Protein AF-0000000070844341 (afdb_homodimer)

Organism: Reticulomyxa filosa (NCBI:txid46433)

Sequence (546 aa):
MASSCAFNTRVQATKPRMLDRLDEEFVVVSGRSNPTLAEQVSTALGKPLSKVEIGTYADGEVSLRTTEFFFLKGLCGKRNFGKISIRLGENVRGKDVYIIQGTCPPIHDNLLELVLLIASARRCSARRIIAVMPYYAYSRQDRTRYQRPGIAADDIATMLECVGADQVIAIDIHRIQLEGCFDESECQFDSLESLRAALPVLLEKDLFNPVIVCPSDTGIQRARRLQSLMLEEGGVWSSIAFVTTTKLDQTIEFAELESHEKIAAQRSEVVGAMASSCAFNTRVQATKPRMLDRLDEEFVVVSGRSNPTLAEQVSTALGKPLSKVEIGTYADGEVSLRTTEFFFLKGLCGKRNFGKISIRLGENVRGKDVYIIQGTCPPIHDNLLELVLLIASARRCSARRIIAVMPYYAYSRQDRTRYQRPGIAADDIATMLECVGADQVIAIDIHRIQLEGCFDESECQFDSLESLRAALPVLLEKDLFNPVIVCPSDTGIQRARRLQSLMLEEGGVWSSIAFVTTTKLDQTIEFAELESHEKIAAQRSEVVGA

Nearest PDB structures (foldseek):
  1dku-assembly1_A  TM=8.787E-01  e=4.441E-17  Bacillus subtilis
  7yk1-assembly1_D  TM=8.589E-01  e=6.900E-17  Homo sapiens
  8dbe-assembly1_A  TM=8.470E-01  e=9.452E-17  Homo sapiens
  8dbo-assembly1_A  TM=8.470E-01  e=1.564E-16  Homo sapiens
  4m0p-assembly1_B-2  TM=8.444E-01  e=3.209E-15  Homo sapiens

Secondary structure (DSSP, 8-state):
--------------S--TTSSSSTTEEEEE-SS-HHHHHHHHHHHT-PPPPEEEEEEE-TT----HHHHHHHHHHH-TTTTEEEEEEE-S--TTSEEEEE----SSHHHHHHHHHHHHHHHHHTT-SEEEEEESS-TTSSGGGSTTSSS-HHHHHHHHHHHHHT-SEEEEES--HHHHTTTS-TTT-EEEEE-SHHHHHHHHHHT--SS-EEEESSGGGHHHHHHHHHHIIIII----EEEEEEE-SSSS-EEEEESSS--------------/--------------S--TTSSSSTTEEEEE-SS-HHHHHHHHHHHT-PPPPEEEEEEE-TT----HHHHHHHHHHH-TTTTEEEEEEE-S--TTSEEEEE----SSHHHHHHHHHHHHHHHHHTT-SEEEEEESS-TTSSGGGSTT-SS-HHHHHHHHHHHHHT-SEEEEES--HHHHTTTS-TTT-EEEEE-SHHHHHHHHHHT--SS-EEEESSGGGHHHHHHHHHHIIIII----EEEEEEE-SSSS-EEEEESSS--------------

InterPro domains:
  IPR005946 Ribose-phosphate pyrophosphokinase [PTHR10210] (78-228)
  IPR005946 Ribose-phosphate pyrophosphokinase [TIGR01251] (82-227)
  IPR029057 Phosphoribosyltransferase-like [G3DSA:3.40.50.2020] (26-206)
  IPR029057 Phosphoribosyltransferase-like [SSF53271] (27-184)
  IPR029099 Ribose-phosphate pyrophosphokinase, N-terminal domain [PF13793] (27-68)
  IPR029099 Ribose-phosphate pyrophosphokinase, N-terminal domain [PF13793] (80-164)

Solvent-accessible surface area (backbone atoms only — not comparable to full-atom values): 30744 Å² total; per-residue (Å²): 134,83,76,76,78,71,80,70,76,66,78,73,81,65,65,83,46,81,56,64,87,41,53,88,39,43,49,40,37,60,44,79,67,48,51,68,60,43,50,53,50,23,60,75,69,73,42,74,67,45,54,62,48,75,44,68,37,68,58,77,80,70,69,52,52,69,62,52,43,50,42,39,31,61,47,44,39,71,60,55,50,26,41,75,43,81,42,76,65,55,91,44,57,69,14,33,36,37,36,41,39,25,23,50,76,51,25,42,53,32,42,50,51,45,46,51,50,41,32,51,43,46,75,49,44,34,63,40,35,34,40,34,18,71,36,63,60,47,56,74,64,25,63,58,89,84,64,67,48,22,72,57,33,33,51,49,38,47,45,43,42,72,44,49,30,39,26,40,36,34,45,65,51,64,52,75,44,53,58,74,38,46,53,65,93,62,18,38,78,46,62,43,66,56,64,72,72,44,42,64,62,56,58,70,63,64,69,79,73,41,68,44,74,20,76,34,78,85,33,43,64,58,45,49,49,49,36,49,46,33,33,74,74,64,69,39,68,53,50,61,33,25,29,45,76,56,87,78,66,92,50,66,39,59,51,38,72,82,71,81,65,77,74,68,87,58,91,61,83,78,76,82,126,135,82,78,77,79,72,82,70,78,67,78,72,80,65,64,84,45,80,54,66,85,41,52,88,38,43,47,38,37,62,44,79,66,48,52,68,59,44,50,53,50,23,60,77,67,73,42,74,69,47,53,63,48,76,45,68,38,67,62,76,78,70,67,52,53,71,64,51,42,49,42,40,31,61,47,41,39,72,62,56,49,28,41,74,43,82,41,77,67,55,92,45,59,69,16,32,37,35,35,40,39,25,22,51,76,52,26,42,56,30,43,49,51,46,47,50,50,40,33,50,42,46,76,48,44,32,64,39,36,35,40,34,18,71,33,63,59,48,55,73,64,23,64,56,88,85,58,67,48,21,71,57,32,33,50,51,37,46,45,43,43,70,43,48,29,41,26,40,37,33,42,65,52,65,53,75,45,54,58,74,38,47,54,65,92,63,18,38,77,46,62,44,67,58,63,73,72,46,41,64,63,57,58,68,63,65,68,79,76,41,69,43,75,20,75,35,80,85,34,42,64,59,45,49,50,49,37,50,48,34,34,74,75,64,68,40,68,53,49,62,32,26,30,45,77,57,87,77,67,92,51,66,40,58,51,38,73,81,72,82,66,77,74,68,87,59,92,61,83,75,74,82,126

Structure (mmCIF, N/CA/C/O backbone):
data_AF-0000000070844341-model_v1
#
loop_
_entity.id
_entity.type
_entity.pdbx_description
1 polymer 'ribose-phosphate diphosphokinase'
#
loop_
_atom_site.group_PDB
_atom_site.id
_atom_site.type_symbol
_atom_site.label_atom_id
_atom_site.label_alt_id
_atom_site.label_comp_id
_atom_site.label_asym_id
_atom_site.label_entity_id
_atom_site.label_seq_id
_atom_site.pdbx_PDB_ins_code
_atom_site.Cartn_x
_atom_site.Cartn_y
_atom_site.Cartn_z
_atom_site.occupancy
_atom_site.B_iso_or_equiv
_atom_site.auth_seq_id
_atom_site.auth_comp_id
_atom_site.auth_asym_id
_atom_site.auth_atom_id
_atom_site.pdbx_PDB_model_num
ATOM 1 N N . MET A 1 1 ? -13.797 -57.531 -21.312 1 23.45 1 MET A N 1
ATOM 2 C CA . MET A 1 1 ? -12.992 -57.344 -20.109 1 23.45 1 MET A CA 1
ATOM 3 C C . MET A 1 1 ? -12.055 -56.156 -20.25 1 23.45 1 MET A C 1
ATOM 5 O O . MET A 1 1 ? -10.906 -56.312 -20.672 1 23.45 1 MET A O 1
ATOM 9 N N . ALA A 1 2 ? -12.398 -55.094 -20.828 1 26.78 2 ALA A N 1
ATOM 10 C CA . ALA A 1 2 ? -11.633 -53.938 -21.297 1 26.78 2 ALA A CA 1
ATOM 11 C C . ALA A 1 2 ? -10.961 -53.188 -20.141 1 26.78 2 ALA A C 1
ATOM 13 O O . ALA A 1 2 ? -11.633 -52.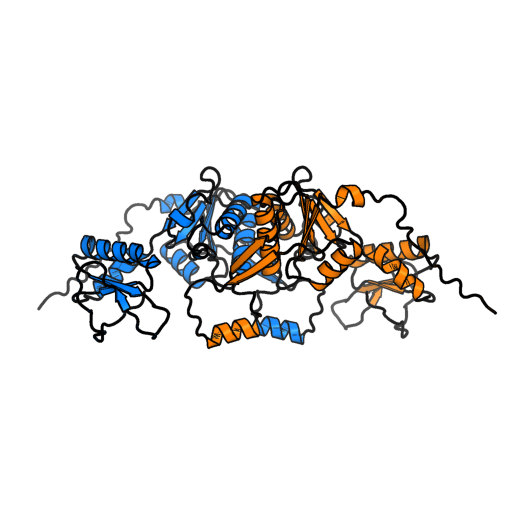75 -19.203 1 26.78 2 ALA A O 1
ATOM 14 N N . SER A 1 3 ? -9.719 -53.656 -19.688 1 23.86 3 SER A N 1
ATOM 15 C CA . SER A 1 3 ? -8.82 -53.219 -18.625 1 23.86 3 SER A CA 1
ATOM 16 C C . SER A 1 3 ? -8.547 -51.719 -18.703 1 23.86 3 SER A C 1
ATOM 18 O O . SER A 1 3 ? -8.133 -51.219 -19.75 1 23.86 3 SER A O 1
ATOM 20 N N . SER A 1 4 ? -9.328 -50.906 -18.078 1 25.17 4 SER A N 1
ATOM 21 C CA . SER A 1 4 ? -9.32 -49.469 -17.922 1 25.17 4 SER A CA 1
ATOM 22 C C . SER A 1 4 ? -7.949 -48.938 -17.5 1 25.17 4 SER A C 1
ATOM 24 O O . SER A 1 4 ? -7.445 -49.344 -16.438 1 25.17 4 SER A O 1
ATOM 26 N N . CYS A 1 5 ? -6.934 -48.875 -18.359 1 22.62 5 CYS A N 1
ATOM 27 C CA . CYS A 1 5 ? -5.562 -48.438 -18.156 1 22.62 5 CYS A CA 1
ATOM 28 C C . CYS A 1 5 ? -5.531 -47.094 -17.406 1 22.62 5 CYS A C 1
ATOM 30 O O . CYS A 1 5 ? -5.953 -46.062 -17.922 1 22.62 5 CYS A O 1
ATOM 32 N N . ALA A 1 6 ? -5.816 -47.125 -16.109 1 27.55 6 ALA A N 1
ATOM 33 C CA . ALA A 1 6 ? -5.555 -46.094 -15.102 1 27.55 6 ALA A CA 1
ATOM 34 C C . ALA A 1 6 ? -4.145 -45.531 -15.25 1 27.55 6 ALA A C 1
ATOM 36 O O . ALA A 1 6 ? -3.16 -46.219 -15.023 1 27.55 6 ALA A O 1
ATOM 37 N N . PHE A 1 7 ? -3.857 -44.781 -16.281 1 24.17 7 PHE A N 1
ATOM 38 C CA . PHE A 1 7 ? -2.561 -44.125 -16.406 1 24.17 7 PHE A CA 1
ATOM 39 C C . PHE A 1 7 ? -2.141 -43.5 -15.07 1 24.17 7 PHE A C 1
ATOM 41 O O . PHE A 1 7 ? -2.773 -42.562 -14.578 1 24.17 7 PHE A O 1
ATOM 48 N N . ASN A 1 8 ? -1.699 -44.281 -14.047 1 25.61 8 ASN A N 1
ATOM 49 C CA . ASN A 1 8 ? -0.924 -44 -12.844 1 25.61 8 ASN A CA 1
ATOM 50 C C . ASN A 1 8 ? 0.289 -43.125 -13.156 1 25.61 8 ASN A C 1
ATOM 52 O O . ASN A 1 8 ? 1.339 -43.656 -13.555 1 25.61 8 ASN A O 1
ATOM 56 N N . THR A 1 9 ? 0.209 -42.188 -13.977 1 27.19 9 THR A N 1
ATOM 57 C CA . THR A 1 9 ? 1.453 -41.438 -14.164 1 27.19 9 THR A CA 1
ATOM 58 C C . THR A 1 9 ? 2.078 -41.094 -12.82 1 27.19 9 THR A C 1
ATOM 60 O O . THR A 1 9 ? 1.572 -40.219 -12.109 1 27.19 9 THR A O 1
ATOM 63 N N . ARG A 1 10 ? 2.611 -42.031 -12.102 1 25.41 10 ARG A N 1
ATOM 64 C CA . ARG A 1 10 ? 3.557 -41.906 -11 1 25.41 10 ARG A CA 1
ATOM 65 C C . ARG A 1 10 ? 4.652 -40.906 -11.328 1 25.41 10 ARG A C 1
ATOM 67 O O . ARG A 1 10 ? 5.461 -41.125 -12.227 1 25.41 10 ARG A O 1
ATOM 74 N N . VAL A 1 11 ? 4.41 -39.656 -11.305 1 28.84 11 VAL A N 1
ATOM 75 C CA . VAL A 1 11 ? 5.59 -38.781 -11.195 1 28.84 11 VAL A CA 1
ATOM 76 C C . VAL A 1 11 ? 6.605 -39.438 -10.25 1 28.84 11 VAL A C 1
ATOM 78 O O . VAL A 1 11 ? 6.32 -39.625 -9.062 1 28.84 11 VAL A O 1
ATOM 81 N N . GLN A 1 12 ? 7.312 -40.375 -10.648 1 27.67 12 GLN A N 1
ATOM 82 C CA . GLN A 1 12 ? 8.43 -40.969 -9.914 1 27.67 12 GLN A CA 1
ATOM 83 C C . GLN A 1 12 ? 9.227 -39.875 -9.172 1 27.67 12 GLN A C 1
ATOM 85 O O . GLN A 1 12 ? 9.711 -38.938 -9.789 1 27.67 12 GLN A O 1
ATOM 90 N N . ALA A 1 13 ? 9.062 -39.75 -7.898 1 32.84 13 ALA A N 1
ATOM 91 C CA . ALA A 1 13 ? 9.828 -39.125 -6.824 1 32.84 13 ALA A CA 1
ATOM 92 C C . ALA A 1 13 ? 11.297 -39.531 -6.898 1 32.84 13 ALA A C 1
ATOM 94 O O . ALA A 1 13 ? 12.055 -39.312 -5.945 1 32.84 13 ALA A O 1
ATOM 95 N N . THR A 1 14 ? 11.742 -40.281 -7.891 1 31.16 14 THR A N 1
ATOM 96 C CA . THR A 1 14 ? 13.07 -40.875 -7.672 1 31.16 14 THR A CA 1
ATOM 97 C C . THR A 1 14 ? 14.125 -39.75 -7.609 1 31.16 14 THR A C 1
ATOM 99 O O . THR A 1 14 ? 15.281 -40.031 -7.254 1 31.16 14 THR A O 1
ATOM 102 N N . LYS A 1 15 ? 14.188 -39.062 -8.734 1 34.53 15 LYS A N 1
ATOM 103 C CA . LYS A 1 15 ? 15.508 -38.438 -8.812 1 34.53 15 LYS A CA 1
ATOM 104 C C . LYS A 1 15 ? 15.812 -37.625 -7.57 1 34.53 15 LYS A C 1
ATOM 106 O O . LYS A 1 15 ? 14.93 -36.938 -7.035 1 34.53 15 LYS A O 1
ATOM 111 N N . PRO A 1 16 ? 16.875 -37.875 -6.832 1 35.78 16 PRO A N 1
ATOM 112 C CA . PRO A 1 16 ? 17.25 -37.125 -5.629 1 35.78 16 PRO A CA 1
ATOM 113 C C . PRO A 1 16 ? 16.984 -35.625 -5.762 1 35.78 16 PRO A C 1
ATOM 115 O O . PRO A 1 16 ? 17.562 -34.969 -6.641 1 35.78 16 PRO A O 1
ATOM 118 N N . ARG A 1 17 ? 15.82 -35.219 -5.777 1 35.03 17 ARG A N 1
ATOM 119 C CA . ARG A 1 17 ? 15.297 -33.938 -6.203 1 35.03 17 ARG A CA 1
ATOM 120 C C . ARG A 1 17 ? 16.172 -32.781 -5.691 1 35.03 17 ARG A C 1
ATOM 122 O O . ARG A 1 17 ? 16.734 -32.875 -4.594 1 35.03 17 ARG A O 1
ATOM 129 N N . MET A 1 18 ? 16.797 -32.031 -6.605 1 36.53 18 MET A N 1
ATOM 130 C CA . MET A 1 18 ? 17.453 -30.766 -6.254 1 36.53 18 MET A CA 1
ATOM 131 C C . MET A 1 18 ? 16.891 -30.188 -4.961 1 36.53 18 MET A C 1
ATOM 133 O O . MET A 1 18 ? 17.453 -29.266 -4.379 1 36.53 18 MET A O 1
ATOM 137 N N . LEU A 1 19 ? 15.75 -30.703 -4.504 1 39.88 19 LEU A N 1
ATOM 138 C CA . LEU A 1 19 ? 15.047 -30.359 -3.275 1 39.88 19 LEU A CA 1
ATOM 139 C C . LEU A 1 19 ? 15.773 -30.922 -2.057 1 39.88 19 LEU A C 1
ATOM 141 O O . LEU A 1 19 ? 15.438 -30.578 -0.919 1 39.88 19 LEU A O 1
ATOM 145 N N . ASP A 1 20 ? 16.438 -32.062 -2.148 1 42.41 20 ASP A N 1
ATOM 146 C CA . ASP A 1 20 ? 17.078 -32.625 -0.969 1 42.41 20 ASP A CA 1
ATOM 147 C C . ASP A 1 20 ? 18.031 -31.625 -0.316 1 42.41 20 ASP A C 1
ATOM 149 O O . ASP A 1 20 ? 18.094 -31.531 0.911 1 42.41 20 ASP A O 1
ATOM 153 N N . ARG A 1 21 ? 19.156 -31.344 -0.987 1 41.56 21 ARG A N 1
ATOM 154 C CA . ARG A 1 21 ? 20.156 -30.375 -0.542 1 41.56 21 ARG A CA 1
ATOM 155 C C . ARG A 1 21 ? 19.531 -28.984 -0.394 1 41.56 21 ARG A C 1
ATOM 157 O O . ARG A 1 21 ? 20.188 -28.062 0.08 1 41.56 21 ARG A O 1
ATOM 164 N N . LEU A 1 22 ? 18.375 -28.656 -0.985 1 46.44 22 LEU A N 1
ATOM 165 C CA . LEU A 1 22 ? 17.531 -27.469 -1.143 1 46.44 22 LEU A CA 1
ATOM 166 C C . LEU A 1 22 ? 16.75 -27.188 0.131 1 46.44 22 LEU A C 1
ATOM 168 O O . LEU A 1 22 ? 16.094 -26.141 0.247 1 46.44 22 LEU A O 1
ATOM 172 N N . ASP A 1 23 ? 16.469 -28.219 0.872 1 52.19 23 ASP A N 1
ATOM 173 C CA . ASP A 1 23 ? 15.602 -28.281 2.039 1 52.19 23 ASP A CA 1
ATOM 174 C C . ASP A 1 23 ? 15.984 -27.219 3.07 1 52.19 23 ASP A C 1
ATOM 176 O O . ASP A 1 23 ? 15.117 -26.562 3.658 1 52.19 23 ASP A O 1
ATOM 180 N N . GLU A 1 24 ? 17.328 -27.297 3.395 1 60.69 24 GLU A N 1
ATOM 181 C CA . GLU A 1 24 ? 17.828 -26.469 4.492 1 60.69 24 GLU A CA 1
ATOM 182 C C . GLU A 1 24 ? 17.969 -25.016 4.059 1 60.69 24 GLU A C 1
ATOM 184 O O . GLU A 1 24 ? 18.156 -24.125 4.898 1 60.69 24 GLU A O 1
ATOM 189 N N . GLU A 1 25 ? 17.562 -24.828 2.785 1 82.38 25 GLU A N 1
ATOM 190 C CA . GLU A 1 25 ? 18.094 -23.578 2.254 1 82.38 25 GLU A CA 1
ATOM 191 C C . GLU A 1 25 ? 16.969 -22.594 1.911 1 82.38 25 GLU A C 1
ATOM 193 O O . GLU A 1 25 ? 17.234 -21.453 1.555 1 82.38 25 GLU A O 1
ATOM 198 N N . PHE A 1 26 ? 15.695 -23.25 2.148 1 92.56 26 PHE A N 1
ATOM 199 C CA . PHE A 1 26 ? 14.672 -22.25 1.857 1 92.56 26 PHE A CA 1
ATOM 200 C C . PHE A 1 26 ? 13.492 -22.391 2.805 1 92.56 26 PHE A C 1
ATOM 202 O O . PHE A 1 26 ? 13.312 -23.453 3.424 1 92.56 26 PHE A O 1
ATOM 209 N N . VAL A 1 27 ? 12.789 -21.422 3.094 1 94.44 27 VAL A N 1
ATOM 210 C CA . VAL A 1 27 ? 11.586 -21.422 3.914 1 94.44 27 VAL A CA 1
ATOM 211 C C . VAL A 1 27 ? 10.414 -20.875 3.105 1 94.44 27 VAL A C 1
ATOM 213 O O . VAL A 1 27 ? 10.609 -20.109 2.15 1 94.44 27 VAL A O 1
ATOM 216 N N . VAL A 1 28 ? 9.203 -21.391 3.475 1 95.75 28 VAL A N 1
ATOM 217 C CA . VAL A 1 28 ? 7.984 -20.922 2.832 1 95.75 28 VAL A CA 1
ATOM 218 C C . VAL A 1 28 ? 7.105 -20.203 3.854 1 95.75 28 VAL A C 1
ATOM 220 O O . VAL A 1 28 ? 6.809 -20.75 4.918 1 95.75 28 VAL A O 1
ATOM 223 N N . VAL A 1 29 ? 6.785 -18.984 3.52 1 95.88 29 VAL A N 1
ATOM 224 C CA . VAL A 1 29 ? 5.949 -18.141 4.371 1 95.88 29 VAL A CA 1
ATOM 225 C C . VAL A 1 29 ? 4.641 -17.812 3.652 1 95.88 29 VAL A C 1
ATOM 227 O O . VAL A 1 29 ? 4.633 -17.578 2.441 1 95.88 29 VAL A O 1
ATOM 230 N N . SER A 1 30 ? 3.564 -17.828 4.438 1 95.75 30 SER A N 1
ATOM 231 C CA . SER A 1 30 ? 2.258 -17.516 3.867 1 95.75 30 SER A CA 1
ATOM 232 C C . SER A 1 30 ? 1.698 -16.219 4.441 1 95.75 30 SER A C 1
ATOM 234 O O . SER A 1 30 ? 1.771 -15.984 5.652 1 95.75 30 SER A O 1
ATOM 236 N N . GLY A 1 31 ? 1.286 -15.336 3.531 1 94.44 31 GLY A N 1
ATOM 237 C CA . GLY A 1 31 ? 0.408 -14.273 3.994 1 94.44 31 GLY A CA 1
ATOM 238 C C . GLY A 1 31 ? -1.013 -14.742 4.246 1 94.44 31 GLY A C 1
ATOM 239 O O . GLY A 1 31 ? -1.277 -15.945 4.289 1 94.44 31 GLY A O 1
ATOM 240 N N . ARG A 1 32 ? -1.857 -13.852 4.395 1 90.75 32 ARG A N 1
ATOM 241 C CA . ARG A 1 32 ? -3.211 -14.203 4.809 1 90.75 32 ARG A CA 1
ATOM 242 C C . ARG A 1 32 ? -4.172 -14.18 3.625 1 90.75 32 ARG A C 1
ATOM 244 O O . ARG A 1 32 ? -5.348 -14.516 3.766 1 90.75 32 ARG A O 1
ATOM 251 N N . SER A 1 33 ? -3.764 -13.805 2.471 1 88.25 33 SER A N 1
ATOM 252 C CA . SER A 1 33 ? -4.668 -13.664 1.333 1 88.25 33 SER A CA 1
ATOM 253 C C . SER A 1 33 ? -5.289 -15.008 0.955 1 88.25 33 SER A C 1
ATOM 255 O O . SER A 1 33 ? -6.453 -15.07 0.558 1 88.25 33 SER A O 1
ATOM 257 N N . ASN A 1 34 ? -4.473 -16.109 0.973 1 89.25 34 ASN A N 1
ATOM 258 C CA . ASN A 1 34 ? -4.949 -17.453 0.632 1 89.25 34 ASN A CA 1
ATOM 259 C C . ASN A 1 34 ? -4.188 -18.531 1.395 1 89.25 34 ASN A C 1
ATOM 261 O O . ASN A 1 34 ? -3.381 -19.25 0.81 1 89.25 34 ASN A O 1
ATOM 265 N N . PRO A 1 35 ? -4.535 -18.672 2.594 1 90.94 35 PRO A N 1
ATOM 266 C CA . PRO A 1 35 ? -3.812 -19.656 3.404 1 90.94 35 PRO A CA 1
ATOM 267 C C . PRO A 1 35 ? -4.016 -21.094 2.908 1 90.94 35 PRO A C 1
ATOM 269 O O . PRO A 1 35 ? -3.117 -21.922 3.039 1 90.94 35 PRO A O 1
ATOM 272 N N . THR A 1 36 ? -5.176 -21.359 2.359 1 93.06 36 THR A N 1
ATOM 273 C CA . THR A 1 36 ? -5.461 -22.703 1.849 1 93.06 36 THR A CA 1
ATOM 274 C C . THR A 1 36 ? -4.508 -23.062 0.713 1 93.06 36 THR A C 1
ATOM 276 O O . THR A 1 36 ? -3.943 -24.156 0.693 1 93.06 36 THR A O 1
ATOM 279 N N . LEU A 1 37 ? -4.312 -22.188 -0.185 1 92.44 37 LEU A N 1
ATOM 280 C CA . LEU A 1 37 ? -3.379 -22.406 -1.28 1 92.44 37 LEU A CA 1
ATOM 281 C C . LEU A 1 37 ? -1.964 -22.625 -0.752 1 92.44 37 LEU A C 1
ATOM 283 O O . LEU A 1 37 ? -1.251 -23.516 -1.216 1 92.44 37 LEU A O 1
ATOM 287 N N . ALA A 1 38 ? -1.56 -21.797 0.189 1 95 38 ALA A N 1
ATOM 288 C CA . ALA A 1 38 ? -0.219 -21.906 0.759 1 95 38 ALA A CA 1
ATOM 289 C C . ALA A 1 38 ? -0.005 -23.266 1.399 1 95 38 ALA A C 1
ATOM 291 O O . ALA A 1 38 ? 1.059 -23.875 1.244 1 95 38 ALA A O 1
ATOM 292 N N . GLU A 1 39 ? -1.021 -23.75 2.039 1 94.81 39 GLU A N 1
ATOM 293 C CA . GLU A 1 39 ? -0.943 -25.062 2.674 1 94.81 39 GLU A CA 1
ATOM 294 C C . GLU A 1 39 ? -0.823 -26.172 1.634 1 94.81 39 GLU A C 1
ATOM 296 O O . GLU A 1 39 ? -0.058 -27.125 1.816 1 94.81 39 GLU A O 1
ATOM 301 N N . GLN A 1 40 ? -1.527 -26.031 0.579 1 94.56 40 GLN A N 1
ATOM 302 C CA . GLN A 1 40 ? -1.466 -27.016 -0.499 1 94.56 40 GLN A CA 1
ATOM 303 C C . GLN A 1 40 ? -0.085 -27.031 -1.148 1 94.56 40 GLN A C 1
ATOM 305 O O . GLN A 1 40 ? 0.446 -28.109 -1.458 1 94.56 40 GLN A O 1
ATOM 310 N N . VAL A 1 41 ? 0.497 -25.891 -1.284 1 93.88 41 VAL A N 1
ATOM 311 C CA . VAL A 1 41 ? 1.832 -25.781 -1.861 1 93.88 41 VAL A CA 1
ATOM 312 C C . VAL A 1 41 ? 2.859 -26.391 -0.913 1 93.88 41 VAL A C 1
ATOM 314 O O . VAL A 1 41 ? 3.74 -27.141 -1.342 1 93.88 41 VAL A O 1
ATOM 317 N N . SER A 1 42 ? 2.695 -26.016 0.299 1 92.81 42 SER A N 1
ATOM 318 C CA . SER A 1 42 ? 3.588 -26.578 1.314 1 92.81 42 SER A CA 1
ATOM 319 C C . SER A 1 42 ? 3.537 -28.094 1.325 1 92.81 42 SER A C 1
ATOM 321 O O . SER A 1 42 ? 4.574 -28.766 1.404 1 92.81 42 SER A O 1
ATOM 323 N N . THR A 1 43 ? 2.354 -28.672 1.24 1 93.69 43 THR A N 1
ATOM 324 C CA . THR A 1 43 ? 2.162 -30.125 1.218 1 93.69 43 THR A CA 1
ATOM 325 C C . THR A 1 43 ? 2.822 -30.734 -0.013 1 93.69 43 THR A C 1
ATOM 327 O O . THR A 1 43 ? 3.531 -31.734 0.091 1 93.69 43 THR A O 1
ATOM 330 N N . ALA A 1 44 ? 2.662 -30.109 -1.14 1 91.88 44 ALA A N 1
ATOM 331 C CA . ALA A 1 44 ? 3.244 -30.594 -2.389 1 91.88 44 ALA A CA 1
ATOM 332 C C . ALA A 1 44 ? 4.77 -30.531 -2.34 1 91.88 44 ALA A C 1
ATOM 334 O O . ALA A 1 44 ? 5.441 -31.391 -2.926 1 91.88 44 ALA A O 1
ATOM 335 N N . LEU A 1 45 ? 5.301 -29.578 -1.59 1 91.62 45 LEU A N 1
ATOM 336 C CA . LEU A 1 45 ? 6.742 -29.391 -1.477 1 91.62 45 LEU A CA 1
ATOM 337 C C . LEU A 1 45 ? 7.324 -30.312 -0.408 1 91.62 45 LEU A C 1
ATOM 339 O O . LEU A 1 45 ? 8.539 -30.531 -0.374 1 91.62 45 LEU A O 1
ATOM 343 N N . GLY A 1 46 ? 6.52 -30.797 0.435 1 89.94 46 GLY A N 1
ATOM 344 C CA . GLY A 1 46 ? 6.996 -31.578 1.568 1 89.94 46 GLY A CA 1
ATOM 345 C C . GLY A 1 46 ? 7.695 -30.734 2.619 1 89.94 46 GLY A C 1
ATOM 346 O O . GLY A 1 46 ? 8.602 -31.203 3.303 1 89.94 46 GLY A O 1
ATOM 347 N N . LYS A 1 47 ? 7.438 -29.469 2.65 1 90.94 47 LYS A N 1
ATOM 348 C CA . LYS A 1 47 ? 8.016 -28.547 3.611 1 90.94 47 LYS A CA 1
ATOM 349 C C . LYS A 1 47 ? 6.934 -27.75 4.328 1 90.94 47 LYS A C 1
ATOM 351 O O . LYS A 1 47 ? 6.082 -27.125 3.684 1 90.94 47 LYS A O 1
ATOM 356 N N . PRO A 1 48 ? 6.961 -27.844 5.641 1 91.56 48 PRO A N 1
ATOM 357 C CA . PRO A 1 48 ? 5.938 -27.109 6.379 1 91.56 48 PRO A CA 1
ATOM 358 C C . PRO A 1 48 ? 6.09 -25.594 6.238 1 91.56 48 PRO A C 1
ATOM 360 O O . PRO A 1 48 ? 7.207 -25.094 6.078 1 91.56 48 PRO A O 1
ATOM 363 N N . LEU A 1 49 ? 4.934 -24.953 6.332 1 93.44 49 LEU A N 1
ATOM 364 C CA . LEU A 1 49 ? 4.957 -23.484 6.332 1 93.44 49 LEU A CA 1
ATOM 365 C C . LEU A 1 49 ? 5.68 -22.953 7.566 1 93.44 49 LEU A C 1
ATOM 367 O O . LEU A 1 49 ? 5.508 -23.484 8.664 1 93.44 49 LEU A O 1
ATOM 371 N N . SER A 1 50 ? 6.469 -21.938 7.297 1 91.25 50 SER A N 1
ATOM 372 C CA . SER A 1 50 ? 7.121 -21.297 8.43 1 91.25 50 SER A CA 1
ATOM 373 C C . SER A 1 50 ? 6.117 -20.5 9.273 1 91.25 50 SER A C 1
ATOM 375 O O . SER A 1 50 ? 5.172 -19.922 8.734 1 91.25 50 SER A O 1
ATOM 377 N N . LYS A 1 51 ? 6.445 -20.5 10.508 1 86.62 51 LYS A N 1
ATOM 378 C CA . LYS A 1 51 ? 5.574 -19.766 11.422 1 86.62 51 LYS A CA 1
ATOM 379 C C . LYS A 1 51 ? 5.746 -18.266 11.242 1 86.62 51 LYS A C 1
ATOM 381 O O . LYS A 1 51 ? 6.867 -17.75 11.227 1 86.62 51 LYS A O 1
ATOM 386 N N . VAL A 1 52 ? 4.613 -17.625 10.992 1 88.62 52 VAL A N 1
ATOM 387 C CA . VAL A 1 52 ? 4.609 -16.156 10.906 1 88.62 52 VAL A CA 1
ATOM 388 C C . VAL A 1 52 ? 3.393 -15.609 11.641 1 88.62 52 VAL A C 1
ATOM 390 O O . VAL A 1 52 ? 2.291 -16.156 11.539 1 88.62 52 VAL A O 1
ATOM 393 N N . GLU A 1 53 ? 3.701 -14.656 12.477 1 85.5 53 GLU A N 1
ATOM 394 C CA . GLU A 1 53 ? 2.611 -13.961 13.164 1 85.5 53 GLU A CA 1
ATOM 395 C C . GLU A 1 53 ? 2.264 -12.656 12.461 1 85.5 53 GLU A C 1
ATOM 397 O O . GLU A 1 53 ? 3.105 -11.758 12.352 1 85.5 53 GLU A O 1
ATOM 402 N N . ILE A 1 54 ? 1.096 -12.68 11.93 1 82.81 54 ILE A N 1
ATOM 403 C CA . ILE A 1 54 ? 0.597 -11.461 11.289 1 82.81 54 ILE A CA 1
ATOM 404 C C . ILE A 1 54 ? -0.577 -10.906 12.094 1 82.81 54 ILE A C 1
ATOM 406 O O . ILE A 1 54 ? -1.595 -11.578 12.266 1 82.81 54 ILE A O 1
ATOM 410 N N . GLY A 1 55 ? -0.326 -9.703 12.648 1 77.81 55 GLY A N 1
ATOM 411 C CA . GLY A 1 55 ? -1.366 -9.07 13.445 1 77.81 55 GLY A CA 1
ATOM 412 C C . GLY A 1 55 ? -1.905 -7.801 12.805 1 77.81 55 GLY A C 1
ATOM 413 O O . GLY A 1 55 ? -1.231 -7.176 11.984 1 77.81 55 GLY A O 1
ATOM 414 N N . THR A 1 56 ? -3.193 -7.535 13.016 1 73.88 56 THR A N 1
ATOM 415 C CA . THR A 1 56 ? -3.809 -6.277 12.609 1 73.88 56 THR A CA 1
ATOM 416 C C . THR A 1 56 ? -4.266 -5.484 13.836 1 73.88 56 THR A C 1
ATOM 418 O O . THR A 1 56 ? -4.883 -6.039 14.742 1 73.88 56 THR A O 1
ATOM 421 N N . TYR A 1 57 ? -3.773 -4.242 13.867 1 68.25 57 TYR A N 1
ATOM 422 C CA . TYR A 1 57 ? -4.105 -3.408 15.016 1 68.25 57 TYR A CA 1
ATOM 423 C C . TYR A 1 57 ? -4.797 -2.123 14.57 1 68.25 57 TYR A C 1
ATOM 425 O O . TYR A 1 57 ? -4.473 -1.569 13.516 1 68.25 57 TYR A O 1
ATOM 433 N N . ALA A 1 58 ? -5.828 -1.799 15.305 1 59.16 58 ALA A N 1
ATOM 434 C CA . ALA A 1 58 ? -6.516 -0.545 15.016 1 59.16 58 ALA A CA 1
ATOM 435 C C . ALA A 1 58 ? -5.59 0.65 15.211 1 59.16 58 ALA A C 1
ATOM 437 O O . ALA A 1 58 ? -4.668 0.602 16.031 1 59.16 58 ALA A O 1
ATOM 438 N N . ASP A 1 59 ? -5.438 1.484 14.234 1 49.41 59 ASP A N 1
ATOM 439 C CA . ASP A 1 59 ? -4.652 2.701 14.414 1 49.41 59 ASP A CA 1
ATOM 440 C C . ASP A 1 59 ? -5.039 3.426 15.695 1 49.41 59 ASP A C 1
ATOM 442 O O . ASP A 1 59 ? -6.219 3.691 15.938 1 49.41 59 ASP A O 1
ATOM 446 N N . GLY A 1 60 ? -4.176 3.42 16.797 1 44.56 60 GLY A N 1
ATOM 447 C CA . GLY A 1 60 ? -4.277 4.133 18.062 1 44.56 60 GLY A CA 1
ATOM 448 C C . GLY A 1 60 ? -5.699 4.512 18.422 1 44.56 60 GLY A C 1
ATOM 449 O O . GLY A 1 60 ? -6.652 4 17.828 1 44.56 60 GLY A O 1
ATOM 450 N N . GLU A 1 61 ? -5.871 5.949 18.938 1 37.38 61 GLU A N 1
ATOM 451 C CA . GLU A 1 61 ? -6.887 6.793 19.562 1 37.38 61 GLU A CA 1
ATOM 452 C C . GLU A 1 61 ? -8.07 7.016 18.625 1 37.38 61 GLU A C 1
ATOM 454 O O . GLU A 1 61 ? -8.922 7.867 18.891 1 37.38 61 GLU A O 1
ATOM 459 N N . VAL A 1 62 ? -8.016 6.797 17.453 1 32.69 62 VAL A N 1
ATOM 460 C CA . VAL A 1 62 ? -9.266 7.199 16.812 1 32.69 62 VAL A CA 1
ATOM 461 C C . VAL A 1 62 ? -10.438 6.449 17.438 1 32.69 62 VAL A C 1
ATOM 463 O O . VAL A 1 62 ? -10.484 5.215 17.406 1 32.69 62 VAL A O 1
ATOM 466 N N . SER A 1 63 ? -10.859 7.016 18.438 1 31.16 63 SER A N 1
ATOM 467 C CA . SER A 1 63 ? -12.117 6.715 19.109 1 31.16 63 SER A CA 1
ATOM 468 C C . SER A 1 63 ? -13.211 6.348 18.125 1 31.16 63 SER A C 1
ATOM 470 O O . SER A 1 63 ? -13.961 7.219 17.672 1 31.16 63 SER A O 1
ATOM 472 N N . LEU A 1 64 ? -12.922 5.832 16.953 1 32.69 64 LEU A N 1
ATOM 473 C CA . LEU A 1 64 ? -14.203 5.496 16.359 1 32.69 64 LEU A CA 1
ATOM 474 C C . LEU A 1 64 ? -15.117 4.82 17.375 1 32.69 64 LEU A C 1
ATOM 476 O O . LEU A 1 64 ? -14.648 4.074 18.234 1 32.69 64 LEU A O 1
ATOM 480 N N . ARG A 1 65 ? -16.078 5.477 17.688 1 33.34 65 ARG A N 1
ATOM 481 C CA . ARG A 1 65 ? -17.031 4.855 18.609 1 33.34 65 ARG A CA 1
ATOM 482 C C . ARG A 1 65 ? -17.031 3.338 18.469 1 33.34 65 ARG A C 1
ATOM 484 O O . ARG A 1 65 ? -16.906 2.816 17.359 1 33.34 65 ARG A O 1
ATOM 491 N N . THR A 1 66 ? -16.719 2.662 19.562 1 35.72 66 THR A N 1
ATOM 492 C CA . THR A 1 66 ? -16.766 1.214 19.734 1 35.72 66 THR A CA 1
ATOM 493 C C . THR A 1 66 ? -17.719 0.581 18.719 1 35.72 66 THR A C 1
ATOM 495 O O . THR A 1 66 ? -17.391 -0.45 18.125 1 35.72 66 THR A O 1
ATOM 498 N N . THR A 1 67 ? -18.781 1.209 18.641 1 36.12 67 THR A N 1
ATOM 499 C CA . THR A 1 67 ? -19.859 0.628 17.844 1 36.12 67 THR A CA 1
ATOM 500 C C . THR A 1 67 ? -19.531 0.697 16.359 1 36.12 67 THR A C 1
ATOM 502 O O . THR A 1 67 ? -19.797 -0.246 15.617 1 36.12 67 THR A O 1
ATOM 505 N N . GLU A 1 68 ? -19 1.865 15.961 1 37.81 68 GLU A N 1
ATOM 506 C CA . GLU A 1 68 ? -18.766 2.062 14.531 1 37.81 68 GLU A CA 1
ATOM 507 C C . GLU A 1 68 ? -17.562 1.269 14.055 1 37.81 68 GLU A C 1
ATOM 509 O O . GLU A 1 68 ? -17.578 0.707 12.953 1 37.81 68 GLU A O 1
ATOM 514 N N . PHE A 1 69 ? -16.578 1.289 14.859 1 41.44 69 PHE A N 1
ATOM 515 C CA . PHE A 1 69 ? -15.453 0.408 14.57 1 41.44 69 PHE A CA 1
ATOM 516 C C . PHE A 1 69 ? -15.914 -1.041 14.461 1 41.44 69 PHE A C 1
ATOM 518 O O . PHE A 1 69 ? -15.516 -1.759 13.539 1 41.44 69 PHE A O 1
ATOM 525 N N . PHE A 1 70 ? -16.594 -1.38 15.562 1 41.66 70 PHE A N 1
ATOM 526 C CA . PHE A 1 70 ? -17.172 -2.721 15.531 1 41.66 70 PHE A CA 1
ATOM 527 C C . PHE A 1 70 ? -18.016 -2.92 14.281 1 41.66 70 PHE A C 1
ATOM 529 O O . PHE A 1 70 ? -18 -3.996 13.68 1 41.66 70 PHE A O 1
ATOM 536 N N . PHE A 1 71 ? -18.656 -1.91 13.992 1 40.03 71 PHE A N 1
ATOM 537 C CA . PHE A 1 71 ? -19.516 -2.006 12.828 1 40.03 71 PHE A CA 1
ATOM 538 C C . PHE A 1 71 ? -18.703 -2.031 11.539 1 40.03 71 PHE A C 1
ATOM 540 O O . PHE A 1 71 ? -18.984 -2.824 10.641 1 40.03 71 PHE A O 1
ATOM 547 N N . LEU A 1 72 ? -17.797 -1.101 11.469 1 41.91 72 LEU A N 1
ATOM 548 C CA . LEU A 1 72 ? -17 -1.078 10.25 1 41.91 72 LEU A CA 1
ATOM 549 C C . LEU A 1 72 ? -16.125 -2.324 10.148 1 41.91 72 LEU A C 1
ATOM 551 O O . LEU A 1 72 ? -15.953 -2.879 9.062 1 41.91 72 LEU A O 1
ATOM 555 N N . LYS A 1 73 ? -15.422 -2.576 11.375 1 46.19 73 LYS A N 1
ATOM 556 C CA . LYS A 1 73 ? -14.773 -3.881 11.445 1 46.19 73 LYS A CA 1
ATOM 557 C C . LYS A 1 73 ? -15.711 -4.988 10.977 1 46.19 73 LYS A C 1
ATOM 559 O O . LYS A 1 73 ? -15.281 -5.922 10.297 1 46.19 73 LYS A O 1
ATOM 564 N N . GLY A 1 74 ? -16.797 -4.957 11.562 1 42.53 74 GLY A N 1
ATOM 565 C CA . GLY A 1 74 ? -17.828 -5.906 11.148 1 42.53 74 GLY A CA 1
ATOM 566 C C . GLY A 1 74 ? -18.109 -5.871 9.656 1 42.53 74 GLY A C 1
ATOM 567 O O . GLY A 1 74 ? -18.25 -6.918 9.023 1 42.53 74 GLY A O 1
ATOM 568 N N . LEU A 1 75 ? -18.375 -4.758 9.203 1 41.12 75 LEU A N 1
ATOM 569 C CA . LEU A 1 75 ? -18.875 -4.613 7.844 1 41.12 75 LEU A CA 1
ATOM 570 C C . LEU A 1 75 ? -17.75 -4.793 6.824 1 41.12 75 LEU A C 1
ATOM 572 O O . LEU A 1 75 ? -17.953 -5.426 5.785 1 41.12 75 LEU A O 1
ATOM 576 N N . CYS A 1 76 ? -16.703 -3.895 7.039 1 43.41 76 CYS A N 1
ATOM 577 C CA . CYS A 1 76 ? -15.703 -3.895 5.977 1 43.41 76 CYS A CA 1
ATOM 578 C C . CYS A 1 76 ? -14.656 -4.977 6.211 1 43.41 76 CYS A C 1
ATOM 580 O O . CYS A 1 76 ? -13.844 -5.266 5.332 1 43.41 76 CYS A O 1
ATOM 582 N N . GLY A 1 77 ? -14.82 -5.766 7.258 1 45.28 77 GLY A N 1
ATOM 583 C CA . GLY A 1 77 ? -13.898 -6.805 7.703 1 45.28 77 GLY A CA 1
ATOM 584 C C . GLY A 1 77 ? -12.688 -6.258 8.43 1 45.28 77 GLY A C 1
ATOM 585 O O . GLY A 1 77 ? -12.383 -5.066 8.336 1 45.28 77 GLY A O 1
ATOM 586 N N . LYS A 1 78 ? -12.156 -6.898 9.641 1 45.03 78 LYS A N 1
ATOM 587 C CA . LYS A 1 78 ? -11.18 -6.598 10.695 1 45.03 78 LYS A CA 1
ATOM 588 C C . LYS A 1 78 ? -9.93 -5.949 10.117 1 45.03 78 LYS A C 1
ATOM 590 O O . LYS A 1 78 ? -9.305 -5.109 10.766 1 45.03 78 LYS A O 1
ATOM 595 N N . ARG A 1 79 ? -9.68 -6.203 8.891 1 50.28 79 ARG A N 1
ATOM 596 C CA . ARG A 1 79 ? -8.305 -6.035 8.438 1 50.28 79 ARG A CA 1
ATOM 597 C C . ARG A 1 79 ? -8.102 -4.656 7.812 1 50.28 79 ARG A C 1
ATOM 599 O O . ARG A 1 79 ? -7 -4.102 7.871 1 50.28 79 ARG A O 1
ATOM 606 N N . ASN A 1 80 ? -9.289 -4.023 7.242 1 51.19 80 ASN A N 1
ATOM 607 C CA . ASN A 1 80 ? -9.141 -2.846 6.395 1 51.19 80 ASN A CA 1
ATOM 608 C C . ASN A 1 80 ? -8.703 -1.624 7.199 1 51.19 80 ASN A C 1
ATOM 610 O O . ASN A 1 80 ? -8.141 -0.681 6.645 1 51.19 80 ASN A O 1
ATOM 614 N N . PHE A 1 81 ? -8.844 -1.748 8.492 1 57.09 81 PHE A N 1
ATOM 615 C CA . PHE A 1 81 ? -8.727 -0.486 9.211 1 57.09 81 PHE A CA 1
ATOM 616 C C . PHE A 1 81 ? -7.473 -0.477 10.086 1 57.09 81 PHE A C 1
ATOM 618 O O . PHE A 1 81 ? -7.121 0.553 10.664 1 57.09 81 PHE A O 1
ATOM 625 N N . GLY A 1 82 ? -6.891 -1.568 9.906 1 65.62 82 GLY A N 1
ATOM 626 C CA . GLY A 1 82 ? -5.871 -1.552 10.945 1 65.62 82 GLY A CA 1
ATOM 627 C C . GLY A 1 82 ? -4.461 -1.611 10.398 1 65.62 82 GLY A C 1
ATOM 628 O O . GLY A 1 82 ? -4.262 -1.672 9.18 1 65.62 82 GLY A O 1
ATOM 629 N N . LYS A 1 83 ? -3.533 -1.355 11.242 1 76.31 83 LYS A N 1
ATOM 630 C CA . LYS A 1 83 ? -2.104 -1.491 10.984 1 76.31 83 LYS A CA 1
ATOM 631 C C . LYS A 1 83 ? -1.673 -2.955 11.031 1 76.31 83 LYS A C 1
ATOM 633 O O . LYS A 1 83 ? -2.244 -3.752 11.781 1 76.31 83 LYS A O 1
ATOM 638 N N . ILE A 1 84 ? -0.828 -3.279 10.148 1 78.94 84 ILE A N 1
ATOM 639 C CA . ILE A 1 84 ? -0.35 -4.652 10.07 1 78.94 84 ILE A CA 1
ATOM 640 C C . ILE A 1 84 ? 0.992 -4.777 10.781 1 78.94 84 ILE A C 1
ATOM 642 O O . ILE A 1 84 ? 1.85 -3.902 10.664 1 78.94 84 ILE A O 1
ATOM 646 N N . SER A 1 85 ? 1.092 -5.781 11.594 1 79.25 85 SER A N 1
ATOM 647 C CA . SER A 1 85 ? 2.357 -6.137 12.219 1 79.25 85 SER A CA 1
ATOM 648 C C . SER A 1 85 ? 2.803 -7.539 11.82 1 79.25 85 SER A C 1
ATOM 650 O O . SER A 1 85 ? 1.981 -8.453 11.719 1 79.25 85 SER A O 1
ATOM 652 N N . ILE A 1 86 ? 4.105 -7.668 11.484 1 84.56 86 ILE A N 1
ATOM 653 C CA . ILE A 1 86 ? 4.637 -8.945 11.031 1 84.56 86 ILE A CA 1
ATOM 654 C C . ILE A 1 86 ? 5.773 -9.391 11.945 1 84.56 86 ILE A C 1
ATOM 656 O O . ILE A 1 86 ? 6.648 -8.594 12.289 1 84.56 86 ILE A O 1
ATOM 660 N N . ARG A 1 87 ? 5.695 -10.617 12.359 1 82.69 87 ARG A N 1
ATOM 661 C CA . ARG A 1 87 ? 6.785 -11.25 13.094 1 82.69 87 ARG A CA 1
ATOM 662 C C . ARG A 1 87 ? 7.117 -12.625 12.516 1 82.69 87 ARG A C 1
ATOM 664 O O . ARG A 1 87 ? 6.281 -13.531 12.539 1 82.69 87 ARG A O 1
ATOM 671 N N . LEU A 1 88 ? 8.328 -12.695 12.023 1 87.31 88 LEU A N 1
ATOM 672 C CA . LEU A 1 88 ? 8.766 -13.984 11.5 1 87.31 88 LEU A CA 1
ATOM 673 C C . LEU A 1 88 ? 9.164 -14.93 12.633 1 87.31 88 LEU A C 1
ATOM 675 O O . LEU A 1 88 ? 9.961 -14.562 13.492 1 87.31 88 LEU A O 1
ATOM 679 N N . GLY A 1 89 ? 8.5 -16.031 12.727 1 80.69 89 GLY A N 1
ATOM 680 C CA . GLY A 1 89 ? 8.727 -16.969 13.812 1 80.69 89 GLY A CA 1
ATOM 681 C C . GLY A 1 89 ? 10 -17.781 13.641 1 80.69 89 GLY A C 1
ATOM 682 O O . GLY A 1 89 ? 10.625 -18.172 14.625 1 80.69 89 GLY A O 1
ATOM 683 N N . GLU A 1 90 ? 10.359 -18.078 12.477 1 83.31 90 GLU A N 1
ATOM 684 C CA . GLU A 1 90 ? 11.539 -18.906 12.211 1 83.31 90 GLU A CA 1
ATOM 685 C C . GLU A 1 90 ? 12.695 -18.062 11.695 1 83.31 90 GLU A C 1
ATOM 687 O O . GLU A 1 90 ? 12.484 -17 11.117 1 83.31 90 GLU A O 1
ATOM 692 N N . ASN A 1 91 ? 13.93 -18.578 11.961 1 88.5 91 ASN A N 1
ATOM 693 C CA . ASN A 1 91 ? 15.133 -17.922 11.453 1 88.5 91 ASN A CA 1
ATOM 694 C C . ASN A 1 91 ? 15.227 -18.047 9.93 1 88.5 91 ASN A C 1
ATOM 696 O O . ASN A 1 91 ? 15.234 -19.141 9.383 1 88.5 91 ASN A O 1
ATOM 700 N N . VAL A 1 92 ? 15.312 -16.875 9.289 1 92.62 92 VAL A N 1
ATOM 701 C CA . VAL A 1 92 ? 15.352 -16.859 7.832 1 92.62 92 VAL A CA 1
ATOM 702 C C . VAL A 1 92 ? 16.719 -16.359 7.355 1 92.62 92 VAL A C 1
ATOM 704 O O . VAL A 1 92 ? 16.938 -16.188 6.156 1 92.62 92 VAL A O 1
ATOM 707 N N . ARG A 1 93 ? 17.641 -16.141 8.242 1 92.94 93 ARG A N 1
ATOM 708 C CA . ARG A 1 93 ? 18.953 -15.602 7.895 1 92.94 93 ARG A CA 1
ATOM 709 C C . ARG A 1 93 ? 19.688 -16.531 6.945 1 92.94 93 ARG A C 1
ATOM 711 O O . ARG A 1 93 ? 19.828 -17.734 7.227 1 92.94 93 ARG A O 1
ATOM 718 N N . GLY A 1 94 ? 20.109 -16 5.859 1 94.56 94 GLY A N 1
ATOM 719 C CA . GLY A 1 94 ? 20.906 -16.766 4.914 1 94.56 94 GLY A CA 1
ATOM 720 C C . GLY A 1 94 ? 20.109 -17.781 4.133 1 94.56 94 GLY A C 1
ATOM 721 O O . GLY A 1 94 ? 20.672 -18.656 3.459 1 94.56 94 GLY A O 1
ATOM 722 N N . LYS A 1 95 ? 18.844 -17.766 4.258 1 95.38 95 LYS A N 1
ATOM 723 C CA . LYS A 1 95 ? 18 -18.719 3.555 1 95.38 95 LYS A CA 1
ATOM 724 C C . LYS A 1 95 ? 17.234 -18.047 2.422 1 95.38 95 LYS A C 1
ATOM 726 O O . LYS A 1 95 ? 17.094 -16.812 2.406 1 95.38 95 LYS A O 1
ATOM 731 N N . ASP A 1 96 ? 16.828 -18.859 1.486 1 96.25 96 ASP A N 1
ATOM 732 C CA . ASP A 1 96 ? 15.852 -18.406 0.5 1 96.25 96 ASP A CA 1
ATOM 733 C C . ASP A 1 96 ? 14.43 -18.422 1.069 1 96.25 96 ASP A C 1
ATOM 735 O O . ASP A 1 96 ? 14.008 -19.422 1.639 1 96.25 96 ASP A O 1
ATOM 739 N N . VAL A 1 97 ? 13.758 -17.297 0.964 1 96.75 97 VAL A N 1
ATOM 740 C CA . VAL A 1 97 ? 12.422 -17.188 1.54 1 96.75 97 VAL A CA 1
ATOM 741 C C . VAL A 1 97 ? 11.391 -17.047 0.426 1 96.75 97 VAL A C 1
ATOM 743 O O . VAL A 1 97 ? 11.453 -16.109 -0.377 1 96.75 97 VAL A O 1
ATOM 746 N N . TYR A 1 98 ? 10.484 -18 0.384 1 97.25 98 TYR A N 1
ATOM 747 C CA . TYR A 1 98 ? 9.336 -17.906 -0.507 1 97.25 98 TYR A CA 1
ATOM 748 C C . TYR A 1 98 ? 8.117 -17.375 0.233 1 97.25 98 TYR A C 1
ATOM 750 O O . TYR A 1 98 ? 7.688 -17.953 1.235 1 97.25 98 TYR A O 1
ATOM 758 N N . ILE A 1 99 ? 7.574 -16.266 -0.251 1 97.69 99 ILE A N 1
ATOM 759 C CA . ILE A 1 99 ? 6.391 -15.664 0.357 1 97.69 99 ILE A CA 1
ATOM 760 C C . ILE A 1 99 ? 5.191 -15.836 -0.572 1 97.69 99 ILE A C 1
ATOM 762 O O . ILE A 1 99 ? 5.156 -15.266 -1.662 1 97.69 99 ILE A O 1
ATOM 766 N N . ILE A 1 100 ? 4.195 -16.609 -0.122 1 97.56 100 ILE A N 1
ATOM 767 C CA . ILE A 1 100 ? 2.982 -16.812 -0.907 1 97.56 100 ILE A CA 1
ATOM 768 C C . ILE A 1 100 ? 1.91 -15.82 -0.468 1 97.56 100 ILE A C 1
ATOM 770 O O . ILE A 1 100 ? 1.37 -15.922 0.636 1 97.56 100 ILE A O 1
ATOM 774 N N . GLN A 1 101 ? 1.649 -14.891 -1.298 1 96.75 101 GLN A N 1
ATOM 775 C CA . GLN A 1 101 ? 0.705 -13.828 -0.982 1 96.75 101 GLN A CA 1
ATOM 776 C C . GLN A 1 101 ? 0.171 -13.172 -2.252 1 96.75 101 GLN A C 1
ATOM 778 O O . GLN A 1 101 ? 0.919 -12.516 -2.982 1 96.75 101 GLN A O 1
ATOM 783 N N . GLY A 1 102 ? -1.14 -13.406 -2.555 1 93.19 102 GLY A N 1
ATOM 784 C CA . GLY A 1 102 ? -1.786 -12.711 -3.656 1 93.19 102 GLY A CA 1
ATOM 785 C C . GLY A 1 102 ? -2.355 -11.359 -3.258 1 93.19 102 GLY A C 1
ATOM 786 O O . GLY A 1 102 ? -2.488 -11.062 -2.068 1 93.19 102 GLY A O 1
ATOM 787 N N . THR A 1 103 ? -2.607 -10.523 -4.219 1 91.25 103 THR A N 1
ATOM 788 C CA . THR A 1 103 ? -3.17 -9.203 -3.936 1 91.25 103 THR A CA 1
ATOM 789 C C . THR A 1 103 ? -4.613 -9.117 -4.422 1 91.25 103 THR A C 1
ATOM 791 O O . THR A 1 103 ? -5.012 -8.125 -5.031 1 91.25 103 THR A O 1
ATOM 794 N N . CYS A 1 104 ? -5.301 -10.188 -4.242 1 83.81 104 CYS A N 1
ATOM 795 C CA . CYS A 1 104 ? -6.746 -10.203 -4.43 1 83.81 104 CYS A CA 1
ATOM 796 C C . CYS A 1 104 ? -7.441 -9.336 -3.387 1 83.81 104 CYS A C 1
ATOM 798 O O . CYS A 1 104 ? -6.82 -8.914 -2.412 1 83.81 104 CYS A O 1
ATOM 800 N N . PRO A 1 105 ? -8.664 -8.922 -3.611 1 79.38 105 PRO A N 1
ATOM 801 C CA . PRO A 1 105 ? -9.344 -8.086 -2.619 1 79.38 105 PRO A CA 1
ATOM 802 C C . PRO A 1 105 ? -9.422 -8.742 -1.245 1 79.38 105 PRO A C 1
ATOM 804 O O . PRO A 1 105 ? -9.656 -9.953 -1.149 1 79.38 105 PRO A O 1
ATOM 807 N N . PRO A 1 106 ? -9.227 -7.938 -0.197 1 83 106 PRO A N 1
ATOM 808 C CA . PRO A 1 106 ? -8.93 -6.504 -0.196 1 83 106 PRO A CA 1
ATOM 809 C C . PRO A 1 106 ? -7.52 -6.195 -0.698 1 83 106 PRO A C 1
ATOM 811 O O . PRO A 1 106 ? -6.535 -6.504 -0.018 1 83 106 PRO A O 1
ATOM 814 N N . ILE A 1 107 ? -7.402 -5.508 -1.808 1 86.06 107 ILE A N 1
ATOM 815 C CA . ILE A 1 107 ? -6.207 -5.414 -2.641 1 86.06 107 ILE A CA 1
ATOM 816 C C . ILE A 1 107 ? -5.098 -4.699 -1.873 1 86.06 107 ILE A C 1
ATOM 818 O O . ILE A 1 107 ? -3.98 -5.207 -1.764 1 86.06 107 ILE A O 1
ATOM 822 N N . HIS A 1 108 ? -5.398 -3.605 -1.255 1 88.81 108 HIS A N 1
ATOM 823 C CA . HIS A 1 108 ? -4.355 -2.76 -0.687 1 88.81 108 HIS A CA 1
ATOM 824 C C . HIS A 1 108 ? -3.869 -3.309 0.65 1 88.81 108 HIS A C 1
ATOM 826 O O . HIS A 1 108 ? -2.693 -3.166 0.995 1 88.81 108 HIS A O 1
ATOM 832 N N . ASP A 1 109 ? -4.727 -3.971 1.381 1 87 109 ASP A N 1
ATOM 833 C CA . ASP A 1 109 ? -4.305 -4.66 2.596 1 87 109 ASP A CA 1
ATOM 834 C C . ASP A 1 109 ? -3.344 -5.801 2.271 1 87 109 ASP A C 1
ATOM 836 O O . ASP A 1 109 ? -2.295 -5.934 2.904 1 87 109 ASP A O 1
ATOM 840 N N . ASN A 1 110 ? -3.742 -6.547 1.275 1 90.88 110 ASN A N 1
ATOM 841 C CA . ASN A 1 110 ? -2.91 -7.684 0.895 1 90.88 110 ASN A CA 1
ATOM 842 C C . ASN A 1 110 ? -1.584 -7.23 0.293 1 90.88 110 ASN A C 1
ATOM 844 O O . ASN A 1 110 ? -0.556 -7.883 0.48 1 90.88 110 ASN A O 1
ATOM 848 N N . LEU A 1 111 ? -1.672 -6.148 -0.401 1 93.12 111 LEU A N 1
ATOM 849 C CA . LEU A 1 111 ? -0.449 -5.609 -0.986 1 93.12 111 LEU A CA 1
ATOM 850 C C . LEU A 1 111 ? 0.505 -5.125 0.1 1 93.12 111 LEU A C 1
ATOM 852 O O . LEU A 1 111 ? 1.694 -5.453 0.079 1 93.12 111 LEU A O 1
ATOM 856 N N . LEU A 1 112 ? -0.02 -4.402 1.031 1 92 112 LEU A N 1
ATOM 857 C CA . LEU A 1 112 ? 0.855 -3.898 2.086 1 92 112 LEU A CA 1
ATOM 858 C C . LEU A 1 112 ? 1.374 -5.043 2.951 1 92 112 LEU A C 1
ATOM 860 O O . LEU A 1 112 ? 2.525 -5.02 3.391 1 92 112 LEU A O 1
ATOM 864 N N . GLU A 1 113 ? 0.512 -5.977 3.217 1 91.44 113 GLU A N 1
ATOM 865 C CA . GLU A 1 113 ? 0.97 -7.152 3.953 1 91.44 113 GLU A CA 1
ATOM 866 C C . GLU A 1 113 ? 2.141 -7.824 3.244 1 91.44 113 GLU A C 1
ATOM 868 O O . GLU A 1 113 ? 3.121 -8.211 3.883 1 91.44 113 GLU A O 1
ATOM 873 N N . LEU A 1 114 ? 2.076 -7.941 1.943 1 96 114 LEU A N 1
ATOM 874 C CA . LEU A 1 114 ? 3.166 -8.508 1.157 1 96 114 LEU A CA 1
ATOM 875 C C . LEU A 1 114 ? 4.434 -7.672 1.299 1 96 114 LEU A C 1
ATOM 877 O O . LEU A 1 114 ? 5.512 -8.211 1.549 1 96 114 LEU A O 1
ATOM 881 N N . VAL A 1 115 ? 4.246 -6.379 1.164 1 95.31 115 VAL A N 1
ATOM 882 C CA . VAL A 1 115 ? 5.367 -5.449 1.26 1 95.31 115 VAL A CA 1
ATOM 883 C C . VAL A 1 115 ? 6.051 -5.605 2.617 1 95.31 115 VAL A C 1
ATOM 885 O O . VAL A 1 115 ? 7.277 -5.719 2.693 1 95.31 115 VAL A O 1
ATOM 888 N N . LEU A 1 116 ? 5.289 -5.66 3.65 1 92 116 LEU A N 1
ATOM 889 C CA . LEU A 1 116 ? 5.836 -5.738 5 1 92 116 LEU A CA 1
ATOM 890 C C . LEU A 1 116 ? 6.484 -7.094 5.246 1 92 116 LEU A C 1
ATOM 892 O O . LEU A 1 116 ? 7.477 -7.191 5.973 1 92 116 LEU A O 1
ATOM 896 N N . LEU A 1 117 ? 5.945 -8.141 4.66 1 94.19 117 LEU A N 1
ATOM 897 C CA . LEU A 1 117 ? 6.551 -9.461 4.762 1 94.19 117 LEU A CA 1
ATOM 898 C C . LEU A 1 117 ? 7.922 -9.484 4.094 1 94.19 117 LEU A C 1
ATOM 900 O O . LEU A 1 117 ? 8.883 -10.008 4.664 1 94.19 117 LEU A O 1
ATOM 904 N N . ILE A 1 118 ? 7.996 -8.922 2.914 1 96.5 118 ILE A N 1
ATOM 905 C CA . ILE A 1 118 ? 9.258 -8.859 2.18 1 96.5 118 ILE A CA 1
ATOM 906 C C . ILE A 1 118 ? 10.273 -8.047 2.975 1 96.5 118 ILE A C 1
ATOM 908 O O . ILE A 1 118 ? 11.406 -8.492 3.178 1 96.5 118 ILE A O 1
ATOM 912 N N . ALA A 1 119 ? 9.859 -6.926 3.438 1 92.88 119 ALA A N 1
ATOM 913 C CA . ALA A 1 119 ? 10.75 -6.051 4.195 1 92.88 119 ALA A CA 1
ATOM 914 C C . ALA A 1 119 ? 11.258 -6.742 5.453 1 92.88 119 ALA A C 1
ATOM 916 O O . ALA A 1 119 ? 12.438 -6.613 5.809 1 92.88 119 ALA A O 1
ATOM 917 N N . SER A 1 120 ? 10.336 -7.395 6.125 1 91.06 120 SER A N 1
ATOM 918 C CA . SER A 1 120 ? 10.719 -8.117 7.336 1 91.06 120 SER A CA 1
ATOM 919 C C . SER A 1 120 ? 11.758 -9.195 7.035 1 91.06 120 SER A C 1
ATOM 921 O O . SER A 1 120 ? 12.75 -9.328 7.758 1 91.06 120 SER A O 1
ATOM 923 N N . ALA A 1 121 ? 11.555 -9.953 5.969 1 94.19 121 ALA A N 1
ATOM 924 C CA . ALA A 1 121 ? 12.516 -10.984 5.574 1 94.19 121 ALA A CA 1
ATOM 925 C C . ALA A 1 121 ? 13.883 -10.367 5.258 1 94.19 121 ALA A C 1
ATOM 927 O O . ALA A 1 121 ? 14.922 -10.93 5.613 1 94.19 121 ALA A O 1
ATOM 928 N N . ARG A 1 122 ? 13.82 -9.25 4.586 1 94.88 122 ARG A N 1
ATOM 929 C CA . ARG A 1 122 ? 15.062 -8.562 4.242 1 94.88 122 ARG A CA 1
ATOM 930 C C . ARG A 1 122 ? 15.797 -8.102 5.496 1 94.88 122 ARG A C 1
ATOM 932 O O . ARG A 1 122 ? 17 -8.297 5.621 1 94.88 122 ARG A O 1
ATOM 939 N N . ARG A 1 123 ? 15.086 -7.547 6.406 1 89.06 123 ARG A N 1
ATOM 940 C CA . ARG A 1 123 ? 15.68 -7.09 7.664 1 89.06 123 ARG A CA 1
ATOM 941 C C . ARG A 1 123 ? 16.281 -8.258 8.438 1 89.06 123 ARG A C 1
ATOM 943 O O . ARG A 1 123 ? 17.266 -8.078 9.172 1 89.06 123 ARG A O 1
ATOM 950 N N . CYS A 1 124 ? 15.727 -9.398 8.258 1 91.31 124 CYS A N 1
ATOM 951 C CA . CYS A 1 124 ? 16.188 -10.586 8.969 1 91.31 124 CYS A CA 1
ATOM 952 C C . CYS A 1 124 ? 17.281 -11.297 8.18 1 91.31 124 CYS A C 1
ATOM 954 O O . CYS A 1 124 ? 17.594 -12.461 8.438 1 91.31 124 CYS A O 1
ATOM 956 N N . SER A 1 125 ? 17.781 -10.664 7.109 1 94.75 125 SER A N 1
ATOM 957 C CA . SER A 1 125 ? 18.969 -11.062 6.363 1 94.75 125 SER A CA 1
ATOM 958 C C . SER A 1 125 ? 18.719 -12.328 5.551 1 94.75 125 SER A C 1
ATOM 960 O O . SER A 1 125 ? 19.578 -13.211 5.477 1 94.75 125 SER A O 1
ATOM 962 N N . ALA A 1 126 ? 17.516 -12.422 5.023 1 95.31 126 ALA A N 1
ATOM 963 C CA . ALA A 1 126 ? 17.25 -13.477 4.047 1 95.31 126 ALA A CA 1
ATOM 964 C C . ALA A 1 126 ? 18.219 -13.383 2.871 1 95.31 126 ALA A C 1
ATOM 966 O O . ALA A 1 126 ? 18.578 -12.281 2.443 1 95.31 126 ALA A O 1
ATOM 967 N N . ARG A 1 127 ? 18.672 -14.508 2.393 1 96.62 127 ARG A N 1
ATOM 968 C CA . ARG A 1 127 ? 19.578 -14.516 1.253 1 96.62 127 ARG A CA 1
ATOM 969 C C . ARG A 1 127 ? 18.875 -14.078 -0.023 1 96.62 127 ARG A C 1
ATOM 971 O O . ARG A 1 127 ? 19.359 -13.195 -0.733 1 96.62 127 ARG A O 1
ATOM 978 N N . ARG A 1 128 ? 17.781 -14.711 -0.277 1 97.31 128 ARG A N 1
ATOM 979 C CA . ARG A 1 128 ? 16.938 -14.398 -1.427 1 97.31 128 ARG A CA 1
ATOM 980 C C . ARG A 1 128 ? 15.453 -14.391 -1.037 1 97.31 128 ARG A C 1
ATOM 982 O O . ARG A 1 128 ? 15 -15.258 -0.286 1 97.31 128 ARG A O 1
ATOM 989 N N . ILE A 1 129 ? 14.734 -13.406 -1.534 1 97.81 129 ILE A N 1
ATOM 990 C CA . ILE A 1 129 ? 13.32 -13.281 -1.221 1 97.81 129 ILE A CA 1
ATOM 991 C C . ILE A 1 129 ? 12.492 -13.391 -2.502 1 97.81 129 ILE A C 1
ATOM 993 O O . ILE A 1 129 ? 12.625 -12.562 -3.406 1 97.81 129 ILE A O 1
ATOM 997 N N . ILE A 1 130 ? 11.672 -14.391 -2.596 1 97.94 130 ILE A N 1
ATOM 998 C CA . ILE A 1 130 ? 10.836 -14.641 -3.764 1 97.94 130 ILE A CA 1
ATOM 999 C C . ILE A 1 130 ? 9.367 -14.453 -3.398 1 97.94 130 ILE A C 1
ATOM 1001 O O . ILE A 1 130 ? 8.82 -15.188 -2.57 1 97.94 130 ILE A O 1
ATOM 1005 N N . ALA A 1 131 ? 8.758 -13.453 -3.984 1 97.94 131 ALA A N 1
ATOM 1006 C CA . ALA A 1 131 ? 7.332 -13.219 -3.787 1 97.94 131 ALA A CA 1
ATOM 1007 C C . ALA A 1 131 ? 6.504 -14 -4.805 1 97.94 131 ALA A C 1
ATOM 1009 O O . ALA A 1 131 ? 6.621 -13.773 -6.012 1 97.94 131 ALA A O 1
ATOM 1010 N N . VAL A 1 132 ? 5.723 -14.945 -4.301 1 97.06 132 VAL A N 1
ATOM 1011 C CA . VAL A 1 132 ? 4.797 -15.703 -5.133 1 97.06 132 VAL A CA 1
ATOM 1012 C C . VAL A 1 132 ? 3.4 -15.094 -5.043 1 97.06 132 VAL A C 1
ATOM 1014 O O . VAL A 1 132 ? 2.74 -15.18 -4.008 1 97.06 132 VAL A O 1
ATOM 1017 N N . MET A 1 133 ? 2.979 -14.531 -6.172 1 96 133 MET A N 1
ATOM 1018 C CA . MET A 1 133 ? 1.721 -13.789 -6.211 1 96 133 MET A CA 1
ATOM 1019 C C . MET A 1 133 ? 0.718 -14.469 -7.141 1 96 133 MET A C 1
ATOM 1021 O O . MET A 1 133 ? 0.627 -14.117 -8.32 1 96 133 MET A O 1
ATOM 1025 N N . PRO A 1 134 ? -0.128 -15.32 -6.586 1 92.69 134 PRO A N 1
ATOM 1026 C CA . PRO A 1 134 ? -1.108 -16.016 -7.426 1 92.69 134 PRO A CA 1
ATOM 1027 C C . PRO A 1 134 ? -2.053 -15.047 -8.141 1 92.69 134 PRO A C 1
ATOM 1029 O O . PRO A 1 134 ? -2.6 -15.375 -9.195 1 92.69 134 PRO A O 1
ATOM 1032 N N . TYR A 1 135 ? -2.207 -13.883 -7.613 1 89.38 135 TYR A N 1
ATOM 1033 C CA . TYR A 1 135 ? -2.979 -12.812 -8.219 1 89.38 135 TYR A CA 1
ATOM 1034 C C . TYR A 1 135 ? -2.238 -11.484 -8.117 1 89.38 135 TYR A C 1
ATOM 1036 O O . TYR A 1 135 ? -1.904 -11.031 -7.016 1 89.38 135 TYR A O 1
ATOM 1044 N N . TYR A 1 136 ? -1.969 -10.852 -9.219 1 89.56 136 TYR A N 1
ATOM 1045 C CA . TYR A 1 136 ? -1.3 -9.555 -9.273 1 89.56 136 TYR A CA 1
ATOM 1046 C C . TYR A 1 136 ? -2.289 -8.445 -9.602 1 89.56 136 TYR A C 1
ATOM 1048 O O . TYR A 1 136 ? -2.6 -8.211 -10.773 1 89.56 136 TYR A O 1
ATOM 1056 N N . ALA A 1 137 ? -2.641 -7.766 -8.617 1 85.06 137 ALA A N 1
ATOM 1057 C CA . ALA A 1 137 ? -3.605 -6.688 -8.812 1 85.06 137 ALA A CA 1
ATOM 1058 C C . ALA A 1 137 ? -3.023 -5.586 -9.695 1 85.06 137 ALA A C 1
ATOM 1060 O O . ALA A 1 137 ? -1.806 -5.395 -9.734 1 85.06 137 ALA A O 1
ATOM 1061 N N . TYR A 1 138 ? -3.895 -4.82 -10.453 1 80.62 138 TYR A N 1
ATOM 1062 C CA . TYR A 1 138 ? -3.541 -3.684 -11.297 1 80.62 138 TYR A CA 1
ATOM 1063 C C . TYR A 1 138 ? -2.922 -4.152 -12.609 1 80.62 138 TYR A C 1
ATOM 1065 O O . TYR A 1 138 ? -2.527 -3.334 -13.445 1 80.62 138 TYR A O 1
ATOM 1073 N N . SER A 1 139 ? -2.76 -5.445 -12.719 1 77.31 139 SER A N 1
ATOM 1074 C CA . SER A 1 139 ? -2.117 -5.945 -13.93 1 77.31 139 SER A CA 1
ATOM 1075 C C . SER A 1 139 ? -3.016 -5.766 -15.148 1 77.31 139 SER A C 1
ATOM 1077 O O . SER A 1 139 ? -2.527 -5.648 -16.266 1 77.31 139 SER A O 1
ATOM 1079 N N . ARG A 1 140 ? -4.352 -5.812 -14.992 1 62.38 140 ARG A N 1
ATOM 1080 C CA . ARG A 1 140 ? -5.27 -5.727 -16.125 1 62.38 140 ARG A CA 1
ATOM 1081 C C . ARG A 1 140 ? -5.75 -4.293 -16.328 1 62.38 140 ARG A C 1
ATOM 1083 O O . ARG A 1 140 ? -6.508 -4.016 -17.266 1 62.38 140 ARG A O 1
ATOM 1090 N N . GLN A 1 141 ? -5.574 -3.365 -15.5 1 56.72 141 GLN A N 1
ATOM 1091 C CA . GLN A 1 141 ? -6.129 -2.018 -15.594 1 56.72 141 GLN A CA 1
ATOM 1092 C C . GLN A 1 141 ? -5.715 -1.339 -16.891 1 56.72 141 GLN A C 1
ATOM 1094 O O . GLN A 1 141 ? -6.359 -0.385 -17.344 1 56.72 141 GLN A O 1
ATOM 1099 N N . ASP A 1 142 ? -4.684 -1.719 -17.547 1 46.31 142 ASP A N 1
ATOM 1100 C CA . ASP A 1 142 ? -4.117 -0.901 -18.609 1 46.31 142 ASP A CA 1
ATOM 1101 C C . ASP A 1 142 ? -5.012 -0.921 -19.859 1 46.31 142 ASP A C 1
ATOM 1103 O O . ASP A 1 142 ? -4.605 -0.459 -20.922 1 46.31 142 ASP A O 1
ATOM 1107 N N . ARG A 1 143 ? -6.164 -1.586 -19.797 1 42.44 143 ARG A N 1
ATOM 1108 C CA . ARG A 1 143 ? -6.734 -1.615 -21.141 1 42.44 143 ARG A CA 1
ATOM 1109 C C . ARG A 1 143 ? -7.332 -0.262 -21.5 1 42.44 143 ARG A C 1
ATOM 1111 O O . ARG A 1 143 ? -8.211 -0.181 -22.359 1 42.44 143 ARG A O 1
ATOM 1118 N N . THR A 1 144 ? -7.207 0.691 -20.844 1 37.09 144 THR A N 1
ATOM 1119 C CA . THR A 1 144 ? -7.648 1.768 -21.719 1 37.09 144 THR A CA 1
ATOM 1120 C C . THR A 1 144 ? -6.93 1.698 -23.062 1 37.09 144 THR A C 1
ATOM 1122 O O . THR A 1 144 ? -5.789 1.234 -23.141 1 37.09 144 THR A O 1
ATOM 1125 N N . ARG A 1 145 ? -7.66 1.589 -24.25 1 35.25 145 ARG A N 1
ATOM 1126 C CA . ARG A 1 145 ? -7.27 1.476 -25.656 1 35.25 145 ARG A CA 1
ATOM 1127 C C . ARG A 1 145 ? -5.797 1.813 -25.844 1 35.25 145 ARG A C 1
ATOM 1129 O O . ARG A 1 145 ? -5.156 1.327 -26.781 1 35.25 145 ARG A O 1
ATOM 1136 N N . TYR A 1 146 ? -5.254 2.924 -25.672 1 34.59 146 TYR A N 1
ATOM 1137 C CA . TYR A 1 146 ? -3.99 3.342 -26.266 1 34.59 146 TYR A CA 1
ATOM 1138 C C . TYR A 1 146 ? -2.809 2.854 -25.438 1 34.59 146 TYR A C 1
ATOM 1140 O O . TYR A 1 146 ? -1.662 2.904 -25.891 1 34.59 146 TYR A O 1
ATOM 1148 N N . GLN A 1 147 ? -2.506 3.129 -24 1 36.78 147 GLN A N 1
ATOM 1149 C CA . GLN A 1 147 ? -1.155 3.248 -23.453 1 36.78 147 GLN A CA 1
ATOM 1150 C C . GLN A 1 147 ? -0.771 2.008 -22.656 1 36.78 147 GLN A C 1
ATOM 1152 O O . GLN A 1 147 ? -1.632 1.195 -22.312 1 36.78 147 GLN A O 1
ATOM 1157 N N . ARG A 1 148 ? 0.628 1.793 -22.141 1 39.5 148 ARG A N 1
ATOM 1158 C CA . ARG A 1 148 ? 1.63 1.058 -21.375 1 39.5 148 ARG A CA 1
ATOM 1159 C C . ARG A 1 148 ? 1.021 0.456 -20.109 1 39.5 148 ARG A C 1
ATOM 1161 O O . ARG A 1 148 ? -0.006 0.934 -19.625 1 39.5 148 ARG A O 1
ATOM 1168 N N . PRO A 1 149 ? 1.418 -0.953 -19.797 1 46.31 149 PRO A N 1
ATOM 1169 C CA . PRO A 1 149 ? 1.039 -1.438 -18.469 1 46.31 149 PRO A CA 1
ATOM 1170 C C . PRO A 1 149 ? 0.624 -0.311 -17.516 1 46.31 149 PRO A C 1
ATOM 1172 O O . PRO A 1 149 ? 1.108 0.816 -17.656 1 46.31 149 PRO A O 1
ATOM 1175 N N . GLY A 1 150 ? -0.66 -0.594 -17.016 1 57.28 150 GLY A N 1
ATOM 1176 C CA . GLY A 1 150 ? -1.181 0.492 -16.203 1 57.28 150 GLY A CA 1
ATOM 1177 C C . GLY A 1 150 ? -0.141 1.097 -15.273 1 57.28 150 GLY A C 1
ATOM 1178 O O . GLY A 1 150 ? 0.786 0.409 -14.844 1 57.28 150 GLY A O 1
ATOM 1179 N N . ILE A 1 151 ? 0.238 2.289 -15.297 1 74.69 151 ILE A N 1
ATOM 1180 C CA . ILE A 1 151 ? 1.14 3.139 -14.523 1 74.69 151 ILE A CA 1
ATOM 1181 C C . ILE A 1 151 ? 1.164 2.678 -13.07 1 74.69 151 ILE A C 1
ATOM 1183 O O . ILE A 1 151 ? 2.234 2.561 -12.469 1 74.69 151 ILE A O 1
ATOM 1187 N N . ALA A 1 152 ? 0.041 1.944 -12.766 1 82.44 152 ALA A N 1
ATOM 1188 C CA . ALA A 1 152 ? -0.036 1.558 -11.352 1 82.44 152 ALA A CA 1
ATOM 1189 C C . ALA A 1 152 ? 0.688 0.237 -11.109 1 82.44 152 ALA A C 1
ATOM 1191 O O . ALA A 1 152 ? 1.3 0.045 -10.055 1 82.44 152 ALA A O 1
ATOM 1192 N N . ALA A 1 153 ? 0.577 -0.723 -12.109 1 85.44 153 ALA A N 1
ATOM 1193 C CA . ALA A 1 153 ? 1.288 -1.992 -11.984 1 85.44 153 ALA A CA 1
ATOM 1194 C C . ALA A 1 153 ? 2.795 -1.771 -11.898 1 85.44 153 ALA A C 1
ATOM 1196 O O . ALA A 1 153 ? 3.49 -2.484 -11.172 1 85.44 153 ALA A O 1
ATOM 1197 N N . ASP A 1 154 ? 3.244 -0.853 -12.633 1 86.81 154 ASP A N 1
ATOM 1198 C CA . ASP A 1 154 ? 4.66 -0.494 -12.594 1 86.81 154 ASP A CA 1
ATOM 1199 C C . ASP A 1 154 ? 5.047 0.074 -11.227 1 86.81 154 ASP A C 1
ATOM 1201 O O . ASP A 1 154 ? 6.121 -0.229 -10.703 1 86.81 154 ASP A O 1
ATOM 1205 N N . ASP A 1 155 ? 4.211 0.906 -10.703 1 89.31 155 ASP A N 1
ATOM 1206 C CA . ASP A 1 155 ? 4.469 1.475 -9.383 1 89.31 155 ASP A CA 1
ATOM 1207 C C . ASP A 1 155 ? 4.523 0.383 -8.312 1 89.31 155 ASP A C 1
ATOM 1209 O O . ASP A 1 155 ? 5.363 0.429 -7.418 1 89.31 155 ASP A O 1
ATOM 1213 N N . ILE A 1 156 ? 3.648 -0.564 -8.438 1 91.56 156 ILE A N 1
ATOM 1214 C CA . ILE A 1 156 ? 3.629 -1.683 -7.5 1 91.56 156 ILE A CA 1
ATOM 1215 C C . ILE A 1 156 ? 4.922 -2.482 -7.625 1 91.56 156 ILE A C 1
ATOM 1217 O O . ILE A 1 156 ? 5.527 -2.861 -6.617 1 91.56 156 ILE A O 1
ATOM 1221 N N . ALA A 1 157 ? 5.328 -2.736 -8.852 1 93.12 157 ALA A N 1
ATOM 1222 C CA . ALA A 1 157 ? 6.59 -3.432 -9.086 1 93.12 157 ALA A CA 1
ATOM 1223 C C . ALA A 1 157 ? 7.75 -2.695 -8.414 1 93.12 157 ALA A C 1
ATOM 1225 O O . ALA A 1 157 ? 8.586 -3.314 -7.75 1 93.12 157 ALA A O 1
ATOM 1226 N N . THR A 1 158 ? 7.754 -1.403 -8.555 1 92.38 158 THR A N 1
ATOM 1227 C CA . THR A 1 158 ? 8.789 -0.571 -7.961 1 92.38 158 THR A CA 1
ATOM 1228 C C . THR A 1 158 ? 8.789 -0.708 -6.441 1 92.38 158 THR A C 1
ATOM 1230 O O . THR A 1 158 ? 9.852 -0.812 -5.82 1 92.38 158 THR A O 1
ATOM 1233 N N . MET A 1 159 ? 7.645 -0.748 -5.871 1 93.25 159 MET A N 1
ATOM 1234 C CA . MET A 1 159 ? 7.527 -0.893 -4.422 1 93.25 159 MET A CA 1
ATOM 1235 C C . MET A 1 159 ? 8.102 -2.227 -3.959 1 93.25 159 MET A C 1
ATOM 1237 O O . MET A 1 159 ? 8.859 -2.277 -2.986 1 93.25 159 MET A O 1
ATOM 1241 N N . LEU A 1 160 ? 7.754 -3.244 -4.668 1 95.75 160 LEU A N 1
ATOM 1242 C CA . LEU A 1 160 ? 8.203 -4.574 -4.285 1 95.75 160 LEU A CA 1
ATOM 1243 C C . LEU A 1 160 ? 9.727 -4.684 -4.395 1 95.75 160 LEU A C 1
ATOM 1245 O O . LEU A 1 160 ? 10.375 -5.238 -3.504 1 95.75 160 LEU A O 1
ATOM 1249 N N . GLU A 1 161 ? 10.219 -4.148 -5.445 1 94.88 161 GLU A N 1
ATOM 1250 C CA . GLU A 1 161 ? 11.664 -4.141 -5.641 1 94.88 161 GLU A CA 1
ATOM 1251 C C . GLU A 1 161 ? 12.367 -3.357 -4.539 1 94.88 161 GLU A C 1
ATOM 1253 O O . GLU A 1 161 ? 13.359 -3.822 -3.979 1 94.88 161 GLU A O 1
ATOM 1258 N N . CYS A 1 162 ? 11.82 -2.26 -4.184 1 93.19 162 CYS A N 1
ATOM 1259 C CA . CYS A 1 162 ? 12.461 -1.34 -3.25 1 93.19 162 CYS A CA 1
ATOM 1260 C C . CYS A 1 162 ? 12.531 -1.943 -1.853 1 93.19 162 CYS A C 1
ATOM 1262 O O . CYS A 1 162 ? 13.5 -1.713 -1.121 1 93.19 162 CYS A O 1
ATOM 1264 N N . VAL A 1 163 ? 11.531 -2.701 -1.548 1 94 163 VAL A N 1
ATOM 1265 C CA . VAL A 1 163 ? 11.523 -3.223 -0.185 1 94 163 VAL A CA 1
ATOM 1266 C C . VAL A 1 163 ? 12.352 -4.504 -0.116 1 94 163 VAL A C 1
ATOM 1268 O O . VAL A 1 163 ? 12.586 -5.043 0.969 1 94 163 VAL A O 1
ATOM 1271 N N . GLY A 1 164 ? 12.68 -5.062 -1.33 1 95.31 164 GLY A N 1
ATOM 1272 C CA . GLY A 1 164 ? 13.734 -6.062 -1.239 1 95.31 164 GLY A CA 1
ATOM 1273 C C . GLY A 1 164 ? 13.398 -7.352 -1.966 1 95.31 164 GLY A C 1
ATOM 1274 O O . GLY A 1 164 ? 14.094 -8.359 -1.803 1 95.31 164 GLY A O 1
ATOM 1275 N N . ALA A 1 165 ? 12.367 -7.406 -2.75 1 97.31 165 ALA A N 1
ATOM 1276 C CA . ALA A 1 165 ? 12.07 -8.617 -3.512 1 97.31 165 ALA A CA 1
ATOM 1277 C C . ALA A 1 165 ? 13.156 -8.891 -4.551 1 97.31 165 ALA A C 1
ATOM 1279 O O . ALA A 1 165 ? 13.539 -8 -5.309 1 97.31 165 ALA A O 1
ATOM 1280 N N . ASP A 1 166 ? 13.617 -10.148 -4.547 1 97.62 166 ASP A N 1
ATOM 1281 C CA . ASP A 1 166 ? 14.609 -10.547 -5.539 1 97.62 166 ASP A CA 1
ATOM 1282 C C . ASP A 1 166 ? 13.945 -11.148 -6.773 1 97.62 166 ASP A C 1
ATOM 1284 O O . ASP A 1 166 ? 14.5 -11.109 -7.875 1 97.62 166 ASP A O 1
ATOM 1288 N N . GLN A 1 167 ? 12.844 -11.656 -6.508 1 96.69 167 GLN A N 1
ATOM 1289 C CA . GLN A 1 167 ? 12.086 -12.281 -7.582 1 96.69 167 GLN A CA 1
ATOM 1290 C C . GLN A 1 167 ? 10.586 -12.234 -7.297 1 96.69 167 GLN A C 1
ATOM 1292 O O . GLN A 1 167 ? 10.164 -12.352 -6.145 1 96.69 167 GLN A O 1
ATOM 1297 N N . VAL A 1 168 ? 9.836 -11.977 -8.336 1 95.94 168 VAL A N 1
ATOM 1298 C CA . VAL A 1 168 ? 8.375 -12.023 -8.258 1 95.94 168 VAL A CA 1
ATOM 1299 C C . VAL A 1 168 ? 7.836 -13.047 -9.258 1 95.94 168 VAL A C 1
ATOM 1301 O O . VAL A 1 168 ? 8.219 -13.047 -10.43 1 95.94 168 VAL A O 1
ATOM 1304 N N . ILE A 1 169 ? 7.012 -13.984 -8.711 1 93.5 169 ILE A N 1
ATOM 1305 C CA . ILE A 1 169 ? 6.344 -14.977 -9.547 1 93.5 169 ILE A CA 1
ATOM 1306 C C . ILE A 1 169 ? 4.84 -14.727 -9.547 1 93.5 169 ILE A C 1
ATOM 1308 O O . ILE A 1 169 ? 4.203 -14.727 -8.492 1 93.5 169 ILE A O 1
ATOM 1312 N N . ALA A 1 170 ? 4.332 -14.43 -10.641 1 92.19 170 ALA A N 1
ATOM 1313 C CA . ALA A 1 170 ? 2.891 -14.25 -10.797 1 92.19 170 ALA A CA 1
ATOM 1314 C C . ALA A 1 170 ? 2.291 -15.352 -11.664 1 92.19 170 ALA A C 1
ATOM 1316 O O . ALA A 1 170 ? 3.012 -16.234 -12.148 1 92.19 170 ALA A O 1
ATOM 1317 N N . ILE A 1 171 ? 0.95 -15.391 -11.688 1 88 171 ILE A N 1
ATOM 1318 C CA . ILE A 1 171 ? 0.269 -16.438 -12.453 1 88 171 ILE A CA 1
ATOM 1319 C C . ILE A 1 171 ? -0.55 -15.797 -13.578 1 88 171 ILE A C 1
ATOM 1321 O O . ILE A 1 171 ? -1.278 -14.828 -13.344 1 88 171 ILE A O 1
ATOM 1325 N N . ASP A 1 172 ? -0.381 -16.234 -14.789 1 81.06 172 ASP A N 1
ATOM 1326 C CA . ASP A 1 172 ? -1.172 -15.945 -15.984 1 81.06 172 ASP A CA 1
ATOM 1327 C C . ASP A 1 172 ? -1.191 -14.445 -16.281 1 81.06 172 ASP A C 1
ATOM 1329 O O . ASP A 1 172 ? -2.252 -13.875 -16.531 1 81.06 172 ASP A O 1
ATOM 1333 N N . ILE A 1 173 ? -0.069 -13.852 -15.992 1 77.12 173 ILE A N 1
ATOM 1334 C CA . ILE A 1 173 ? 0.069 -12.461 -16.391 1 77.12 173 ILE A CA 1
ATOM 1335 C C . ILE A 1 173 ? 0.503 -12.383 -17.859 1 77.12 173 ILE A C 1
ATOM 1337 O O . ILE A 1 173 ? 1.354 -13.156 -18.297 1 77.12 173 ILE A O 1
ATOM 1341 N N . HIS A 1 174 ? -0.38 -11.625 -18.547 1 63.47 174 HIS A N 1
ATOM 1342 C CA . HIS A 1 174 ? 0.126 -11.375 -19.891 1 63.47 174 HIS A CA 1
ATOM 1343 C C . HIS A 1 174 ? 1.472 -10.656 -19.859 1 63.47 174 HIS A C 1
ATOM 1345 O O . HIS A 1 174 ? 1.591 -9.586 -19.25 1 63.47 174 HIS A O 1
ATOM 1351 N N . ARG A 1 175 ? 2.453 -11.32 -20.031 1 58.59 175 ARG A N 1
ATOM 1352 C CA . ARG A 1 175 ? 3.844 -10.914 -19.844 1 58.59 175 ARG A CA 1
ATOM 1353 C C . ARG A 1 175 ? 4.062 -9.484 -20.328 1 58.59 175 ARG A C 1
ATOM 1355 O O . ARG A 1 175 ? 4.754 -8.695 -19.688 1 58.59 175 ARG A O 1
ATOM 1362 N N . ILE A 1 176 ? 3.504 -9.211 -21.422 1 59.72 176 ILE A N 1
ATOM 1363 C CA . ILE A 1 176 ? 3.791 -7.922 -22.047 1 59.72 176 ILE A CA 1
ATOM 1364 C C . ILE A 1 176 ? 3.332 -6.793 -21.125 1 59.72 176 ILE A C 1
ATOM 1366 O O . ILE A 1 176 ? 3.93 -5.715 -21.109 1 59.72 176 ILE A O 1
ATOM 1370 N N . GLN A 1 177 ? 2.426 -7.176 -20.312 1 63.53 177 GLN A N 1
ATOM 1371 C CA . GLN A 1 177 ? 1.857 -6.117 -19.484 1 63.53 177 GLN A CA 1
ATOM 1372 C C . GLN A 1 177 ? 2.801 -5.742 -18.344 1 63.53 177 GLN A C 1
ATOM 1374 O O . GLN A 1 177 ? 2.873 -4.578 -17.953 1 63.53 177 GLN A O 1
ATOM 1379 N N . LEU A 1 178 ? 3.531 -6.723 -17.875 1 72.69 178 LEU A N 1
ATOM 1380 C CA . LEU A 1 178 ? 4.371 -6.434 -16.719 1 72.69 178 LEU A CA 1
ATOM 1381 C C . LEU A 1 178 ? 5.852 -6.504 -17.078 1 72.69 178 LEU A C 1
ATOM 1383 O O . LEU A 1 178 ? 6.715 -6.211 -16.266 1 72.69 178 LEU A O 1
ATOM 1387 N N . GLU A 1 179 ? 5.926 -6.91 -18.438 1 68.56 179 GLU A N 1
ATOM 1388 C CA . GLU A 1 179 ? 7.301 -6.934 -18.938 1 68.56 179 GLU A CA 1
ATOM 1389 C C . GLU A 1 179 ? 7.91 -5.535 -18.922 1 68.56 179 GLU A C 1
ATOM 1391 O O . GLU A 1 179 ? 7.309 -4.586 -19.422 1 68.56 179 GLU A O 1
ATOM 1396 N N . GLY A 1 180 ? 8.945 -5.316 -18.078 1 76.5 180 GLY A N 1
ATOM 1397 C CA . GLY A 1 180 ? 9.594 -4.02 -18.016 1 76.5 180 GLY A CA 1
ATOM 1398 C C . GLY A 1 180 ? 9.328 -3.271 -16.734 1 76.5 180 GLY A C 1
ATOM 1399 O O . GLY A 1 180 ? 9.953 -2.242 -16.453 1 76.5 180 GLY A O 1
ATOM 1400 N N . CYS A 1 181 ? 8.266 -3.74 -16.125 1 84.75 181 CYS A N 1
ATOM 1401 C CA . CYS A 1 181 ? 7.969 -3.082 -14.859 1 84.75 181 CYS A CA 1
ATOM 1402 C C . CYS A 1 181 ? 9.062 -3.35 -13.828 1 84.75 181 CYS A C 1
ATOM 1404 O O . CYS A 1 181 ? 9.336 -2.508 -12.969 1 84.75 181 CYS A O 1
ATOM 1406 N N . PHE A 1 182 ? 9.656 -4.492 -13.984 1 88.62 182 PHE A N 1
ATOM 1407 C CA . PHE A 1 182 ? 10.703 -4.887 -13.055 1 88.62 182 PHE A CA 1
ATOM 1408 C C . PHE A 1 182 ? 12.086 -4.672 -13.664 1 88.62 182 PHE A C 1
ATOM 1410 O O . PHE A 1 182 ? 12.289 -4.949 -14.844 1 88.62 182 PHE A O 1
ATOM 1417 N N . ASP A 1 183 ? 12.906 -4.098 -12.961 1 88 183 ASP A N 1
ATOM 1418 C CA . ASP A 1 183 ? 14.312 -4.062 -13.336 1 88 183 ASP A CA 1
ATOM 1419 C C . ASP A 1 183 ? 14.977 -5.418 -13.109 1 88 183 ASP A C 1
ATOM 1421 O O . ASP A 1 183 ? 15.266 -5.785 -11.969 1 88 183 ASP A O 1
ATOM 1425 N N . GLU A 1 184 ? 15.305 -6.094 -14.148 1 87.5 184 GLU A N 1
ATOM 1426 C CA . GLU A 1 184 ? 15.766 -7.48 -14.086 1 87.5 184 GLU A CA 1
ATOM 1427 C C . GLU A 1 184 ? 17.078 -7.59 -13.312 1 87.5 184 GLU A C 1
ATOM 1429 O O . GLU A 1 184 ? 17.391 -8.648 -12.766 1 87.5 184 GLU A O 1
ATOM 1434 N N . SER A 1 185 ? 17.812 -6.523 -13.25 1 89.75 185 SER A N 1
ATOM 1435 C CA . SER A 1 185 ? 19.062 -6.547 -12.477 1 89.75 185 SER A CA 1
ATOM 1436 C C . SER A 1 185 ? 18.781 -6.535 -10.977 1 89.75 185 SER A C 1
ATOM 1438 O O . SER A 1 185 ? 19.609 -6.973 -10.18 1 89.75 185 SER A O 1
ATOM 1440 N N . GLU A 1 186 ? 17.562 -6.074 -10.617 1 90 186 GLU A N 1
ATOM 1441 C CA . GLU A 1 186 ? 17.219 -5.941 -9.203 1 90 186 GLU A CA 1
ATOM 1442 C C . GLU A 1 186 ? 16.234 -7.027 -8.781 1 90 186 GLU A C 1
ATOM 1444 O O . GLU A 1 186 ? 16.344 -7.586 -7.688 1 90 186 GLU A O 1
ATOM 1449 N N . CYS A 1 187 ? 15.305 -7.273 -9.656 1 94.38 187 CYS A N 1
ATOM 1450 C CA . CYS A 1 187 ? 14.234 -8.203 -9.32 1 94.38 187 CYS A CA 1
ATOM 1451 C C . CYS A 1 187 ? 13.766 -8.961 -10.555 1 94.38 187 CYS A C 1
ATOM 1453 O O . CYS A 1 187 ? 13.273 -8.359 -11.508 1 94.38 187 CYS A O 1
ATOM 1455 N N . GLN A 1 188 ? 13.898 -10.234 -10.484 1 93.44 188 GLN A N 1
ATOM 1456 C CA . GLN A 1 188 ? 13.445 -11.07 -11.594 1 93.44 188 GLN A CA 1
ATOM 1457 C C . GLN A 1 188 ? 11.93 -11.242 -11.562 1 93.44 188 GLN A C 1
ATOM 1459 O O . GLN A 1 188 ? 11.32 -11.273 -10.492 1 93.44 188 GLN A O 1
ATOM 1464 N N . PHE A 1 189 ? 11.398 -11.258 -12.773 1 92.44 189 PHE A N 1
ATOM 1465 C CA . PHE A 1 189 ? 9.953 -11.461 -12.867 1 92.44 189 PHE A CA 1
ATOM 1466 C C . PHE A 1 189 ? 9.641 -12.68 -13.727 1 92.44 189 PHE A C 1
ATOM 1468 O O . PHE A 1 189 ? 10.164 -12.828 -14.828 1 92.44 189 PHE A O 1
ATOM 1475 N N . ASP A 1 190 ? 8.742 -13.602 -13.156 1 89.81 190 ASP A N 1
ATOM 1476 C CA . ASP A 1 190 ? 8.281 -14.781 -13.891 1 89.81 190 ASP A CA 1
ATOM 1477 C C . ASP A 1 190 ? 6.762 -14.898 -13.836 1 89.81 190 ASP A C 1
ATOM 1479 O O . ASP A 1 190 ? 6.145 -14.633 -12.805 1 89.81 190 ASP A O 1
ATOM 1483 N N . SER A 1 191 ? 6.195 -15.203 -14.922 1 88.44 191 SER A N 1
ATOM 1484 C CA . SER A 1 191 ? 4.773 -15.516 -14.969 1 88.44 191 SER A CA 1
ATOM 1485 C C . SER A 1 191 ? 4.539 -17 -15.258 1 88.44 191 SER A C 1
ATOM 1487 O O . SER A 1 191 ? 4.938 -17.5 -16.312 1 88.44 191 SER A O 1
ATOM 1489 N N . LEU A 1 192 ? 3.904 -17.688 -14.312 1 86.12 192 LEU A N 1
ATOM 1490 C CA . LEU A 1 192 ? 3.562 -19.094 -14.508 1 86.12 192 LEU A CA 1
ATOM 1491 C C . LEU A 1 192 ? 2.244 -19.234 -15.266 1 86.12 192 LEU A C 1
ATOM 1493 O O . LEU A 1 192 ? 1.31 -18.453 -15.039 1 86.12 192 LEU A O 1
ATOM 1497 N N . GLU A 1 193 ? 2.211 -20.078 -16.188 1 81.81 193 GLU A N 1
ATOM 1498 C CA . GLU A 1 193 ? 0.985 -20.359 -16.938 1 81.81 193 GLU A CA 1
ATOM 1499 C C . GLU A 1 193 ? 0.154 -21.438 -16.25 1 81.81 193 GLU A C 1
ATOM 1501 O O . GLU A 1 193 ? 0.656 -22.531 -15.977 1 81.81 193 GLU A O 1
ATOM 1506 N N . SER A 1 194 ? -1.031 -21.094 -16 1 82.81 194 SER A N 1
ATOM 1507 C CA . SER A 1 194 ? -1.902 -22.031 -15.297 1 82.81 194 SER A CA 1
ATOM 1508 C C . SER A 1 194 ? -2.557 -23 -16.266 1 82.81 194 SER A C 1
ATOM 1510 O O . SER A 1 194 ? -3.006 -24.078 -15.867 1 82.81 194 SER A O 1
ATOM 1512 N N . LEU A 1 195 ? -2.582 -22.656 -17.516 1 81 195 LEU A N 1
ATOM 1513 C CA . LEU A 1 195 ? -3.297 -23.469 -18.5 1 81 195 LEU A CA 1
ATOM 1514 C C . LEU A 1 195 ? -2.732 -24.875 -18.562 1 81 195 LEU A C 1
ATOM 1516 O O . LEU A 1 195 ? -3.486 -25.844 -18.688 1 81 195 LEU A O 1
ATOM 1520 N N . ARG A 1 196 ? -1.459 -24.938 -18.484 1 79.69 196 ARG A N 1
ATOM 1521 C CA . ARG A 1 196 ? -0.823 -26.25 -18.562 1 79.69 196 ARG A CA 1
ATOM 1522 C C . ARG A 1 196 ? -1.221 -27.125 -17.391 1 79.69 196 ARG A C 1
ATOM 1524 O O . ARG A 1 196 ? -1.378 -28.344 -17.547 1 79.69 196 ARG A O 1
ATOM 1531 N N . ALA A 1 197 ? -1.39 -26.422 -16.281 1 81.12 197 ALA A N 1
ATOM 1532 C CA . ALA A 1 197 ? -1.783 -27.172 -15.094 1 81.12 197 ALA A CA 1
ATOM 1533 C C . ALA A 1 197 ? -3.225 -27.672 -15.203 1 81.12 197 ALA A C 1
ATOM 1535 O O . ALA A 1 197 ? -3.586 -28.688 -14.609 1 81.12 197 ALA A O 1
ATOM 1536 N N . ALA A 1 198 ? -3.994 -27.031 -15.961 1 82.12 198 ALA A N 1
ATOM 1537 C CA . ALA A 1 198 ? -5.41 -27.359 -16.094 1 82.12 198 ALA A CA 1
ATOM 1538 C C . ALA A 1 198 ? -5.625 -28.438 -17.156 1 82.12 198 ALA A C 1
ATOM 1540 O O . ALA A 1 198 ? -6.668 -29.094 -17.172 1 82.12 198 ALA A O 1
ATOM 1541 N N . LEU A 1 199 ? -4.684 -28.703 -17.984 1 85.12 199 LEU A N 1
ATOM 1542 C CA . LEU A 1 199 ? -4.824 -29.516 -19.188 1 85.12 199 LEU A CA 1
ATOM 1543 C C . LEU A 1 199 ? -5.188 -30.953 -18.828 1 85.12 199 LEU A C 1
ATOM 1545 O O . LEU A 1 199 ? -6.133 -31.516 -19.375 1 85.12 199 LEU A O 1
ATOM 1549 N N . PRO A 1 200 ? -4.527 -31.531 -17.844 1 83.88 200 PRO A N 1
ATOM 1550 C CA . PRO A 1 200 ? -4.871 -32.906 -17.516 1 83.88 200 PRO A CA 1
ATOM 1551 C C . PRO A 1 200 ? -6.328 -33.062 -17.078 1 83.88 200 PRO A C 1
ATOM 1553 O O . PRO A 1 200 ? -6.984 -34.031 -17.469 1 83.88 200 PRO A O 1
ATOM 1556 N N . VAL A 1 201 ? -6.75 -32.094 -16.375 1 82.81 201 VAL A N 1
ATOM 1557 C CA . VAL A 1 201 ? -8.133 -32.156 -15.906 1 82.81 201 VAL A CA 1
ATOM 1558 C C . VAL A 1 201 ? -9.086 -32 -17.078 1 82.81 201 VAL A C 1
ATOM 1560 O O . VAL A 1 201 ? -10.125 -32.656 -17.141 1 82.81 201 VAL A O 1
ATOM 1563 N N . LEU A 1 202 ? -8.773 -31.172 -17.969 1 82.75 202 LEU A N 1
ATOM 1564 C CA . LEU A 1 202 ? -9.617 -30.922 -19.141 1 82.75 202 LEU A CA 1
ATOM 1565 C C . LEU A 1 202 ? -9.641 -32.156 -20.062 1 82.75 202 LEU A C 1
ATOM 1567 O O . LEU A 1 202 ? -10.695 -32.5 -20.594 1 82.75 202 LEU A O 1
ATOM 1571 N N . LEU A 1 203 ? -8.555 -32.812 -20.188 1 84.94 203 LEU A N 1
ATOM 1572 C CA . LEU A 1 203 ? -8.445 -33.969 -21.062 1 84.94 203 LEU A CA 1
ATOM 1573 C C . LEU A 1 203 ? -9.156 -35.188 -20.469 1 84.94 203 LEU A C 1
ATOM 1575 O O . LEU A 1 203 ? -9.68 -36 -21.203 1 84.94 203 LEU A O 1
ATOM 1579 N N . GLU A 1 204 ? -9.195 -35.156 -19.172 1 85.06 204 GLU A N 1
ATOM 1580 C CA . GLU A 1 204 ? -9.867 -36.25 -18.5 1 85.06 204 GLU A CA 1
ATOM 1581 C C . GLU A 1 204 ? -11.375 -36.188 -18.719 1 85.06 204 GLU A C 1
ATOM 1583 O O . GLU A 1 204 ? -12.062 -37.219 -18.625 1 85.06 204 GLU A O 1
ATOM 1588 N N . LYS A 1 205 ? -11.836 -35.031 -19.016 1 83.56 205 LYS A N 1
ATOM 1589 C CA . LYS A 1 205 ? -13.273 -34.875 -19.203 1 83.56 205 LYS A CA 1
ATOM 1590 C C . LYS A 1 205 ? -13.727 -35.469 -20.531 1 83.56 205 LYS A C 1
ATOM 1592 O O . LYS A 1 205 ? -14.922 -35.656 -20.766 1 83.56 205 LYS A O 1
ATOM 1597 N N . ASP A 1 206 ? -12.867 -35.875 -21.406 1 80.88 206 ASP A N 1
ATOM 1598 C CA . ASP A 1 206 ? -13.141 -36.531 -22.672 1 80.88 206 ASP A CA 1
ATOM 1599 C C . ASP A 1 206 ? -14.211 -35.781 -23.469 1 80.88 206 ASP A C 1
ATOM 1601 O O . ASP A 1 206 ? -15.211 -36.375 -23.891 1 80.88 206 ASP A O 1
ATOM 1605 N N . LEU A 1 207 ? -13.961 -34.531 -23.609 1 77.62 207 LEU A N 1
ATOM 1606 C CA . LEU A 1 207 ? -14.922 -33.656 -24.312 1 77.62 207 LEU A CA 1
ATOM 1607 C C . LEU A 1 207 ? -14.922 -33.938 -25.797 1 77.62 207 LEU A C 1
ATOM 1609 O O . LEU A 1 207 ? -13.875 -34.25 -26.375 1 77.62 207 LEU A O 1
ATOM 1613 N N . PHE A 1 208 ? -16.188 -34 -26.297 1 77.88 208 PHE A N 1
ATOM 1614 C CA . PHE A 1 208 ? -16.359 -34.188 -27.734 1 77.88 208 PHE A CA 1
ATOM 1615 C C . PHE A 1 208 ? -16.5 -32.875 -28.453 1 77.88 208 PHE A C 1
ATOM 1617 O O . PHE A 1 208 ? -17.469 -32.125 -28.219 1 77.88 208 PHE A O 1
ATOM 1624 N N . ASN A 1 209 ? -15.539 -32.5 -29.344 1 77.25 209 ASN A N 1
ATOM 1625 C CA . ASN A 1 209 ? -15.531 -31.266 -30.125 1 77.25 209 ASN A CA 1
ATOM 1626 C C . ASN A 1 209 ? -15.68 -30.031 -29.234 1 77.25 209 ASN A C 1
ATOM 1628 O O . ASN A 1 209 ? -16.625 -29.25 -29.391 1 77.25 209 ASN A O 1
ATOM 1632 N N . PRO A 1 210 ? -14.789 -29.938 -28.25 1 82.62 210 PRO A N 1
ATOM 1633 C CA . PRO A 1 210 ? -14.898 -28.812 -27.328 1 82.62 210 PRO A CA 1
ATOM 1634 C C . PRO A 1 210 ? -14.703 -27.469 -28.016 1 82.62 210 PRO A C 1
ATOM 1636 O O . PRO A 1 210 ? -13.984 -27.375 -29.016 1 82.62 210 PRO A O 1
ATOM 1639 N N . VAL A 1 211 ? -15.469 -26.406 -27.484 1 80.81 211 VAL A N 1
ATOM 1640 C CA . VAL A 1 211 ? -15.32 -25.016 -27.938 1 80.81 211 VAL A CA 1
ATOM 1641 C C . VAL A 1 211 ? -14.758 -24.172 -26.797 1 80.81 211 VAL A C 1
ATOM 1643 O O . VAL A 1 211 ? -15.289 -24.172 -25.688 1 80.81 211 VAL A O 1
ATOM 1646 N N . ILE A 1 212 ? -13.641 -23.609 -27.094 1 81.94 212 ILE A N 1
ATOM 1647 C CA . ILE A 1 212 ? -13.047 -22.688 -26.141 1 81.94 212 ILE A CA 1
ATOM 1648 C C . ILE A 1 212 ? -13.664 -21.297 -26.312 1 81.94 212 ILE A C 1
ATOM 1650 O O . ILE A 1 212 ? -1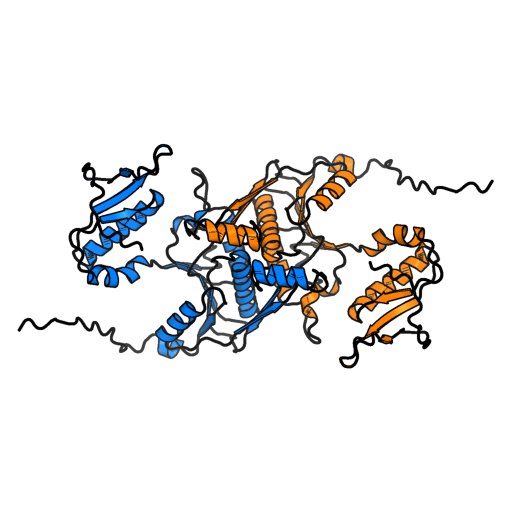3.617 -20.719 -27.406 1 81.94 212 ILE A O 1
ATOM 1654 N N . VAL A 1 213 ? -14.305 -20.797 -25.203 1 77.69 213 VAL A N 1
ATOM 1655 C CA . VAL A 1 213 ? -15 -19.516 -25.297 1 77.69 213 VAL A CA 1
ATOM 1656 C C . VAL A 1 213 ? -14.258 -18.453 -24.484 1 77.69 213 VAL A C 1
ATOM 1658 O O . VAL A 1 213 ? -13.891 -18.703 -23.328 1 77.69 213 VAL A O 1
ATOM 1661 N N . CYS A 1 214 ? -13.93 -17.375 -25.172 1 72.19 214 CYS A N 1
ATOM 1662 C CA . CYS A 1 214 ? -13.32 -16.234 -24.484 1 72.19 214 CYS A CA 1
ATOM 1663 C C . CYS A 1 214 ? -14.305 -15.086 -24.359 1 72.19 214 CYS A C 1
ATOM 1665 O O . CYS A 1 214 ? -15.055 -14.797 -25.297 1 72.19 214 CYS A O 1
ATOM 1667 N N . PRO A 1 215 ? -14.375 -14.523 -23.188 1 64 215 PRO A N 1
ATOM 1668 C CA . PRO A 1 215 ? -15.352 -13.453 -22.938 1 64 215 PRO A CA 1
ATOM 1669 C C . PRO A 1 215 ? -15.07 -12.203 -23.766 1 64 215 PRO A C 1
ATOM 1671 O O . PRO A 1 215 ? -15.984 -11.414 -24.031 1 64 215 PRO A O 1
ATOM 1674 N N . SER A 1 216 ? -13.852 -11.984 -24.047 1 58.88 216 SER A N 1
ATOM 1675 C CA . SER A 1 216 ? -13.477 -10.805 -24.828 1 58.88 216 SER A CA 1
ATOM 1676 C C . SER A 1 216 ? -12.266 -11.094 -25.703 1 58.88 216 SER A C 1
ATOM 1678 O O . SER A 1 216 ? -11.742 -12.211 -25.703 1 58.88 216 SER A O 1
ATOM 1680 N N . ASP A 1 217 ? -12 -10.078 -26.453 1 59.53 217 ASP A N 1
ATOM 1681 C CA . ASP A 1 217 ? -10.875 -10.188 -27.375 1 59.53 217 ASP A CA 1
ATOM 1682 C C . ASP A 1 217 ? -9.555 -10.336 -26.625 1 59.53 217 ASP A C 1
ATOM 1684 O O . ASP A 1 217 ? -8.594 -10.914 -27.141 1 59.53 217 ASP A O 1
ATOM 1688 N N . THR A 1 218 ? -9.609 -9.945 -25.375 1 61.5 218 THR A N 1
ATOM 1689 C CA . THR A 1 218 ? -8.344 -9.969 -24.641 1 61.5 218 THR A CA 1
ATOM 1690 C C . THR A 1 218 ? -7.977 -11.391 -24.25 1 61.5 218 THR A C 1
ATOM 1692 O O . THR A 1 218 ? -6.809 -11.688 -23.984 1 61.5 218 THR A O 1
ATOM 1695 N N . GLY A 1 219 ? -8.992 -12.227 -24.359 1 66.88 219 GLY A N 1
ATOM 1696 C CA . GLY A 1 219 ? -8.758 -13.602 -23.953 1 66.88 219 GLY A CA 1
ATOM 1697 C C . GLY A 1 219 ? -8.414 -14.523 -25.109 1 66.88 219 GLY A C 1
ATOM 1698 O O . GLY A 1 219 ? -8.156 -15.711 -24.906 1 66.88 219 GLY A O 1
ATOM 1699 N N . ILE A 1 220 ? -8.336 -13.945 -26.25 1 70 220 ILE A N 1
ATOM 1700 C CA . ILE A 1 220 ? -8.188 -14.766 -27.438 1 70 220 ILE A CA 1
ATOM 1701 C C . ILE A 1 220 ? -6.832 -15.469 -27.422 1 70 220 ILE A C 1
ATOM 1703 O O . ILE A 1 220 ? -6.727 -16.641 -27.781 1 70 220 ILE A O 1
ATOM 1707 N N . GLN A 1 221 ? -5.879 -14.766 -26.984 1 73.56 221 GLN A N 1
ATOM 1708 C CA . GLN A 1 221 ? -4.547 -15.359 -26.953 1 73.56 221 GLN A CA 1
ATOM 1709 C C . GLN A 1 221 ? -4.504 -16.547 -25.984 1 73.56 221 GLN A C 1
ATOM 1711 O O . GLN A 1 221 ? -3.893 -17.578 -26.297 1 73.56 221 GLN A O 1
ATOM 1716 N N . ARG A 1 222 ? -5.121 -16.391 -24.938 1 77.81 222 ARG A N 1
ATOM 1717 C CA . ARG A 1 222 ? -5.188 -17.484 -23.969 1 77.81 222 ARG A CA 1
ATOM 1718 C C . ARG A 1 222 ? -5.98 -18.672 -24.531 1 77.81 222 ARG A C 1
ATOM 1720 O O . ARG A 1 222 ? -5.613 -19.828 -24.312 1 77.81 222 ARG A O 1
ATOM 1727 N N . ALA A 1 223 ? -6.988 -18.312 -25.219 1 79.81 223 ALA A N 1
ATOM 1728 C CA . ALA A 1 223 ? -7.816 -19.359 -25.828 1 79.81 223 ALA A CA 1
ATOM 1729 C C . ALA A 1 223 ? -7.031 -20.141 -26.875 1 79.81 223 ALA A C 1
ATOM 1731 O O . ALA A 1 223 ? -7.102 -21.359 -26.922 1 79.81 223 ALA A O 1
ATOM 1732 N N . ARG A 1 224 ? -6.336 -19.422 -27.609 1 81.56 224 ARG A N 1
ATOM 1733 C CA . ARG A 1 224 ? -5.527 -20.047 -28.656 1 81.56 224 ARG A CA 1
ATOM 1734 C C . ARG A 1 224 ? -4.449 -20.938 -28.047 1 81.56 224 ARG A C 1
ATOM 1736 O O . ARG A 1 224 ? -4.168 -22.031 -28.547 1 81.56 224 ARG A O 1
ATOM 1743 N N . ARG A 1 225 ? -3.932 -20.422 -27.047 1 84.12 225 ARG A N 1
ATOM 1744 C CA . ARG A 1 225 ? -2.912 -21.219 -26.359 1 84.12 225 ARG A CA 1
ATOM 1745 C C . ARG A 1 225 ? -3.496 -22.516 -25.812 1 84.12 225 ARG A C 1
ATOM 1747 O O . ARG A 1 225 ? -2.879 -23.578 -25.938 1 84.12 225 ARG A O 1
ATOM 1754 N N . LEU A 1 226 ? -4.617 -22.375 -25.266 1 85.31 226 LEU A N 1
ATOM 1755 C CA . LEU A 1 226 ? -5.285 -23.578 -24.766 1 85.31 226 LEU A CA 1
ATOM 1756 C C . LEU A 1 226 ? -5.605 -24.547 -25.891 1 85.31 226 LEU A C 1
ATOM 1758 O O . LEU A 1 226 ? -5.418 -25.75 -25.75 1 85.31 226 LEU A O 1
ATOM 1762 N N . GLN A 1 227 ? -6.055 -23.953 -26.906 1 84.69 227 GLN A N 1
ATOM 1763 C CA . GLN A 1 227 ? -6.359 -24.766 -28.078 1 84.69 227 GLN A CA 1
ATOM 1764 C C . GLN A 1 227 ? -5.133 -25.547 -28.547 1 84.69 227 GLN A C 1
ATOM 1766 O O . GLN A 1 227 ? -5.215 -26.75 -28.781 1 84.69 227 GLN A O 1
ATOM 1771 N N . SER A 1 228 ? -4.059 -24.891 -28.641 1 88.44 228 SER A N 1
ATOM 1772 C CA . SER A 1 228 ? -2.811 -25.5 -29.062 1 88.44 228 SER A CA 1
ATOM 1773 C C . SER A 1 228 ? -2.363 -26.594 -28.094 1 88.44 228 SER A C 1
ATOM 1775 O O . SER A 1 228 ? -1.946 -27.672 -28.531 1 88.44 228 SER A O 1
ATOM 1777 N N . LEU A 1 229 ? -2.508 -26.359 -26.891 1 88.06 229 LEU A N 1
ATOM 1778 C CA . LEU A 1 229 ? -2.094 -27.328 -25.875 1 88.06 229 LEU A CA 1
ATOM 1779 C C . LEU A 1 229 ? -2.973 -28.562 -25.922 1 88.06 229 LEU A C 1
ATOM 1781 O O . LEU A 1 229 ? -2.477 -29.688 -25.781 1 88.06 229 LEU A O 1
ATOM 1785 N N . MET A 1 230 ? -4.215 -28.359 -26.125 1 87.69 230 MET A N 1
ATOM 1786 C CA . MET A 1 230 ? -5.152 -29.469 -26.203 1 87.69 230 MET A CA 1
ATOM 1787 C C . MET A 1 230 ? -4.82 -30.375 -27.391 1 87.69 230 MET A C 1
ATOM 1789 O O . MET A 1 230 ? -4.883 -31.594 -27.297 1 87.69 230 MET A O 1
ATOM 1793 N N . LEU A 1 231 ? -4.453 -29.672 -28.391 1 88.69 231 LEU A N 1
ATOM 1794 C CA . LEU A 1 231 ? -4.117 -30.406 -29.594 1 88.69 231 LEU A CA 1
ATOM 1795 C C . LEU A 1 231 ? -2.775 -31.125 -29.453 1 88.69 231 LEU A C 1
ATOM 1797 O O . LEU A 1 231 ? -2.662 -32.312 -29.719 1 88.69 231 LEU A O 1
ATOM 1801 N N . GLU A 1 232 ? -1.823 -30.438 -28.984 1 89.69 232 GLU A N 1
ATOM 1802 C CA . GLU A 1 232 ? -0.456 -30.953 -28.906 1 89.69 232 GLU A CA 1
ATOM 1803 C C . GLU A 1 232 ? -0.337 -32.062 -27.859 1 89.69 232 GLU A C 1
ATOM 1805 O O . GLU A 1 232 ? 0.303 -33.062 -28.109 1 89.69 232 GLU A O 1
ATOM 1810 N N . GLU A 1 233 ? -0.971 -31.859 -26.828 1 86.38 233 GLU A N 1
ATOM 1811 C CA . GLU A 1 233 ? -0.762 -32.781 -25.703 1 86.38 233 GLU A CA 1
ATOM 1812 C C . GLU A 1 233 ? -1.896 -33.812 -25.609 1 86.38 233 GLU A C 1
ATOM 1814 O O . GLU A 1 233 ? -1.692 -34.906 -25.141 1 86.38 233 GLU A O 1
ATOM 1819 N N . GLY A 1 234 ? -3.057 -33.5 -25.984 1 85.56 234 GLY A N 1
ATOM 1820 C CA . GLY A 1 234 ? -4.207 -34.375 -25.812 1 85.56 234 GLY A CA 1
ATOM 1821 C C . GLY A 1 234 ? -4.727 -34.938 -27.125 1 85.56 234 GLY A C 1
ATOM 1822 O O . GLY A 1 234 ? -5.543 -35.875 -27.125 1 85.56 234 GLY A O 1
ATOM 1823 N N . GLY A 1 235 ? -4.328 -34.312 -28.203 1 87.12 235 GLY A N 1
ATOM 1824 C CA . GLY A 1 235 ? -4.828 -34.75 -29.5 1 87.12 235 GLY A CA 1
ATOM 1825 C C . GLY A 1 235 ? -6.281 -34.375 -29.734 1 87.12 235 GLY A C 1
ATOM 1826 O O . GLY A 1 235 ? -6.98 -35.031 -30.5 1 87.12 235 GLY A O 1
ATOM 1827 N N . VAL A 1 236 ? -6.676 -33.375 -28.922 1 85.38 236 VAL A N 1
ATOM 1828 C CA . VAL A 1 236 ? -8.07 -32.969 -29 1 85.38 236 VAL A CA 1
ATOM 1829 C C . VAL A 1 236 ? -8.18 -31.672 -29.781 1 85.38 236 VAL A C 1
ATOM 1831 O O . VAL A 1 236 ? -7.57 -30.656 -29.391 1 85.38 236 VAL A O 1
ATOM 1834 N N . TRP A 1 237 ? -8.875 -31.703 -30.891 1 83.75 237 TRP A N 1
ATOM 1835 C CA . TRP A 1 237 ? -9.148 -30.484 -31.641 1 83.75 237 TRP A CA 1
ATOM 1836 C C . TRP A 1 237 ? -10.289 -29.703 -31.016 1 83.75 237 TRP A C 1
ATOM 1838 O O . TRP A 1 237 ? -11.273 -30.281 -30.547 1 83.75 237 TRP A O 1
ATOM 1848 N N . SER A 1 238 ? -10.023 -28.391 -30.891 1 84 238 SER A N 1
ATOM 1849 C CA . SER A 1 238 ? -11.055 -27.531 -30.328 1 84 238 SER A CA 1
ATOM 1850 C C . SER A 1 238 ? -11.227 -26.266 -31.172 1 84 238 SER A C 1
ATOM 1852 O O . SER A 1 238 ? -10.281 -25.812 -31.812 1 84 238 SER A O 1
ATOM 1854 N N . SER A 1 239 ? -12.453 -25.75 -31.25 1 81.06 239 SER A N 1
ATOM 1855 C CA . SER A 1 239 ? -12.719 -24.453 -31.859 1 81.06 239 SER A CA 1
ATOM 1856 C C . SER A 1 239 ? -12.688 -23.328 -30.812 1 81.06 239 SER A C 1
ATOM 1858 O O . SER A 1 239 ? -12.656 -23.594 -29.609 1 81.06 239 SER A O 1
ATOM 1860 N N . ILE A 1 240 ? -12.477 -22.125 -31.312 1 79.94 240 ILE A N 1
ATOM 1861 C CA . ILE A 1 240 ? -12.445 -20.969 -30.438 1 79.94 240 ILE A CA 1
ATOM 1862 C C . ILE A 1 240 ? -13.633 -20.047 -30.75 1 79.94 240 ILE A C 1
ATOM 1864 O O . ILE A 1 240 ? -13.969 -19.844 -31.922 1 79.94 240 ILE A O 1
ATOM 1868 N N . ALA A 1 241 ? -14.383 -19.609 -29.688 1 73.19 241 ALA A N 1
ATOM 1869 C CA . ALA A 1 241 ? -15.461 -18.625 -29.844 1 73.19 241 ALA A CA 1
ATOM 1870 C C . ALA A 1 241 ? -15.258 -17.438 -28.906 1 73.19 241 ALA A C 1
ATOM 1872 O O . ALA A 1 241 ? -14.68 -17.578 -27.828 1 73.19 241 ALA A O 1
ATOM 1873 N N . PHE A 1 242 ? -15.461 -16.234 -29.422 1 65.69 242 PHE A N 1
ATOM 1874 C CA . PHE A 1 242 ? -15.391 -15.047 -28.562 1 65.69 242 PHE A CA 1
ATOM 1875 C C . PHE A 1 242 ? -16.75 -14.375 -28.469 1 65.69 242 PHE A C 1
ATOM 1877 O O . PHE A 1 242 ? -17.562 -14.469 -29.375 1 65.69 242 PHE A O 1
ATOM 1884 N N . VAL A 1 243 ? -17.016 -13.828 -27.203 1 59.09 243 VAL A N 1
ATOM 1885 C CA . VAL A 1 243 ? -18.281 -13.125 -26.953 1 59.09 243 VAL A CA 1
ATOM 1886 C C . VAL A 1 243 ? -18.094 -11.625 -27.188 1 59.09 243 VAL A C 1
ATOM 1888 O O . VAL A 1 243 ? -17.109 -11.039 -26.703 1 59.09 243 VAL A O 1
ATOM 1891 N N . THR A 1 244 ? -18.469 -10.984 -28.234 1 50.78 244 THR A N 1
ATOM 1892 C CA . THR A 1 244 ? -18.469 -9.539 -28.438 1 50.78 244 THR A CA 1
ATOM 1893 C C . THR A 1 244 ? -19.766 -8.914 -27.922 1 50.78 244 THR A C 1
ATOM 1895 O O . THR A 1 244 ? -20.844 -9.461 -28.156 1 50.78 244 THR A O 1
ATOM 1898 N N . THR A 1 245 ? -19.672 -8.289 -26.625 1 43.81 245 THR A N 1
ATOM 1899 C CA . THR A 1 245 ? -20.875 -7.598 -26.156 1 43.81 245 THR A CA 1
ATOM 1900 C C . THR A 1 245 ? -21.109 -6.324 -26.969 1 43.81 245 THR A C 1
ATOM 1902 O O . THR A 1 245 ? -20.234 -5.477 -27.078 1 43.81 245 THR A O 1
ATOM 1905 N N . THR A 1 246 ? -21.656 -6.32 -28.156 1 38.94 246 THR A N 1
ATOM 1906 C CA . THR A 1 246 ? -22.094 -5.055 -28.734 1 38.94 246 THR A CA 1
ATOM 1907 C C . THR A 1 246 ? -23.094 -4.363 -27.812 1 38.94 246 THR A C 1
ATOM 1909 O O . THR A 1 246 ? -23.812 -5.023 -27.047 1 38.94 246 THR A O 1
ATOM 1912 N N . LYS A 1 247 ? -22.828 -3.039 -27.359 1 38.81 247 LYS A N 1
ATOM 1913 C CA . LYS A 1 247 ? -23.703 -2.225 -26.516 1 38.81 247 LYS A CA 1
ATOM 1914 C C . LYS A 1 247 ? -25.156 -2.664 -26.656 1 38.81 247 LYS A C 1
ATOM 1916 O O . LYS A 1 247 ? -26.031 -2.16 -25.938 1 38.81 247 LYS A O 1
ATOM 1921 N N . LEU A 1 248 ? -25.75 -2.705 -27.875 1 32.91 248 LEU A N 1
ATOM 1922 C CA . LEU A 1 248 ? -27.203 -2.865 -27.812 1 32.91 248 LEU A CA 1
ATOM 1923 C C . LEU A 1 248 ? -27.578 -4.074 -26.969 1 32.91 248 LEU A C 1
ATOM 1925 O O . LEU A 1 248 ? -28.266 -3.934 -25.953 1 32.91 248 LEU A O 1
ATOM 1929 N N . ASP A 1 249 ? -28.484 -5.008 -27.516 1 33.03 249 ASP A N 1
ATOM 1930 C CA . ASP A 1 249 ? -29.172 -6.168 -26.969 1 33.03 249 ASP A CA 1
ATOM 1931 C C . ASP A 1 249 ? -28.172 -7.242 -26.531 1 33.03 249 ASP A C 1
ATOM 1933 O O . ASP A 1 249 ? -27.125 -7.406 -27.156 1 33.03 249 ASP A O 1
ATOM 1937 N N . GLN A 1 250 ? -28.047 -7.637 -25.172 1 35 250 GLN A N 1
ATOM 1938 C CA . GLN A 1 250 ? -27.406 -8.727 -24.438 1 35 250 GLN A CA 1
ATOM 1939 C C . GLN A 1 250 ? -27 -9.852 -25.391 1 35 250 GLN A C 1
ATOM 1941 O O . GLN A 1 250 ? -26.984 -11.023 -25 1 35 250 GLN A O 1
ATOM 1946 N N . THR A 1 251 ? -27.094 -9.586 -26.672 1 32.06 251 THR A N 1
ATOM 1947 C CA . THR A 1 251 ? -26.828 -10.773 -27.469 1 32.06 251 THR A CA 1
ATOM 1948 C C . THR A 1 251 ? -25.328 -11.039 -27.578 1 32.06 251 THR A C 1
ATOM 1950 O O . THR A 1 251 ? -24.562 -10.148 -27.938 1 32.06 251 THR A O 1
ATOM 1953 N N . ILE A 1 252 ? -24.812 -11.859 -26.734 1 36.31 252 ILE A N 1
ATOM 1954 C CA . ILE A 1 252 ? -23.484 -12.461 -26.812 1 36.31 252 ILE A CA 1
ATOM 1955 C C . ILE A 1 252 ? -23.219 -12.938 -28.234 1 36.31 252 ILE A C 1
ATOM 1957 O O . ILE A 1 252 ? -23.969 -13.742 -28.781 1 36.31 252 ILE A O 1
ATOM 1961 N N . GLU A 1 253 ? -22.766 -12 -29.094 1 36.25 253 GLU A N 1
ATOM 1962 C CA . GLU A 1 253 ? -22.359 -12.523 -30.391 1 36.25 253 GLU A CA 1
ATOM 1963 C C . GLU A 1 253 ? -21.016 -13.234 -30.312 1 36.25 253 GLU A C 1
ATOM 1965 O O . GLU A 1 253 ? -20.078 -12.719 -29.688 1 36.25 253 GLU A O 1
ATOM 1970 N N . PHE A 1 254 ? -20.984 -14.508 -30.266 1 34.34 254 PHE A N 1
ATOM 1971 C CA . PHE A 1 254 ? -19.797 -15.344 -30.375 1 34.34 254 PHE A CA 1
ATOM 1972 C C . PHE A 1 254 ? -19.125 -15.141 -31.734 1 34.34 254 PHE A C 1
ATOM 1974 O O . PHE A 1 254 ? -19.766 -15.25 -32.781 1 34.34 254 PHE A O 1
ATOM 1981 N N . ALA A 1 255 ? -18.391 -14.109 -31.875 1 35 255 ALA A N 1
ATOM 1982 C CA . ALA A 1 255 ? -17.672 -14.023 -33.156 1 35 255 ALA A CA 1
ATOM 1983 C C . ALA A 1 255 ? -16.625 -15.133 -33.281 1 35 255 ALA A C 1
ATOM 1985 O O . ALA A 1 255 ? -15.789 -15.297 -32.375 1 35 255 ALA A O 1
ATOM 1986 N N . GLU A 1 256 ? -17 -16.266 -33.688 1 35.62 256 GLU A N 1
ATOM 1987 C CA . GLU A 1 256 ? -16.062 -17.312 -34.094 1 35.62 256 GLU A CA 1
ATOM 1988 C C . GLU A 1 256 ? -14.961 -16.75 -35 1 35.62 256 GLU A C 1
ATOM 1990 O O . GLU A 1 256 ? -15.25 -16.047 -35.969 1 35.62 256 GLU A O 1
ATOM 1995 N N . LEU A 1 257 ? -13.805 -16.422 -34.625 1 34.84 257 LEU A N 1
ATOM 1996 C CA . LEU A 1 257 ? -12.758 -16.062 -35.562 1 34.84 257 LEU A CA 1
ATOM 1997 C C . LEU A 1 257 ? -12.844 -16.938 -36.844 1 34.84 257 LEU A C 1
ATOM 1999 O O . LEU A 1 257 ? -12.844 -16.406 -37.938 1 34.84 257 LEU A O 1
ATOM 2003 N N . GLU A 1 258 ? -12.102 -18.078 -37.188 1 31.88 258 GLU A N 1
ATOM 2004 C CA . GLU A 1 258 ? -12.125 -18.594 -38.562 1 31.88 258 GLU A CA 1
ATOM 2005 C C . GLU A 1 258 ? -13.547 -18.922 -39 1 31.88 258 GLU A C 1
ATOM 2007 O O . GLU A 1 258 ? -13.969 -18.547 -40.094 1 31.88 258 GLU A O 1
ATOM 2012 N N . SER A 1 259 ? -14.109 -20.344 -38.844 1 28.61 259 SER A N 1
ATOM 2013 C CA . SER A 1 259 ? -15.281 -20.781 -39.594 1 28.61 259 SER A CA 1
ATOM 2014 C C . SER A 1 259 ? -16.516 -19.984 -39.188 1 28.61 259 SER A C 1
ATOM 2016 O O . SER A 1 259 ? -16.703 -19.641 -38.031 1 28.61 259 SER A O 1
ATOM 2018 N N . HIS A 1 260 ? -17.094 -19.062 -40.062 1 29.12 260 HIS A N 1
ATOM 2019 C CA . HIS A 1 260 ? -18.297 -18.25 -40.219 1 29.12 260 HIS A CA 1
ATOM 2020 C C . HIS A 1 260 ? -19.484 -18.891 -39.5 1 29.12 260 HIS A C 1
ATOM 2022 O O . HIS A 1 260 ? -20.641 -18.5 -39.719 1 29.12 260 HIS A O 1
ATOM 2028 N N . GLU A 1 261 ? -19.5 -20.203 -39.094 1 27.52 261 GLU A N 1
ATOM 2029 C CA . GLU A 1 261 ? -20.797 -20.766 -38.75 1 27.52 261 GLU A CA 1
ATOM 2030 C C . GLU A 1 261 ? -21.297 -20.219 -37.438 1 27.52 261 GLU A C 1
ATOM 2032 O O . GLU A 1 261 ? -20.531 -20.062 -36.469 1 27.52 261 GLU A O 1
ATOM 2037 N N . LYS A 1 262 ? -22.406 -19.438 -37.406 1 29.88 262 LYS A N 1
ATOM 2038 C CA . LYS A 1 262 ? -23.281 -19.094 -36.312 1 29.88 262 LYS A CA 1
ATOM 2039 C C . LYS A 1 262 ? -23.328 -20.219 -35.281 1 29.88 262 LYS A C 1
ATOM 2041 O O . LYS A 1 262 ? -23.672 -21.359 -35.594 1 29.88 262 LYS A O 1
ATOM 2046 N N . ILE A 1 263 ? -22.359 -20.406 -34.5 1 32.34 263 ILE A N 1
ATOM 2047 C CA . ILE A 1 263 ? -22.578 -21.438 -33.469 1 32.34 263 ILE A CA 1
ATOM 2048 C C . ILE A 1 263 ? -23.859 -21.109 -32.688 1 32.34 263 ILE A C 1
ATOM 2050 O O . ILE A 1 263 ? -23.969 -20.047 -32.094 1 32.34 263 ILE A O 1
ATOM 2054 N N . ALA A 1 264 ? -24.969 -21.484 -33.188 1 28.02 264 ALA A N 1
ATOM 2055 C CA . ALA A 1 264 ? -26.203 -21.594 -32.406 1 28.02 264 ALA A CA 1
ATOM 2056 C C . ALA A 1 264 ? -25.922 -22 -30.969 1 28.02 264 ALA A C 1
ATOM 2058 O O . ALA A 1 264 ? -25.016 -22.812 -30.719 1 28.02 264 ALA A O 1
ATOM 2059 N N . ALA A 1 265 ? -26.188 -21.125 -29.891 1 31.94 265 ALA A N 1
ATOM 2060 C CA . ALA A 1 265 ? -26.25 -21.391 -28.453 1 31.94 265 ALA A CA 1
ATOM 2061 C C . ALA A 1 265 ? -26.578 -22.859 -28.172 1 31.94 265 ALA A C 1
ATOM 2063 O O . ALA A 1 265 ? -27.75 -23.234 -28.062 1 31.94 265 ALA A O 1
ATOM 2064 N N . GLN A 1 266 ? -26.266 -23.766 -29 1 28.58 266 GLN A N 1
ATOM 2065 C CA . GLN A 1 266 ? -26.625 -25.078 -28.469 1 28.58 266 GLN A CA 1
ATOM 2066 C C . GLN A 1 266 ? -26.078 -25.266 -27.062 1 28.58 266 GLN A C 1
ATOM 2068 O O . GLN A 1 266 ? -25.062 -24.672 -26.703 1 28.58 266 GLN A O 1
ATOM 2073 N N . ARG A 1 267 ? -26.797 -25.953 -26.062 1 30.25 267 ARG A N 1
ATOM 2074 C CA . ARG A 1 267 ? -26.625 -26.312 -24.672 1 30.25 267 ARG A CA 1
ATOM 2075 C C . ARG A 1 267 ? -25.172 -26.734 -24.391 1 30.25 267 ARG A C 1
ATOM 2077 O O . ARG A 1 267 ? -24.828 -27.906 -24.5 1 30.25 267 ARG A O 1
ATOM 2084 N N . SER A 1 268 ? -24.203 -26.141 -25.141 1 33.47 268 SER A N 1
ATOM 2085 C CA . SER A 1 268 ? -22.859 -26.641 -24.828 1 33.47 268 SER A CA 1
ATOM 2086 C C . SER A 1 268 ? -22.5 -26.359 -23.359 1 33.47 268 SER A C 1
ATOM 2088 O O . SER A 1 268 ? -22.984 -25.391 -22.766 1 33.47 268 SER A O 1
ATOM 2090 N N . GLU A 1 269 ? -22.203 -27.453 -22.641 1 34.28 269 GLU A N 1
ATOM 2091 C CA . GLU A 1 269 ? -21.703 -27.422 -21.266 1 34.28 269 GLU A CA 1
ATOM 2092 C C . GLU A 1 269 ? -20.578 -26.406 -21.094 1 34.28 269 GLU A C 1
ATOM 2094 O O . GLU A 1 269 ? -19.594 -26.422 -21.828 1 34.28 269 GLU A O 1
ATOM 2099 N N . VAL A 1 270 ? -20.938 -25.219 -20.906 1 35.62 270 VAL A N 1
ATOM 2100 C CA . VAL A 1 270 ? -19.984 -24.156 -20.609 1 35.62 270 VAL A CA 1
ATOM 2101 C C . VAL A 1 270 ? -19.188 -24.531 -19.359 1 35.62 270 VAL A C 1
ATOM 2103 O O . VAL A 1 270 ? -19.766 -24.797 -18.312 1 35.62 270 VAL A O 1
ATOM 2106 N N . VAL A 1 271 ? -18.078 -25.172 -19.5 1 34.19 271 VAL A N 1
ATOM 2107 C CA . VAL A 1 271 ? -17.188 -25.344 -18.359 1 34.19 271 VAL A CA 1
ATOM 2108 C C . VAL A 1 271 ? -16.344 -24.094 -18.156 1 34.19 271 VAL A C 1
ATOM 2110 O O . VAL A 1 271 ? -15.695 -23.625 -19.094 1 34.19 271 VAL A O 1
ATOM 2113 N N . GLY A 1 272 ? -16.797 -23.219 -17.391 1 32.5 272 GLY A N 1
ATOM 2114 C CA . GLY A 1 272 ? -16.109 -21.984 -17.062 1 32.5 272 GLY A CA 1
ATOM 2115 C C . GLY A 1 272 ? -14.812 -22.219 -16.312 1 32.5 272 GLY A C 1
ATOM 2116 O O . GLY A 1 272 ? -14.742 -23.094 -15.438 1 32.5 272 GLY A O 1
ATOM 2117 N N . ALA A 1 273 ? -13.688 -22.031 -17.016 1 32.44 273 ALA A N 1
ATOM 2118 C CA . ALA A 1 273 ? -12.453 -21.969 -16.234 1 32.44 273 ALA A CA 1
ATOM 2119 C C . ALA A 1 273 ? -12.086 -20.531 -15.898 1 32.44 273 ALA A C 1
ATOM 2121 O O . ALA A 1 273 ? -12.391 -19.609 -16.656 1 32.44 273 ALA A O 1
ATOM 2122 N N . MET B 1 1 ? -16.75 52.219 30.141 1 22.83 1 MET B N 1
ATOM 2123 C CA . MET B 1 1 ? -16.547 52.281 28.688 1 22.83 1 MET B CA 1
ATOM 2124 C C . MET B 1 1 ? -15.383 51.406 28.266 1 22.83 1 MET B C 1
ATOM 2126 O O . MET B 1 1 ? -14.25 51.875 28.172 1 22.83 1 MET B O 1
ATOM 2130 N N . ALA B 1 2 ? -15.164 50.281 28.812 1 27.56 2 ALA B N 1
ATOM 2131 C CA . ALA B 1 2 ? -13.992 49.406 28.719 1 27.56 2 ALA B CA 1
ATOM 2132 C C . ALA B 1 2 ? -13.812 48.906 27.297 1 27.56 2 ALA B C 1
ATOM 2134 O O . ALA B 1 2 ? -14.727 48.312 26.734 1 27.56 2 ALA B O 1
ATOM 2135 N N . SER B 1 3 ? -13.102 49.688 26.406 1 23.95 3 SER B N 1
ATOM 2136 C CA . SER B 1 3 ? -12.727 49.5 25 1 23.95 3 SER B CA 1
ATOM 2137 C C . SER B 1 3 ? -12.078 48.156 24.781 1 23.95 3 SER B C 1
ATOM 2139 O O . SER B 1 3 ? -11.117 47.781 25.453 1 23.95 3 SER B O 1
ATOM 2141 N N . SER B 1 4 ? -12.828 47.156 24.5 1 25.09 4 SER B N 1
ATOM 2142 C CA . SER B 1 4 ? -12.562 45.75 24.172 1 25.09 4 SER B CA 1
ATOM 2143 C C . SER B 1 4 ? -11.492 45.625 23.109 1 25.09 4 SER B C 1
ATOM 2145 O O . SER B 1 4 ? -11.664 46.094 21.984 1 25.09 4 SER B O 1
ATOM 2147 N N . CYS B 1 5 ? -10.227 45.875 23.375 1 22.38 5 CYS B N 1
ATOM 2148 C CA . CYS B 1 5 ? -9.07 45.812 22.484 1 22.38 5 CYS B CA 1
ATOM 2149 C C . CYS B 1 5 ? -9.07 44.531 21.672 1 22.38 5 CYS B C 1
ATOM 2151 O O . CYS B 1 5 ? -8.922 43.438 22.234 1 22.38 5 CYS B O 1
ATOM 2153 N N . ALA B 1 6 ? -9.922 44.406 20.688 1 27.27 6 ALA B N 1
ATOM 2154 C CA . ALA B 1 6 ? -9.945 43.438 19.562 1 27.27 6 ALA B CA 1
ATOM 2155 C C . ALA B 1 6 ? -8.555 43.312 18.953 1 27.27 6 ALA B C 1
ATOM 2157 O O . ALA B 1 6 ? -8.031 44.25 18.359 1 27.27 6 ALA B O 1
ATOM 2158 N N . PHE B 1 7 ? -7.59 42.781 19.625 1 24.09 7 PHE B N 1
ATOM 2159 C CA . PHE B 1 7 ? -6.297 42.531 19 1 24.09 7 PHE B CA 1
ATOM 2160 C C . PHE B 1 7 ? -6.477 41.969 17.594 1 24.09 7 PHE B C 1
ATOM 2162 O O . PHE B 1 7 ? -6.977 40.844 17.438 1 24.09 7 PHE B O 1
ATOM 2169 N N . ASN B 1 8 ? -6.859 42.75 16.547 1 25.55 8 ASN B N 1
ATOM 2170 C CA . ASN B 1 8 ? -6.777 42.625 15.102 1 25.55 8 ASN B CA 1
ATOM 2171 C C . ASN B 1 8 ? -5.402 42.125 14.664 1 25.55 8 ASN B C 1
ATOM 2173 O O . ASN B 1 8 ? -4.48 42.906 14.492 1 25.55 8 ASN B O 1
ATOM 2177 N N . THR B 1 9 ? -4.797 41.25 15.328 1 26.92 9 THR B N 1
ATOM 2178 C CA . THR B 1 9 ? -3.492 40.906 14.789 1 26.92 9 THR B CA 1
ATOM 2179 C C . THR B 1 9 ? -3.592 40.625 13.289 1 26.92 9 THR B C 1
ATOM 2181 O O . THR B 1 9 ? -4.121 39.594 12.883 1 26.92 9 THR B O 1
ATOM 2184 N N . ARG B 1 10 ? -3.814 41.656 12.5 1 26.06 10 ARG B N 1
ATOM 2185 C CA . ARG B 1 10 ? -3.594 41.719 11.055 1 26.06 10 ARG B CA 1
ATOM 2186 C C . ARG B 1 10 ? -2.238 41.125 10.68 1 26.06 10 ARG B C 1
ATOM 2188 O O . ARG B 1 10 ? -1.194 41.688 11.023 1 26.06 10 ARG B O 1
ATOM 2195 N N . VAL B 1 11 ? -2.055 39.906 10.656 1 29.14 11 VAL B N 1
ATOM 2196 C CA . VAL B 1 11 ? -0.905 39.438 9.883 1 29.14 11 VAL B CA 1
ATOM 2197 C C . VAL B 1 11 ? -0.799 40.25 8.594 1 29.14 11 VAL B C 1
ATOM 2199 O O . VAL B 1 11 ? -1.726 40.25 7.777 1 29.14 11 VAL B O 1
ATOM 2202 N N . GLN B 1 12 ? -0.296 41.375 8.594 1 27.39 12 GLN B N 1
ATOM 2203 C CA . GLN B 1 12 ? 0.016 42.188 7.426 1 27.39 12 GLN B CA 1
ATOM 2204 C C . GLN B 1 12 ? 0.539 41.344 6.277 1 27.39 12 GLN B C 1
ATOM 2206 O O . GLN B 1 12 ? 1.529 40.625 6.43 1 27.39 12 GLN B O 1
ATOM 2211 N N . ALA B 1 13 ? -0.259 41.062 5.309 1 32.81 13 ALA B N 1
ATOM 2212 C CA . ALA B 1 13 ? -0.063 40.594 3.938 1 32.81 13 ALA B CA 1
ATOM 2213 C C . ALA B 1 13 ? 0.984 41.438 3.219 1 32.81 13 ALA B C 1
ATOM 2215 O O . ALA B 1 13 ? 1.105 41.375 1.993 1 32.81 13 ALA B O 1
ATOM 2216 N N . THR B 1 14 ? 1.65 42.406 3.848 1 30.84 14 THR B N 1
ATOM 2217 C CA . THR B 1 14 ? 2.369 43.344 2.979 1 30.84 14 THR B CA 1
ATOM 2218 C C . THR B 1 14 ? 3.48 42.625 2.223 1 30.84 14 THR B C 1
ATOM 2220 O O . THR B 1 14 ? 4.074 43.156 1.298 1 30.84 14 THR B O 1
ATOM 2223 N N . LYS B 1 15 ? 4.375 42.125 3.062 1 34.94 15 LYS B N 1
ATOM 2224 C CA . LYS B 1 15 ? 5.633 41.938 2.348 1 34.94 15 LYS B CA 1
ATOM 2225 C C . LYS B 1 15 ? 5.434 41.062 1.099 1 34.94 15 LYS B C 1
ATOM 2227 O O . LYS B 1 15 ? 4.676 40.094 1.12 1 34.94 15 LYS B O 1
ATOM 2232 N N . PRO B 1 16 ? 5.766 41.531 -0.075 1 35.94 16 PRO B N 1
ATOM 2233 C CA . PRO B 1 16 ? 5.617 40.781 -1.336 1 35.94 16 PRO B CA 1
ATOM 2234 C C . PRO B 1 16 ? 5.945 39.312 -1.201 1 35.94 16 PRO B C 1
ATOM 2236 O O . PRO B 1 16 ? 7.074 38.938 -0.846 1 35.94 16 PRO B O 1
ATOM 2239 N N . ARG B 1 17 ? 5.188 38.562 -0.539 1 34.69 17 ARG B N 1
ATOM 2240 C CA . ARG B 1 17 ? 5.434 37.25 0.021 1 34.69 17 ARG B CA 1
ATOM 2241 C C . ARG B 1 17 ? 6.148 36.344 -0.985 1 34.69 17 ARG B C 1
ATOM 2243 O O . ARG B 1 17 ? 5.934 36.469 -2.193 1 34.69 17 ARG B O 1
ATOM 2250 N N . MET B 1 18 ? 7.336 35.844 -0.622 1 36.31 18 MET B N 1
ATOM 2251 C CA . MET B 1 18 ? 8.016 34.812 -1.39 1 36.31 18 MET B CA 1
ATOM 2252 C C . MET B 1 18 ? 7.02 34 -2.197 1 36.31 18 MET B C 1
ATOM 2254 O O . MET B 1 18 ? 7.41 33.219 -3.064 1 36.31 18 MET B O 1
ATOM 2258 N N . LEU B 1 19 ? 5.734 34.125 -1.918 1 39.47 19 LEU B N 1
ATOM 2259 C CA . LEU B 1 19 ? 4.602 33.469 -2.576 1 39.47 19 LEU B CA 1
ATOM 2260 C C . LEU B 1 19 ? 4.352 34.094 -3.949 1 39.47 19 LEU B C 1
ATOM 2262 O O . LEU B 1 19 ? 3.582 33.562 -4.746 1 39.47 19 LEU B O 1
ATOM 2266 N N . ASP B 1 20 ? 4.582 35.375 -4.148 1 42.31 20 ASP B N 1
ATOM 2267 C CA . ASP B 1 20 ? 4.289 36 -5.438 1 42.31 20 ASP B CA 1
ATOM 2268 C C . ASP B 1 20 ? 5 35.25 -6.57 1 42.31 20 ASP B C 1
ATOM 2270 O O . ASP B 1 20 ? 4.43 35.062 -7.652 1 42.31 20 ASP B O 1
ATOM 2274 N N . ARG B 1 21 ? 6.316 35.375 -6.625 1 41.34 21 ARG B N 1
ATOM 2275 C CA . ARG B 1 21 ? 7.168 34.688 -7.598 1 41.34 21 ARG B CA 1
ATOM 2276 C C . ARG B 1 21 ? 7.004 33.188 -7.512 1 41.34 21 ARG B C 1
ATOM 2278 O O . ARG B 1 21 ? 7.555 32.438 -8.336 1 41.34 21 ARG B O 1
ATOM 2285 N N . LEU B 1 22 ? 6.473 32.594 -6.438 1 46.28 22 LEU B N 1
ATOM 2286 C CA . LEU B 1 22 ? 6.242 31.219 -5.957 1 46.28 22 LEU B CA 1
ATOM 2287 C C . LEU B 1 22 ? 5.016 30.609 -6.629 1 46.28 22 LEU B C 1
ATOM 2289 O O . LEU B 1 22 ? 4.738 29.422 -6.457 1 46.28 22 LEU B O 1
ATOM 2293 N N . ASP B 1 23 ? 4.102 31.438 -7 1 52.03 23 ASP B N 1
ATOM 2294 C CA . ASP B 1 23 ? 2.771 31.109 -7.516 1 52.03 23 ASP B CA 1
ATOM 2295 C C . ASP B 1 23 ? 2.857 30.141 -8.68 1 52.03 23 ASP B C 1
ATOM 2297 O O . ASP B 1 23 ? 2.064 29.188 -8.773 1 52.03 23 ASP B O 1
ATOM 2301 N N . GLU B 1 24 ? 3.705 30.609 -9.672 1 60.81 24 GLU B N 1
ATOM 2302 C CA . GLU B 1 24 ? 3.773 29.875 -10.93 1 60.81 24 GLU B CA 1
ATOM 2303 C C . GLU B 1 24 ? 4.562 28.578 -10.773 1 60.81 24 GLU B C 1
ATOM 2305 O O . GLU B 1 24 ? 4.543 27.734 -11.664 1 60.81 24 GLU B O 1
ATOM 2310 N N . GLU B 1 25 ? 4.953 28.391 -9.477 1 82.44 25 GLU B N 1
ATOM 2311 C CA . GLU B 1 25 ? 6.039 27.422 -9.422 1 82.44 25 GLU B CA 1
ATOM 2312 C C . GLU B 1 25 ? 5.633 26.188 -8.625 1 82.44 25 GLU B C 1
ATOM 2314 O O . GLU B 1 25 ? 6.387 25.219 -8.555 1 82.44 25 GLU B O 1
ATOM 2319 N N . PHE B 1 26 ? 4.309 26.391 -8.078 1 92.62 26 PHE B N 1
ATOM 2320 C CA . PHE B 1 26 ? 3.951 25.156 -7.383 1 92.62 26 PHE B CA 1
ATOM 2321 C C . PHE B 1 26 ? 2.467 24.859 -7.543 1 92.62 26 PHE B C 1
ATOM 2323 O O . PHE B 1 26 ? 1.68 25.75 -7.875 1 92.62 26 PHE B O 1
ATOM 2330 N N . VAL B 1 27 ? 2.033 23.703 -7.492 1 94.56 27 VAL B N 1
ATOM 2331 C CA . VAL B 1 27 ? 0.645 23.25 -7.539 1 94.56 27 VAL B CA 1
ATOM 2332 C C . VAL B 1 27 ? 0.314 22.453 -6.285 1 94.56 27 VAL B C 1
ATOM 2334 O O . VAL B 1 27 ? 1.205 21.875 -5.652 1 94.56 27 VAL B O 1
ATOM 2337 N N . VAL B 1 28 ? -0.986 22.547 -5.91 1 95.88 28 VAL B N 1
ATOM 2338 C CA . VAL B 1 28 ? -1.469 21.797 -4.762 1 95.88 28 VAL B CA 1
ATOM 2339 C C . VAL B 1 28 ? -2.486 20.75 -5.219 1 95.88 28 VAL B C 1
ATOM 2341 O O . VAL B 1 28 ? -3.455 21.078 -5.906 1 95.88 28 VAL B O 1
ATOM 2344 N N . VAL B 1 29 ? -2.195 19.516 -4.875 1 95.88 29 VAL B N 1
ATOM 2345 C CA . VAL B 1 29 ? -3.059 18.391 -5.223 1 95.88 29 VAL B CA 1
ATOM 2346 C C . VAL B 1 29 ? -3.611 17.766 -3.949 1 95.88 29 VAL B C 1
ATOM 2348 O O . VAL B 1 29 ? -2.9 17.641 -2.949 1 95.88 29 VAL B O 1
ATOM 2351 N N . SER B 1 30 ? -4.887 17.375 -4.047 1 95.75 30 SER B N 1
ATOM 2352 C CA . SER B 1 30 ? -5.52 16.734 -2.896 1 95.75 30 SER B CA 1
ATOM 2353 C C . SER B 1 30 ? -5.879 15.281 -3.199 1 95.75 30 SER B C 1
ATOM 2355 O O . SER B 1 30 ? -6.395 14.977 -4.277 1 95.75 30 SER B O 1
ATOM 2357 N N . GLY B 1 31 ? -5.461 14.406 -2.281 1 94.5 31 GLY B N 1
ATOM 2358 C CA . GLY B 1 31 ? -6.082 13.086 -2.301 1 94.5 31 GLY B CA 1
ATOM 2359 C C . GLY B 1 31 ? -7.48 13.078 -1.714 1 94.5 31 GLY B C 1
ATOM 2360 O O . GLY B 1 31 ? -8.078 14.141 -1.508 1 94.5 31 GLY B O 1
ATOM 2361 N N . ARG B 1 32 ? -7.957 11.984 -1.464 1 90.88 32 ARG B N 1
ATOM 2362 C CA . ARG B 1 32 ? -9.359 11.875 -1.06 1 90.88 32 ARG B CA 1
ATOM 2363 C C . ARG B 1 32 ? -9.477 11.672 0.446 1 90.88 32 ARG B C 1
ATOM 2365 O O . ARG B 1 32 ? -10.586 11.625 0.985 1 90.88 32 ARG B O 1
ATOM 2372 N N . SER B 1 33 ? -8.414 11.523 1.161 1 88.12 33 SER B N 1
ATOM 2373 C CA . SER B 1 33 ? -8.477 11.227 2.588 1 88.12 33 SER B CA 1
ATOM 2374 C C . SER B 1 33 ? -9.172 12.344 3.355 1 88.12 33 SER B C 1
ATOM 2376 O O . SER B 1 33 ? -9.906 12.086 4.312 1 88.12 33 SER B O 1
ATOM 2378 N N . ASN B 1 34 ? -8.867 13.641 2.992 1 89.12 34 ASN B N 1
ATOM 2379 C CA . ASN B 1 34 ? -9.469 14.797 3.65 1 89.12 34 ASN B CA 1
ATOM 2380 C C . ASN B 1 34 ? -9.602 15.977 2.695 1 89.12 34 ASN B C 1
ATOM 2382 O O . ASN B 1 34 ? -8.875 16.969 2.822 1 89.12 34 ASN B O 1
ATOM 2386 N N . PRO B 1 35 ? -10.562 15.914 1.888 1 90.75 35 PRO B N 1
ATOM 2387 C CA . PRO B 1 35 ? -10.727 16.984 0.91 1 90.75 35 PRO B CA 1
ATOM 2388 C C . PRO B 1 35 ? -11.055 18.328 1.561 1 90.75 35 PRO B C 1
ATOM 2390 O O . PRO B 1 35 ? -10.664 19.391 1.044 1 90.75 35 PRO B O 1
ATOM 2393 N N . THR B 1 36 ? -11.75 18.281 2.668 1 92.88 36 THR B N 1
ATOM 2394 C CA . THR B 1 36 ? -12.109 19.516 3.367 1 92.88 36 THR B CA 1
ATOM 2395 C C . THR B 1 36 ? -10.859 20.25 3.848 1 92.88 36 THR B C 1
ATOM 2397 O O . THR B 1 36 ? -10.727 21.453 3.66 1 92.88 36 THR B O 1
ATOM 2400 N N . LEU B 1 37 ? -9.969 19.547 4.422 1 92.25 37 LEU B N 1
ATOM 2401 C CA . LEU B 1 37 ? -8.719 20.141 4.867 1 92.25 37 LEU B CA 1
ATOM 2402 C C . LEU B 1 37 ? -7.941 20.719 3.688 1 92.25 37 LEU B C 1
ATOM 2404 O O . LEU B 1 37 ? -7.402 21.828 3.779 1 92.25 37 LEU B O 1
ATOM 2408 N N . ALA B 1 38 ? -7.875 19.969 2.611 1 95 38 ALA B N 1
ATOM 2409 C CA . ALA B 1 38 ? -7.148 20.438 1.428 1 95 38 ALA B CA 1
ATOM 2410 C C . ALA B 1 38 ? -7.734 21.734 0.897 1 95 38 ALA B C 1
ATOM 2412 O O . ALA B 1 38 ? -6.996 22.641 0.515 1 95 38 ALA B O 1
ATOM 2413 N N . GLU B 1 39 ? -9.023 21.828 0.939 1 94.75 39 GLU B N 1
ATOM 2414 C CA . GLU B 1 39 ? -9.695 23.047 0.482 1 94.75 39 GLU B CA 1
ATOM 2415 C C . GLU B 1 39 ? -9.383 24.219 1.394 1 94.75 39 GLU B C 1
ATOM 2417 O O . GLU B 1 39 ? -9.164 25.344 0.919 1 94.75 39 GLU B O 1
ATOM 2422 N N . GLN B 1 40 ? -9.336 23.984 2.641 1 94.44 40 GLN B N 1
ATOM 2423 C CA . GLN B 1 40 ? -9.008 25.031 3.602 1 94.44 40 GLN B CA 1
ATOM 2424 C C . GLN B 1 40 ? -7.574 25.516 3.416 1 94.44 40 GLN B C 1
ATOM 2426 O O . GLN B 1 40 ? -7.309 26.719 3.49 1 94.44 40 GLN B O 1
ATOM 2431 N N . VAL B 1 41 ? -6.695 24.609 3.119 1 93.75 41 VAL B N 1
ATOM 2432 C CA . VAL B 1 41 ? -5.297 24.953 2.883 1 93.75 41 VAL B CA 1
ATOM 2433 C C . VAL B 1 41 ? -5.176 25.766 1.594 1 93.75 41 VAL B C 1
ATOM 2435 O O . VAL B 1 41 ? -4.477 26.781 1.553 1 93.75 41 VAL B O 1
ATOM 2438 N N . SER B 1 42 ? -5.844 25.266 0.63 1 92.81 42 SER B N 1
ATOM 2439 C CA . SER B 1 42 ? -5.848 25.969 -0.649 1 92.81 42 SER B CA 1
ATOM 2440 C C . SER B 1 42 ? -6.355 27.391 -0.495 1 92.81 42 SER B C 1
ATOM 2442 O O . SER B 1 42 ? -5.773 28.328 -1.057 1 92.81 42 SER B O 1
ATOM 2444 N N . THR B 1 43 ? -7.418 27.594 0.251 1 93.75 43 THR B N 1
ATOM 2445 C CA . THR B 1 43 ? -7.996 28.922 0.501 1 93.75 43 THR B CA 1
ATOM 2446 C C . THR B 1 43 ? -7.004 29.812 1.243 1 93.75 43 THR B C 1
ATOM 2448 O O . THR B 1 43 ? -6.801 30.969 0.868 1 93.75 43 THR B O 1
ATOM 2451 N N . ALA B 1 44 ? -6.34 29.266 2.223 1 91.94 44 ALA B N 1
ATOM 2452 C CA . ALA B 1 44 ? -5.359 30.016 3.01 1 91.94 44 ALA B CA 1
ATOM 2453 C C . ALA B 1 44 ? -4.164 30.422 2.152 1 91.94 44 ALA B C 1
ATOM 2455 O O . ALA B 1 44 ? -3.578 31.484 2.367 1 91.94 44 ALA B O 1
ATOM 2456 N N . LEU B 1 45 ? -3.854 29.594 1.148 1 91.62 45 LEU B N 1
ATOM 2457 C CA . LEU B 1 45 ? -2.717 29.844 0.269 1 91.62 45 LEU B CA 1
ATOM 2458 C C . LEU B 1 45 ? -3.104 30.797 -0.857 1 91.62 45 LEU B C 1
ATOM 2460 O O . LEU B 1 45 ? -2.232 31.375 -1.511 1 91.62 45 LEU B O 1
ATOM 2464 N N . GLY B 1 46 ? -4.332 30.953 -1.099 1 90 46 GLY B N 1
ATOM 2465 C CA . GLY B 1 46 ? -4.797 31.719 -2.236 1 90 46 GLY B CA 1
ATOM 2466 C C . GLY B 1 46 ? -4.551 31.047 -3.568 1 90 46 GLY B C 1
ATOM 2467 O O . GLY B 1 46 ? -4.34 31.703 -4.582 1 90 46 GLY B O 1
ATOM 2468 N N . LYS B 1 47 ? -4.387 29.766 -3.562 1 90.94 47 LYS B N 1
ATOM 2469 C CA . LYS B 1 47 ? -4.16 28.969 -4.762 1 90.94 47 LYS B CA 1
ATOM 2470 C C . LYS B 1 47 ? -5.16 27.812 -4.855 1 90.94 47 LYS B C 1
ATOM 2472 O O . LYS B 1 47 ? -5.301 27.031 -3.914 1 90.94 47 LYS B O 1
ATOM 2477 N N . PRO B 1 48 ? -5.855 27.797 -5.965 1 91.69 48 PRO B N 1
ATOM 2478 C CA . PRO B 1 48 ? -6.836 26.719 -6.105 1 91.69 48 PRO B CA 1
ATOM 2479 C C . PRO B 1 48 ? -6.184 25.344 -6.199 1 91.69 48 PRO B C 1
ATOM 2481 O O . PRO B 1 48 ? -5.062 25.219 -6.703 1 91.69 48 PRO B O 1
ATOM 2484 N N . LEU B 1 49 ? -6.953 24.375 -5.738 1 93.56 49 LEU B N 1
ATOM 2485 C CA . LEU B 1 49 ? -6.492 23 -5.879 1 93.56 49 LEU B CA 1
ATOM 2486 C C . LEU B 1 49 ? -6.418 22.609 -7.348 1 93.56 49 LEU B C 1
ATOM 2488 O O . LEU B 1 49 ? -7.297 22.953 -8.141 1 93.56 49 LEU B O 1
ATOM 2492 N N . SER B 1 50 ? -5.348 21.906 -7.633 1 91.56 50 SER B N 1
ATOM 2493 C CA . SER B 1 50 ? -5.238 21.391 -8.984 1 91.56 50 SER B CA 1
ATOM 2494 C C . SER B 1 50 ? -6.242 20.266 -9.234 1 91.56 50 SER B C 1
ATOM 2496 O O . SER B 1 50 ? -6.535 19.484 -8.328 1 91.56 50 SER B O 1
ATOM 2498 N N . LYS B 1 51 ? -6.629 20.25 -10.453 1 86.75 51 LYS B N 1
ATOM 2499 C CA . LYS B 1 51 ? -7.582 19.203 -10.82 1 86.75 51 LYS B CA 1
ATOM 2500 C C . LYS B 1 51 ? -6.898 17.844 -10.898 1 86.75 51 LYS B C 1
ATOM 2502 O O . LYS B 1 51 ? -5.844 17.703 -11.516 1 86.75 51 LYS B O 1
ATOM 2507 N N . VAL B 1 52 ? -7.477 16.906 -10.141 1 88.69 52 VAL B N 1
ATOM 2508 C CA . VAL B 1 52 ? -6.996 15.531 -10.188 1 88.69 52 VAL B CA 1
ATOM 2509 C C . VAL B 1 52 ? -8.18 14.57 -10.211 1 88.69 52 VAL B C 1
ATOM 2511 O O . VAL B 1 52 ? -9.164 14.766 -9.492 1 88.69 52 VAL B O 1
ATOM 2514 N N . GLU B 1 53 ? -8.102 13.68 -11.164 1 85.56 53 GLU B N 1
ATOM 2515 C CA . GLU B 1 53 ? -9.109 12.633 -11.219 1 85.56 53 GLU B CA 1
ATOM 2516 C C . GLU B 1 53 ? -8.617 11.352 -10.562 1 85.56 53 GLU B C 1
ATOM 2518 O O . GLU B 1 53 ? -7.625 10.766 -11 1 85.56 53 GLU B O 1
ATOM 2523 N N . ILE B 1 54 ? -9.266 11.07 -9.484 1 83.12 54 ILE B N 1
ATOM 2524 C CA . ILE B 1 54 ? -8.953 9.82 -8.797 1 83.12 54 ILE B CA 1
ATOM 2525 C C . ILE B 1 54 ? -10.133 8.867 -8.891 1 83.12 54 ILE B C 1
ATOM 2527 O O . ILE B 1 54 ? -11.234 9.18 -8.445 1 83.12 54 ILE B O 1
ATOM 2531 N N . GLY B 1 55 ? -9.867 7.758 -9.602 1 78.12 55 GLY B N 1
ATOM 2532 C CA . GLY B 1 55 ? -10.922 6.766 -9.773 1 78.12 55 GLY B CA 1
ATOM 2533 C C . GLY B 1 55 ? -10.625 5.457 -9.07 1 78.12 55 GLY B C 1
ATOM 2534 O O . GLY B 1 55 ? -9.469 5.145 -8.789 1 78.12 55 GLY B O 1
ATOM 2535 N N . THR B 1 56 ? -11.664 4.793 -8.578 1 74.12 56 THR B N 1
ATOM 2536 C CA . THR B 1 56 ? -11.555 3.449 -8.023 1 74.12 56 THR B CA 1
ATOM 2537 C C . THR B 1 56 ? -12.328 2.447 -8.867 1 74.12 56 THR B C 1
ATOM 2539 O O . THR B 1 56 ? -13.477 2.705 -9.258 1 74.12 56 THR B O 1
ATOM 2542 N N . TYR B 1 57 ? -11.555 1.433 -9.281 1 68.31 57 TYR B N 1
ATOM 2543 C CA . TYR B 1 57 ? -12.18 0.434 -10.148 1 68.31 57 TYR B CA 1
ATOM 2544 C C . TYR B 1 57 ? -12.094 -0.955 -9.523 1 68.31 57 TYR B C 1
ATOM 2546 O O . TYR B 1 57 ? -11.102 -1.282 -8.859 1 68.31 57 TYR B O 1
ATOM 2554 N N . ALA B 1 58 ? -13.156 -1.664 -9.602 1 58.62 58 ALA B N 1
ATOM 2555 C CA . ALA B 1 58 ? -13.156 -3.033 -9.094 1 58.62 58 ALA B CA 1
ATOM 2556 C C . ALA B 1 58 ? -12.164 -3.904 -9.859 1 58.62 58 ALA B C 1
ATOM 2558 O O . ALA B 1 58 ? -11.898 -3.656 -11.031 1 58.62 58 ALA B O 1
ATOM 2559 N N . ASP B 1 59 ? -11.234 -4.566 -9.164 1 48.5 59 ASP B N 1
ATOM 2560 C CA . ASP B 1 59 ? -10.328 -5.512 -9.82 1 48.5 59 ASP B CA 1
ATOM 2561 C C . ASP B 1 59 ? -11.102 -6.453 -10.742 1 48.5 59 ASP B C 1
ATOM 2563 O O . ASP B 1 59 ? -12.078 -7.078 -10.32 1 48.5 59 ASP B O 1
ATOM 2567 N N . GLY B 1 60 ? -10.852 -6.395 -12.203 1 44.34 60 GLY B N 1
ATOM 2568 C CA . GLY B 1 60 ? -11.414 -7.258 -13.234 1 44.34 60 GLY B CA 1
ATOM 2569 C C . GLY B 1 60 ? -12.859 -7.641 -12.969 1 44.34 60 GLY B C 1
ATOM 2570 O O . GLY B 1 60 ? -13.445 -7.227 -11.969 1 44.34 60 GLY B O 1
ATOM 2571 N N . GLU B 1 61 ? -13.336 -8.852 -13.781 1 36.5 61 GLU B N 1
ATOM 2572 C CA . GLU B 1 61 ? -14.516 -9.703 -13.914 1 36.5 61 GLU B CA 1
ATOM 2573 C C . GLU B 1 61 ? -14.906 -10.312 -12.57 1 36.5 61 GLU B C 1
ATOM 2575 O O . GLU B 1 61 ? -15.688 -11.266 -12.523 1 36.5 61 GLU B O 1
ATOM 2580 N N . VAL B 1 62 ? -14.195 -10.273 -11.617 1 31.92 62 VAL B N 1
ATOM 2581 C CA . VAL B 1 62 ? -14.789 -11.031 -10.516 1 31.92 62 VAL B CA 1
ATOM 2582 C C . VAL B 1 62 ? -16.203 -10.539 -10.258 1 31.92 62 VAL B C 1
ATOM 2584 O O . VAL B 1 62 ? -16.422 -9.367 -9.93 1 31.92 62 VAL B O 1
ATOM 2587 N N . SER B 1 63 ? -17 -11.078 -10.977 1 30.52 63 SER B N 1
ATOM 2588 C CA . SER B 1 63 ? -18.453 -11.086 -10.812 1 30.52 63 SER B CA 1
ATOM 2589 C C . SER B 1 63 ? -18.844 -11.117 -9.344 1 30.52 63 SER B C 1
ATOM 2591 O O . SER B 1 63 ? -18.969 -12.195 -8.75 1 30.52 63 SER B O 1
ATOM 2593 N N . LEU B 1 64 ? -18.047 -10.609 -8.414 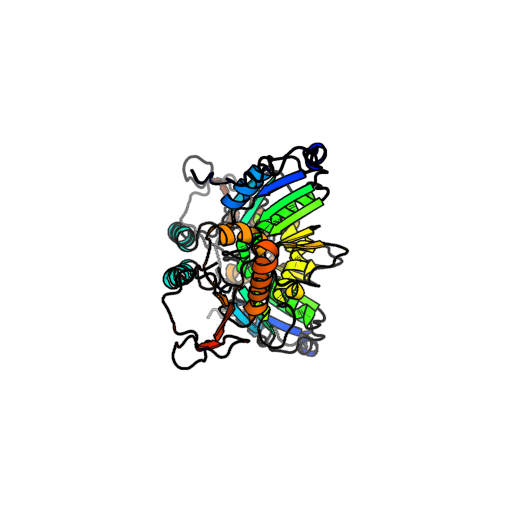1 32.03 64 LEU B N 1
ATOM 2594 C CA . LEU B 1 64 ? -18.812 -10.688 -7.18 1 32.03 64 LEU B CA 1
ATOM 2595 C C . LEU B 1 64 ? -20.281 -10.352 -7.438 1 32.03 64 LEU B C 1
ATOM 2597 O O . LEU B 1 64 ? -20.594 -9.523 -8.289 1 32.03 64 LEU B O 1
ATOM 2601 N N . ARG B 1 65 ? -21.016 -11.312 -7.309 1 32.69 65 ARG B N 1
ATOM 2602 C CA . ARG B 1 65 ? -22.438 -11.039 -7.484 1 32.69 65 ARG B CA 1
ATOM 2603 C C . ARG B 1 65 ? -22.766 -9.586 -7.156 1 32.69 65 ARG B C 1
ATOM 2605 O O . ARG B 1 65 ? -22.219 -9.023 -6.203 1 32.69 65 ARG B O 1
ATOM 2612 N N . THR B 1 66 ? -23.297 -8.867 -8.117 1 34.25 66 THR B N 1
ATOM 2613 C CA . THR B 1 66 ? -23.828 -7.52 -8.039 1 34.25 66 THR B CA 1
ATOM 2614 C C . THR B 1 66 ? -24.188 -7.156 -6.602 1 34.25 66 THR B C 1
ATOM 2616 O O . THR B 1 66 ? -23.906 -6.043 -6.148 1 34.25 66 THR B O 1
ATOM 2619 N N . THR B 1 67 ? -24.812 -8.086 -6.023 1 35.5 67 THR B N 1
ATOM 2620 C CA . THR B 1 67 ? -25.391 -7.828 -4.711 1 35.5 67 THR B CA 1
ATOM 2621 C C . THR B 1 67 ? -24.312 -7.723 -3.645 1 35.5 67 THR B C 1
ATOM 2623 O O . THR B 1 67 ? -24.391 -6.879 -2.752 1 35.5 67 THR B O 1
ATOM 2626 N N . GLU B 1 68 ? -23.328 -8.648 -3.713 1 36.94 68 GLU B N 1
ATOM 2627 C CA . GLU B 1 68 ? -22.344 -8.703 -2.646 1 36.94 68 GLU B CA 1
ATOM 2628 C C . GLU B 1 68 ? -21.312 -7.578 -2.789 1 36.94 68 GLU B C 1
ATOM 2630 O O . GLU B 1 68 ? -20.891 -6.992 -1.794 1 36.94 68 GLU B O 1
ATOM 2635 N N . PHE B 1 69 ? -20.922 -7.367 -3.973 1 40.22 69 PHE B N 1
ATOM 2636 C CA . PHE B 1 69 ? -20.109 -6.18 -4.215 1 40.22 69 PHE B CA 1
ATOM 2637 C C . PHE B 1 69 ? -20.828 -4.922 -3.74 1 40.22 69 PHE B C 1
ATOM 2639 O O . PHE B 1 69 ? -20.234 -4.066 -3.088 1 40.22 69 PHE B O 1
ATOM 2646 N N . PHE B 1 70 ? -22.047 -4.863 -4.293 1 40.5 70 PHE B N 1
ATOM 2647 C CA . PHE B 1 70 ? -22.875 -3.758 -3.816 1 40.5 70 PHE B CA 1
ATOM 2648 C C . PHE B 1 70 ? -22.938 -3.752 -2.295 1 40.5 70 PHE B C 1
ATOM 2650 O O . PHE B 1 70 ? -22.922 -2.688 -1.672 1 40.5 70 PHE B O 1
ATOM 2657 N N . PHE B 1 71 ? -23.016 -4.891 -1.837 1 39.22 71 PHE B N 1
ATOM 2658 C CA . PHE B 1 71 ? -23.141 -4.996 -0.388 1 39.22 71 PHE B CA 1
ATOM 2659 C C . PHE B 1 71 ? -21.812 -4.66 0.291 1 39.22 71 PHE B C 1
ATOM 2661 O O . PHE B 1 71 ? -21.781 -3.939 1.29 1 39.22 71 PHE B O 1
ATOM 2668 N N . LEU B 1 72 ? -20.766 -5.285 -0.214 1 41 72 LEU B N 1
ATOM 2669 C CA . LEU B 1 72 ? -19.484 -4.996 0.412 1 41 72 LEU B CA 1
ATOM 2670 C C . LEU B 1 72 ? -19.062 -3.549 0.168 1 41 72 LEU B C 1
ATOM 2672 O O . LEU B 1 72 ? -18.516 -2.898 1.058 1 41 72 LEU B O 1
ATOM 2676 N N . LYS B 1 73 ? -19.188 -3.178 -1.217 1 45.22 73 LYS B N 1
ATOM 2677 C CA . LYS B 1 73 ? -19.078 -1.746 -1.481 1 45.22 73 LYS B CA 1
ATOM 2678 C C . LYS B 1 73 ? -19.906 -0.942 -0.479 1 45.22 73 LYS B C 1
ATOM 2680 O O . LYS B 1 73 ? -19.484 0.121 -0.026 1 45.22 73 LYS B O 1
ATOM 2685 N N . GLY B 1 74 ? -21.078 -1.33 -0.431 1 41.72 74 GLY B N 1
ATOM 2686 C CA . GLY B 1 74 ? -21.969 -0.707 0.543 1 41.72 74 GLY B CA 1
ATOM 2687 C C . GLY B 1 74 ? -21.406 -0.726 1.952 1 41.72 74 GLY B C 1
ATOM 2688 O O . GLY B 1 74 ? -21.5 0.266 2.678 1 41.72 74 GLY B O 1
ATOM 2689 N N . LEU B 1 75 ? -21.078 -1.836 2.377 1 40.22 75 LEU B N 1
ATOM 2690 C CA . LEU B 1 75 ? -20.734 -2.029 3.783 1 40.22 75 LEU B CA 1
ATOM 2691 C C . LEU B 1 75 ? -19.359 -1.464 4.094 1 40.22 75 LEU B C 1
ATOM 2693 O O . LEU B 1 75 ? -19.156 -0.834 5.137 1 40.22 75 LEU B O 1
ATOM 2697 N N . CYS B 1 76 ? -18.344 -2.035 3.312 1 42.5 76 CYS B N 1
ATOM 2698 C CA . CYS B 1 76 ? -16.984 -1.669 3.719 1 42.5 76 CYS B CA 1
ATOM 2699 C C . CYS B 1 76 ? -16.562 -0.36 3.066 1 42.5 76 CYS B C 1
ATOM 2701 O O . CYS B 1 76 ? -15.516 0.201 3.416 1 42.5 76 CYS B O 1
ATOM 2703 N N . GLY B 1 77 ? -17.438 0.309 2.342 1 44 77 GLY B N 1
ATOM 2704 C CA . GLY B 1 77 ? -17.219 1.523 1.575 1 44 77 GLY B CA 1
ATOM 2705 C C . GLY B 1 77 ? -16.453 1.281 0.28 1 44 77 GLY B C 1
ATOM 2706 O O . GLY B 1 77 ? -15.852 0.224 0.099 1 44 77 GLY B O 1
ATOM 2707 N N . LYS B 1 78 ? -16.844 1.948 -0.979 1 44.34 78 LYS B N 1
ATOM 2708 C CA . LYS B 1 78 ? -16.531 1.849 -2.404 1 44.34 78 LYS B CA 1
ATOM 2709 C C . LYS B 1 78 ? -15.039 1.625 -2.631 1 44.34 78 LYS B C 1
ATOM 2711 O O . LYS B 1 78 ? -14.641 0.952 -3.586 1 44.34 78 LYS B O 1
ATOM 2716 N N . ARG B 1 79 ? -14.273 2.053 -1.734 1 49.53 79 ARG B N 1
ATOM 2717 C CA . ARG B 1 79 ? -12.883 2.338 -2.096 1 49.53 79 ARG B CA 1
ATOM 2718 C C . ARG B 1 79 ? -11.992 1.137 -1.815 1 49.53 79 ARG B C 1
ATOM 2720 O O . ARG B 1 79 ? -10.961 0.953 -2.477 1 49.53 79 ARG B O 1
ATOM 2727 N N . ASN B 1 80 ? -12.438 0.201 -0.772 1 50.59 80 ASN B N 1
ATOM 2728 C CA . ASN B 1 80 ? -11.523 -0.792 -0.222 1 50.59 80 ASN B CA 1
ATOM 2729 C C . ASN B 1 80 ? -11.203 -1.883 -1.24 1 50.59 80 ASN B C 1
ATOM 2731 O O . ASN B 1 80 ? -10.172 -2.549 -1.138 1 50.59 80 ASN B O 1
ATOM 2735 N N . PHE B 1 81 ? -12.023 -1.923 -2.283 1 56.62 81 PHE B N 1
ATOM 2736 C CA . PHE B 1 81 ? -11.898 -3.16 -3.047 1 56.62 81 PHE B CA 1
ATOM 2737 C C . PHE B 1 81 ? -11.359 -2.881 -4.445 1 56.62 81 PHE B C 1
ATOM 2739 O O . PHE B 1 81 ? -11.07 -3.811 -5.203 1 56.62 81 PHE B O 1
ATOM 2746 N N . GLY B 1 82 ? -11.141 -1.652 -4.523 1 65.12 82 GLY B N 1
ATOM 2747 C CA . GLY B 1 82 ? -10.883 -1.48 -5.941 1 65.12 82 GLY B CA 1
ATOM 2748 C C . GLY B 1 82 ? -9.5 -0.941 -6.234 1 65.12 82 GLY B C 1
ATOM 2749 O O . GLY B 1 82 ? -8.711 -0.697 -5.316 1 65.12 82 GLY B O 1
ATOM 2750 N N . LYS B 1 83 ? -9.133 -0.999 -7.449 1 76.31 83 LYS B N 1
ATOM 2751 C CA . LYS B 1 83 ? -7.906 -0.419 -7.992 1 76.31 83 LYS B CA 1
ATOM 2752 C C . LYS B 1 83 ? -8.031 1.096 -8.133 1 76.31 83 LYS B C 1
ATOM 2754 O O . LYS B 1 83 ? -9.117 1.612 -8.391 1 76.31 83 LYS B O 1
ATOM 2759 N N . ILE B 1 84 ? -7.004 1.745 -7.809 1 79.81 84 ILE B N 1
ATOM 2760 C CA . ILE B 1 84 ? -6.996 3.203 -7.867 1 79.81 84 ILE B CA 1
ATOM 2761 C C . ILE B 1 84 ? -6.352 3.66 -9.172 1 79.81 84 ILE B C 1
ATOM 27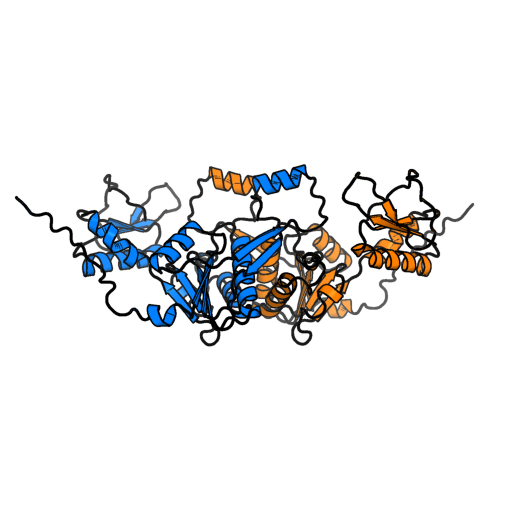63 O O . ILE B 1 84 ? -5.348 3.096 -9.609 1 79.81 84 ILE B O 1
ATOM 2767 N N . SER B 1 85 ? -7.008 4.562 -9.812 1 80.12 85 SER B N 1
ATOM 2768 C CA . SER B 1 85 ? -6.449 5.223 -10.992 1 80.12 85 SER B CA 1
ATOM 2769 C C . SER B 1 85 ? -6.305 6.727 -10.766 1 80.12 85 SER B C 1
ATOM 2771 O O . SER B 1 85 ? -7.176 7.355 -10.164 1 80.12 85 SER B O 1
ATOM 2773 N N . ILE B 1 86 ? -5.141 7.266 -11.164 1 85.19 86 ILE B N 1
ATOM 2774 C CA . ILE B 1 86 ? -4.859 8.68 -10.953 1 85.19 86 ILE B CA 1
ATOM 2775 C C . ILE B 1 86 ? -4.59 9.359 -12.297 1 85.19 86 ILE B C 1
ATOM 2777 O O . ILE B 1 86 ? -3.838 8.836 -13.117 1 85.19 86 ILE B O 1
ATOM 2781 N N . ARG B 1 87 ? -5.25 10.469 -12.484 1 83.06 87 ARG B N 1
ATOM 2782 C CA . ARG B 1 87 ? -4.969 11.336 -13.633 1 83.06 87 ARG B CA 1
ATOM 2783 C C . ARG B 1 87 ? -4.812 12.789 -13.195 1 83.06 87 ARG B C 1
ATOM 2785 O O . ARG B 1 87 ? -5.758 13.391 -12.688 1 83.06 87 ARG B O 1
ATOM 2792 N N . LEU B 1 88 ? -3.607 13.258 -13.43 1 87.38 88 LEU B N 1
ATOM 2793 C CA . LEU B 1 88 ? -3.379 14.656 -13.102 1 87.38 88 LEU B CA 1
ATOM 2794 C C . LEU B 1 88 ? -3.955 15.57 -14.188 1 87.38 88 LEU B C 1
ATOM 2796 O O . LEU B 1 88 ? -3.674 15.383 -15.375 1 87.38 88 LEU B O 1
ATOM 2800 N N . GLY B 1 89 ? -4.852 16.406 -13.805 1 81.25 89 GLY B N 1
ATOM 2801 C CA . GLY B 1 89 ? -5.535 17.266 -14.758 1 81.25 89 GLY B CA 1
ATOM 2802 C C . GLY B 1 89 ? -4.691 18.438 -15.219 1 81.25 89 GLY B C 1
ATOM 2803 O O . GLY B 1 89 ? -4.863 18.938 -16.328 1 81.25 89 GLY B O 1
ATOM 2804 N N . GLU B 1 90 ? -3.857 18.938 -14.414 1 83.75 90 GLU B N 1
ATOM 2805 C CA . GLU B 1 90 ? -3.039 20.094 -14.75 1 83.75 90 GLU B CA 1
ATOM 2806 C C . GLU B 1 90 ? -1.588 19.688 -15 1 83.75 90 GLU B C 1
ATOM 2808 O O . GLU B 1 90 ? -1.125 18.672 -14.492 1 83.75 90 GLU B O 1
ATOM 2813 N N . ASN B 1 91 ? -0.91 20.531 -15.828 1 88.69 91 ASN B N 1
ATOM 2814 C CA . ASN B 1 91 ? 0.51 20.328 -16.094 1 88.69 91 ASN B CA 1
ATOM 2815 C C . ASN B 1 91 ? 1.356 20.594 -14.852 1 88.69 91 ASN B C 1
ATOM 2817 O O . ASN B 1 91 ? 1.313 21.703 -14.297 1 88.69 91 ASN B O 1
ATOM 2821 N N . VAL B 1 92 ? 2.127 19.578 -14.461 1 92.75 92 VAL B N 1
ATOM 2822 C CA . VAL B 1 92 ? 2.938 19.719 -13.258 1 92.75 92 VAL B CA 1
ATOM 2823 C C . VAL B 1 92 ? 4.418 19.703 -13.625 1 92.75 92 VAL B C 1
ATOM 2825 O O . VAL B 1 92 ? 5.285 19.703 -12.75 1 92.75 92 VAL B O 1
ATOM 2828 N N . ARG B 1 93 ? 4.734 19.688 -14.891 1 93.12 93 ARG B N 1
ATOM 2829 C CA . ARG B 1 93 ? 6.117 19.609 -15.344 1 93.12 93 ARG B CA 1
ATOM 2830 C C . ARG B 1 93 ? 6.926 20.797 -14.852 1 93.12 93 ARG B C 1
ATOM 2832 O O . ARG B 1 93 ? 6.523 21.953 -15.062 1 93.12 93 ARG B O 1
ATOM 2839 N N . GLY B 1 94 ? 8 20.516 -14.203 1 94.69 94 GLY B N 1
ATOM 2840 C CA . GLY B 1 94 ? 8.906 21.562 -13.766 1 94.69 94 GLY B CA 1
ATOM 2841 C C . GLY B 1 94 ? 8.375 22.359 -12.586 1 94.69 94 GLY B C 1
ATOM 2842 O O . GLY B 1 94 ? 8.922 23.422 -12.242 1 94.69 94 GLY B O 1
ATOM 2843 N N . LYS B 1 95 ? 7.324 21.953 -12.023 1 95.5 95 LYS B N 1
ATOM 2844 C CA . LYS B 1 95 ? 6.738 22.672 -10.891 1 95.5 95 LYS B CA 1
ATOM 2845 C C . LYS B 1 95 ? 6.938 21.891 -9.586 1 95.5 95 LYS B C 1
ATOM 2847 O O . LYS B 1 95 ? 7.199 20.688 -9.609 1 95.5 95 LYS B O 1
ATOM 2852 N N . ASP B 1 96 ? 6.863 22.625 -8.516 1 96.31 96 ASP B N 1
ATOM 2853 C CA . ASP B 1 96 ? 6.758 21.984 -7.207 1 96.31 96 ASP B CA 1
ATOM 2854 C C . ASP B 1 96 ? 5.328 21.531 -6.934 1 96.31 96 ASP B C 1
ATOM 2856 O O . ASP B 1 96 ? 4.383 22.297 -7.094 1 96.31 96 ASP B O 1
ATOM 2860 N N . VAL B 1 97 ? 5.184 20.266 -6.578 1 96.81 97 VAL B N 1
ATOM 2861 C CA . VAL B 1 97 ? 3.855 19.703 -6.363 1 96.81 97 VAL B CA 1
ATOM 2862 C C . VAL B 1 97 ? 3.674 19.359 -4.891 1 96.81 97 VAL B C 1
ATOM 2864 O O . VAL B 1 97 ? 4.434 18.562 -4.332 1 96.81 97 VAL B O 1
ATOM 2867 N N . TYR B 1 98 ? 2.701 19.984 -4.293 1 97.31 98 TYR B N 1
ATOM 2868 C CA . TYR B 1 98 ? 2.293 19.641 -2.936 1 97.31 98 TYR B CA 1
ATOM 2869 C C . TYR B 1 98 ? 1.092 18.703 -2.955 1 97.31 98 TYR B C 1
ATOM 2871 O O . TYR B 1 98 ? 0.045 19.031 -3.518 1 97.31 98 TYR B O 1
ATOM 2879 N N . ILE B 1 99 ? 1.255 17.531 -2.365 1 97.75 99 ILE B N 1
ATOM 2880 C CA . ILE B 1 99 ? 0.176 16.547 -2.303 1 97.75 99 ILE B CA 1
ATOM 2881 C C . ILE B 1 99 ? -0.331 16.438 -0.867 1 97.75 99 ILE B C 1
ATOM 2883 O O . ILE B 1 99 ? 0.392 15.969 0.018 1 97.75 99 ILE B O 1
ATOM 2887 N N . ILE B 1 100 ? -1.583 16.828 -0.65 1 97.62 100 ILE B N 1
ATOM 2888 C CA . ILE B 1 100 ? -2.188 16.719 0.673 1 97.62 100 ILE B CA 1
ATOM 2889 C C . ILE B 1 100 ? -2.969 15.414 0.784 1 97.62 100 ILE B C 1
ATOM 2891 O O . ILE B 1 100 ? -4.012 15.25 0.148 1 97.62 100 ILE B O 1
ATOM 2895 N N . GLN B 1 101 ? -2.451 14.523 1.53 1 96.75 101 GLN B N 1
ATOM 2896 C CA . GLN B 1 101 ? -3.041 13.195 1.67 1 96.75 101 GLN B CA 1
ATOM 2897 C C . GLN B 1 101 ? -2.594 12.531 2.967 1 96.75 101 GLN B C 1
ATOM 2899 O O . GLN B 1 101 ? -1.417 12.195 3.123 1 96.75 101 GLN B O 1
ATOM 2904 N N . GLY B 1 102 ? -3.537 12.398 3.939 1 93.19 102 G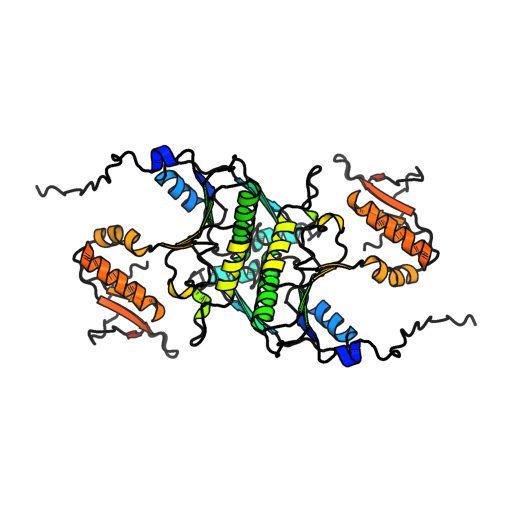LY B N 1
ATOM 2905 C CA . GLY B 1 102 ? -3.254 11.648 5.148 1 93.19 102 GLY B CA 1
ATOM 2906 C C . GLY B 1 102 ? -3.512 10.156 5 1 93.19 102 GLY B C 1
ATOM 2907 O O . GLY B 1 102 ? -4.168 9.727 4.051 1 93.19 102 GLY B O 1
ATOM 2908 N N . THR B 1 103 ? -2.957 9.359 5.871 1 91.38 103 THR B N 1
ATOM 2909 C CA . THR B 1 103 ? -3.154 7.918 5.816 1 91.38 103 THR B CA 1
ATOM 2910 C C . THR B 1 103 ? -4.012 7.445 6.988 1 91.38 103 THR B C 1
ATOM 2912 O O . THR B 1 103 ? -3.705 6.434 7.621 1 91.38 103 THR B O 1
ATOM 2915 N N . CYS B 1 104 ? -4.969 8.242 7.305 1 83.75 104 CYS B N 1
ATOM 2916 C CA . CYS B 1 104 ? -6.02 7.832 8.234 1 83.75 104 CYS B CA 1
ATOM 2917 C C . CYS B 1 104 ? -6.863 6.707 7.645 1 83.75 104 CYS B C 1
ATOM 2919 O O . CYS B 1 104 ? -6.758 6.406 6.453 1 83.75 104 CYS B O 1
ATOM 2921 N N . PRO B 1 105 ? -7.59 5.965 8.453 1 79.5 105 PRO B N 1
ATOM 2922 C CA . PRO B 1 105 ? -8.398 4.875 7.902 1 79.5 105 PRO B CA 1
ATOM 2923 C C . PRO B 1 105 ? -9.398 5.348 6.848 1 79.5 105 PRO B C 1
ATOM 2925 O O . PRO B 1 105 ? -10 6.414 6.996 1 79.5 105 PRO B O 1
ATOM 2928 N N . PRO B 1 106 ? -9.547 4.543 5.785 1 83.06 106 PRO B N 1
ATOM 2929 C CA . PRO B 1 106 ? -8.883 3.273 5.496 1 83.06 106 PRO B CA 1
ATOM 2930 C C . PRO B 1 106 ? -7.406 3.449 5.145 1 83.06 106 PRO B C 1
ATOM 2932 O O . PRO B 1 106 ? -7.082 3.979 4.078 1 83.06 106 PRO B O 1
ATOM 2935 N N . ILE B 1 107 ? -6.516 2.932 5.953 1 86.19 107 ILE B N 1
ATOM 2936 C CA . ILE B 1 107 ? -5.098 3.273 6.012 1 86.19 107 ILE B CA 1
ATOM 2937 C C . ILE B 1 107 ? -4.414 2.861 4.711 1 86.19 107 ILE B C 1
ATOM 2939 O O . ILE B 1 107 ? -3.74 3.674 4.07 1 86.19 107 ILE B O 1
ATOM 2943 N N . HIS B 1 108 ? -4.648 1.684 4.258 1 89 108 HIS B N 1
ATOM 2944 C CA . HIS B 1 108 ? -3.871 1.146 3.148 1 89 108 HIS B CA 1
ATOM 2945 C C . HIS B 1 108 ? -4.363 1.694 1.814 1 89 108 HIS B C 1
ATOM 2947 O O . HIS B 1 108 ? -3.574 1.883 0.886 1 89 108 HIS B O 1
ATOM 2953 N N . ASP B 1 109 ? -5.629 1.999 1.712 1 86.81 109 ASP B N 1
ATOM 2954 C CA . ASP B 1 109 ? -6.148 2.674 0.527 1 86.81 109 ASP B CA 1
ATOM 2955 C C . ASP B 1 109 ? -5.559 4.074 0.388 1 86.81 109 ASP B C 1
ATOM 2957 O O . ASP B 1 109 ? -5.105 4.457 -0.692 1 86.81 109 ASP B O 1
ATOM 2961 N N . ASN B 1 110 ? -5.574 4.758 1.507 1 90.81 110 ASN B N 1
ATOM 2962 C CA . ASN B 1 110 ? -5.055 6.121 1.484 1 90.81 110 ASN B CA 1
ATOM 2963 C C . ASN B 1 110 ? -3.549 6.145 1.244 1 90.81 110 ASN B C 1
ATOM 2965 O O . ASN B 1 110 ? -3.033 7.055 0.597 1 90.81 110 ASN B O 1
ATOM 2969 N N . LEU B 1 111 ? -2.924 5.152 1.787 1 93.12 111 LEU B N 1
ATOM 2970 C CA . LEU B 1 111 ? -1.483 5.062 1.581 1 93.12 111 LEU B CA 1
ATOM 2971 C C . LEU B 1 111 ? -1.159 4.793 0.115 1 93.12 111 LEU B C 1
ATOM 2973 O O . LEU B 1 111 ? -0.303 5.461 -0.468 1 93.12 111 LEU B O 1
ATOM 2977 N N . LEU B 1 112 ? -1.848 3.867 -0.456 1 92 112 LEU B N 1
ATOM 2978 C CA . LEU B 1 112 ? -1.563 3.561 -1.854 1 92 112 LEU B CA 1
ATOM 2979 C C . LEU B 1 112 ? -1.957 4.723 -2.756 1 92 112 LEU B C 1
ATOM 2981 O O . LEU B 1 112 ? -1.273 5.012 -3.742 1 92 112 LEU B O 1
ATOM 2985 N N . GLU B 1 113 ? -3.07 5.324 -2.441 1 91.25 113 GLU B N 1
ATOM 2986 C CA . GLU B 1 113 ? -3.455 6.516 -3.199 1 91.25 113 GLU B CA 1
ATOM 2987 C C . GLU B 1 113 ? -2.354 7.57 -3.166 1 91.25 113 GLU B C 1
ATOM 2989 O O . GLU B 1 113 ? -2.035 8.172 -4.191 1 91.25 113 GLU B O 1
ATOM 2994 N N . LEU B 1 114 ? -1.75 7.777 -2.027 1 96 114 LEU B N 1
ATOM 2995 C CA . LEU B 1 114 ? -0.641 8.719 -1.894 1 96 114 LEU B CA 1
ATOM 2996 C C . LEU B 1 114 ? 0.54 8.289 -2.758 1 96 114 LEU B C 1
ATOM 2998 O O . LEU B 1 114 ? 1.101 9.102 -3.496 1 96 114 LEU B O 1
ATOM 3002 N N . VAL B 1 115 ? 0.851 7.016 -2.664 1 95.44 115 VAL B N 1
ATOM 3003 C CA . VAL B 1 115 ? 1.968 6.465 -3.422 1 95.44 115 VAL B CA 1
ATOM 3004 C C . VAL B 1 115 ? 1.741 6.695 -4.914 1 95.44 115 VAL B C 1
ATOM 3006 O O . VAL B 1 115 ? 2.637 7.164 -5.621 1 95.44 115 VAL B O 1
ATOM 3009 N N . LEU B 1 116 ? 0.576 6.426 -5.379 1 91.94 116 LEU B N 1
ATOM 3010 C CA . LEU B 1 116 ? 0.269 6.543 -6.801 1 91.94 116 LEU B CA 1
ATOM 3011 C C . LEU B 1 116 ? 0.243 8.008 -7.23 1 91.94 116 LEU B C 1
ATOM 3013 O O . LEU B 1 116 ? 0.612 8.328 -8.359 1 91.94 116 LEU B O 1
ATOM 3017 N N . LEU B 1 117 ? -0.188 8.891 -6.359 1 94.25 117 LEU B N 1
ATOM 3018 C CA . LEU B 1 117 ? -0.161 10.32 -6.648 1 94.25 117 LEU B CA 1
ATOM 3019 C C . LEU B 1 117 ? 1.272 10.812 -6.816 1 94.25 117 LEU B C 1
ATOM 3021 O O . LEU B 1 117 ? 1.575 11.547 -7.762 1 94.25 117 LEU B O 1
ATOM 3025 N N . ILE B 1 118 ? 2.123 10.398 -5.914 1 96.5 118 ILE B N 1
ATOM 3026 C CA . ILE B 1 118 ? 3.529 10.789 -5.969 1 96.5 118 ILE B CA 1
ATOM 3027 C C . ILE B 1 118 ? 4.16 10.258 -7.254 1 96.5 118 ILE B C 1
ATOM 3029 O O . ILE B 1 118 ? 4.812 11 -7.988 1 96.5 118 ILE B O 1
ATOM 3033 N N . ALA B 1 119 ? 3.926 9.016 -7.523 1 93.06 119 ALA B N 1
ATOM 3034 C CA . ALA B 1 119 ? 4.492 8.391 -8.711 1 93.06 119 ALA B CA 1
ATOM 3035 C C . ALA B 1 119 ? 4.016 9.086 -9.984 1 93.06 119 ALA B C 1
ATOM 3037 O O . ALA B 1 119 ? 4.797 9.289 -10.914 1 93.06 119 ALA B O 1
ATOM 3038 N N . SER B 1 120 ? 2.734 9.375 -9.992 1 91.06 120 SER B N 1
ATOM 3039 C CA . SER B 1 120 ? 2.17 10.062 -11.148 1 91.06 120 SER B CA 1
ATOM 3040 C C . SER B 1 120 ? 2.83 11.422 -11.352 1 91.06 120 SER B C 1
ATOM 3042 O O . SER B 1 120 ? 3.188 11.781 -12.477 1 91.06 120 SER B O 1
ATOM 3044 N N . ALA B 1 121 ? 3.008 12.18 -10.289 1 94.25 121 ALA B N 1
ATOM 3045 C CA . ALA B 1 121 ? 3.664 13.484 -10.375 1 94.25 121 ALA B CA 1
ATOM 3046 C C . ALA B 1 121 ? 5.094 13.344 -10.891 1 94.25 121 ALA B C 1
ATOM 3048 O O . ALA B 1 121 ? 5.555 14.156 -11.688 1 94.25 121 ALA B O 1
ATOM 3049 N N . ARG B 1 122 ? 5.746 12.32 -10.391 1 95 122 ARG B N 1
ATOM 3050 C CA . ARG B 1 122 ? 7.117 12.07 -10.828 1 95 122 ARG B CA 1
ATOM 3051 C C . ARG B 1 122 ? 7.168 11.742 -12.32 1 95 122 ARG B C 1
ATOM 3053 O O . ARG B 1 122 ? 8 12.281 -13.047 1 95 122 ARG B O 1
ATOM 3060 N N . ARG B 1 123 ? 6.297 10.914 -12.742 1 89.31 123 ARG B N 1
ATOM 3061 C CA . ARG B 1 123 ? 6.23 10.547 -14.156 1 89.31 123 ARG B CA 1
ATOM 3062 C C . ARG B 1 123 ? 5.949 11.766 -15.031 1 89.31 123 ARG B C 1
ATOM 3064 O O . ARG B 1 123 ? 6.383 11.828 -16.188 1 89.31 123 ARG B O 1
ATOM 3071 N N . CYS B 1 124 ? 5.25 12.703 -14.477 1 91.5 124 CYS B N 1
ATOM 3072 C CA . CYS B 1 124 ? 4.887 13.906 -15.219 1 91.5 124 CYS B CA 1
ATOM 3073 C C . CYS B 1 124 ? 5.957 14.984 -15.078 1 91.5 124 CYS B C 1
ATOM 3075 O O . CYS B 1 124 ? 5.703 16.156 -15.336 1 91.5 124 CYS B O 1
ATOM 3077 N N . SER B 1 125 ? 7.109 14.633 -14.5 1 94.88 125 SER B N 1
ATOM 3078 C CA . SER B 1 125 ? 8.328 15.438 -14.469 1 94.88 125 SER B CA 1
ATOM 3079 C C . SER B 1 125 ? 8.172 16.625 -13.531 1 94.88 125 SER B C 1
ATOM 3081 O O . SER B 1 125 ? 8.617 17.734 -13.852 1 94.88 125 SER B O 1
ATOM 3083 N N . ALA B 1 126 ? 7.465 16.406 -12.438 1 95.38 126 ALA B N 1
ATOM 3084 C CA . ALA B 1 126 ? 7.465 17.422 -11.391 1 95.38 126 ALA B CA 1
ATOM 3085 C C . ALA B 1 126 ? 8.883 17.734 -10.922 1 95.38 126 ALA B C 1
ATOM 3087 O O . ALA B 1 126 ? 9.727 16.828 -10.852 1 95.38 126 ALA B O 1
ATOM 3088 N N . ARG B 1 127 ? 9.148 18.984 -10.648 1 96.62 127 ARG B N 1
ATOM 3089 C CA . ARG B 1 127 ? 10.477 19.375 -10.172 1 96.62 127 ARG B CA 1
ATOM 3090 C C . ARG B 1 127 ? 10.727 18.859 -8.758 1 96.62 127 ARG B C 1
ATOM 3092 O O . ARG B 1 127 ? 11.758 18.219 -8.5 1 96.62 127 A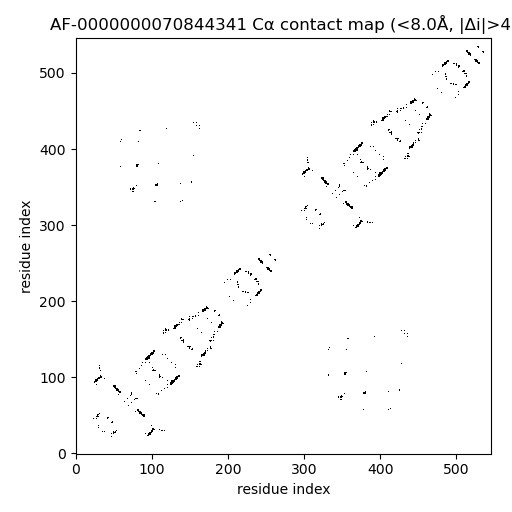RG B O 1
ATOM 3099 N N . ARG B 1 128 ? 9.797 19.141 -7.91 1 97.38 128 ARG B N 1
ATOM 3100 C CA . ARG B 1 128 ? 9.836 18.703 -6.523 1 97.38 128 ARG B CA 1
ATOM 3101 C C . ARG B 1 128 ? 8.469 18.219 -6.062 1 97.38 128 ARG B C 1
ATOM 3103 O O . ARG B 1 128 ? 7.449 18.828 -6.375 1 97.38 128 ARG B O 1
ATOM 3110 N N . ILE B 1 129 ? 8.461 17.094 -5.355 1 97.81 129 ILE B N 1
ATOM 3111 C CA . ILE B 1 129 ? 7.211 16.516 -4.875 1 97.81 129 ILE B CA 1
ATOM 3112 C C . ILE B 1 129 ? 7.211 16.484 -3.346 1 97.81 129 ILE B C 1
ATOM 3114 O O . ILE B 1 129 ? 8.047 15.828 -2.73 1 97.81 129 ILE B O 1
ATOM 3118 N N . ILE B 1 130 ? 6.309 17.188 -2.742 1 98 130 ILE B N 1
ATOM 3119 C CA . ILE B 1 130 ? 6.195 17.281 -1.292 1 98 130 ILE B CA 1
ATOM 3120 C C . ILE B 1 130 ? 4.891 16.625 -0.833 1 98 130 ILE B C 1
ATOM 3122 O O . ILE B 1 130 ? 3.803 17.094 -1.181 1 98 130 ILE B O 1
ATOM 3126 N N . ALA B 1 131 ? 5.02 15.547 -0.102 1 97.94 131 ALA B N 1
ATOM 3127 C CA . ALA B 1 131 ? 3.854 14.883 0.472 1 97.94 131 ALA B CA 1
ATOM 3128 C C . ALA B 1 131 ? 3.506 15.469 1.838 1 97.94 131 ALA B C 1
ATOM 3130 O O . ALA B 1 131 ? 4.309 15.406 2.771 1 97.94 131 ALA B O 1
ATOM 3131 N N . VAL B 1 132 ? 2.338 16.094 1.918 1 97.06 132 VAL B N 1
ATOM 3132 C CA . VAL B 1 132 ? 1.816 16.609 3.18 1 97.06 132 VAL B CA 1
ATOM 3133 C C . VAL B 1 132 ? 0.853 15.586 3.793 1 97.06 132 VAL B C 1
ATOM 3135 O O . VAL B 1 132 ? -0.249 15.383 3.279 1 97.06 132 VAL B O 1
ATOM 3138 N N . MET B 1 133 ? 1.289 15.023 4.906 1 95.94 133 MET B N 1
ATOM 3139 C CA . MET B 1 133 ? 0.539 13.945 5.547 1 95.94 133 MET B CA 1
ATOM 3140 C C . MET B 1 133 ? 0.036 14.375 6.922 1 95.94 133 MET B C 1
ATOM 3142 O O . MET B 1 133 ? 0.698 14.125 7.93 1 95.94 133 MET B O 1
ATOM 3146 N N . PRO B 1 134 ? -1.19 14.875 6.977 1 92.5 134 PRO B N 1
ATOM 3147 C CA . PRO B 1 134 ? -1.729 15.305 8.266 1 92.5 134 PRO B CA 1
ATOM 3148 C C . PRO B 1 134 ? -1.804 14.172 9.289 1 92.5 134 PRO B C 1
ATOM 3150 O O . PRO B 1 134 ? -1.777 14.422 10.492 1 92.5 134 PRO B O 1
ATOM 3153 N N . TYR B 1 135 ? -1.853 12.977 8.812 1 89.12 135 TYR B N 1
ATOM 3154 C CA . TYR B 1 135 ? -1.813 11.773 9.641 1 89.12 135 TYR B CA 1
ATOM 3155 C C . TYR B 1 135 ? -0.882 10.734 9.039 1 89.12 135 TYR B C 1
ATOM 3157 O O . TYR B 1 135 ? -1.07 10.305 7.895 1 89.12 135 TYR B O 1
ATOM 3165 N N . TYR B 1 136 ? 0.111 10.312 9.773 1 89.5 136 TYR B N 1
ATOM 3166 C CA . TYR B 1 136 ? 1.062 9.289 9.344 1 89.5 136 TYR B CA 1
ATOM 3167 C C . TYR B 1 136 ? 0.791 7.969 10.055 1 89.5 136 TYR B C 1
ATOM 3169 O O . TYR B 1 136 ? 1.235 7.758 11.18 1 89.5 136 TYR B O 1
ATOM 3177 N N . ALA B 1 137 ? 0.192 7.125 9.336 1 85.06 137 ALA B N 1
ATOM 3178 C CA . ALA B 1 137 ? -0.141 5.828 9.922 1 85.06 137 ALA B CA 1
ATOM 3179 C C . ALA B 1 137 ? 1.12 5.039 10.266 1 85.06 137 ALA B C 1
ATOM 3181 O O . ALA B 1 137 ? 2.166 5.227 9.633 1 85.06 137 ALA B O 1
ATOM 3182 N N . TYR B 1 138 ? 1.053 4.121 11.289 1 80.62 138 TYR B N 1
ATOM 3183 C CA . TYR B 1 138 ? 2.123 3.227 11.719 1 80.62 138 TYR B CA 1
ATOM 3184 C C . TYR B 1 138 ? 3.166 3.979 12.539 1 80.62 138 TYR B C 1
ATOM 3186 O O . TYR B 1 138 ? 4.172 3.398 12.961 1 80.62 138 TYR B O 1
ATOM 3194 N N . SER B 1 139 ? 2.967 5.258 12.656 1 77.19 139 SER B N 1
ATOM 3195 C CA . SER B 1 139 ? 3.965 6.039 13.383 1 77.19 139 SER B CA 1
ATOM 3196 C C . SER B 1 139 ? 3.957 5.703 14.867 1 77.19 139 SER B C 1
ATOM 3198 O O . SER B 1 139 ? 4.977 5.852 15.547 1 77.19 139 SER B O 1
ATOM 3200 N N . ARG B 1 140 ? 2.809 5.332 15.445 1 62.28 140 ARG B N 1
ATOM 3201 C CA . ARG B 1 140 ? 2.707 5.078 16.875 1 62.28 140 ARG B CA 1
ATOM 3202 C C . ARG B 1 140 ? 2.885 3.594 17.188 1 62.28 140 ARG B C 1
ATOM 3204 O O . ARG B 1 140 ? 2.873 3.188 18.344 1 62.28 140 ARG B O 1
ATOM 3211 N N . GLN B 1 141 ? 2.844 2.693 16.297 1 56.72 141 GLN B N 1
ATOM 3212 C CA . GLN B 1 141 ? 2.875 1.255 16.547 1 56.72 141 GLN B CA 1
ATOM 3213 C C . GLN B 1 141 ? 4.105 0.863 17.359 1 56.72 141 GLN B C 1
ATOM 3215 O O . GLN B 1 141 ? 4.125 -0.189 18 1 56.72 141 GLN B O 1
ATOM 3220 N N . ASP B 1 142 ? 5.148 1.588 17.375 1 46.44 142 ASP B N 1
ATOM 3221 C CA . ASP B 1 142 ? 6.414 1.1 17.906 1 46.44 142 ASP B CA 1
ATOM 3222 C C . ASP B 1 142 ? 6.352 0.983 19.438 1 46.44 142 ASP B C 1
ATOM 3224 O O . ASP B 1 142 ? 7.379 0.777 20.078 1 46.44 142 ASP B O 1
ATOM 3228 N N . ARG B 1 143 ? 5.223 1.271 20.031 1 42.03 143 ARG B N 1
ATOM 3229 C CA . ARG B 1 143 ? 5.434 1.265 21.469 1 42.03 143 ARG B CA 1
ATOM 3230 C C . ARG B 1 143 ? 5.59 -0.158 22 1 42.03 143 ARG B C 1
ATOM 3232 O O . ARG B 1 143 ? 5.43 -0.406 23.188 1 42.03 143 ARG B O 1
ATOM 3239 N N . THR B 1 144 ? 5.625 -1.091 21.281 1 37.09 144 THR B N 1
ATOM 3240 C CA . THR B 1 144 ? 6.086 -2.15 22.172 1 37.09 144 THR B CA 1
ATOM 3241 C C . THR B 1 144 ? 7.379 -1.745 22.875 1 37.09 144 THR B C 1
ATOM 3243 O O . THR B 1 144 ? 8.18 -0.991 22.312 1 37.09 144 THR B O 1
ATOM 3246 N N . ARG B 1 145 ? 7.414 -1.673 24.25 1 35.41 145 ARG B N 1
ATOM 3247 C CA . ARG B 1 145 ? 8.445 -1.291 25.219 1 35.41 145 ARG B CA 1
ATOM 3248 C C . ARG B 1 145 ? 9.812 -1.216 24.562 1 35.41 145 ARG B C 1
ATOM 3250 O O . ARG B 1 145 ? 10.672 -0.446 24.984 1 35.41 145 ARG B O 1
ATOM 3257 N N . TYR B 1 146 ? 10.469 -2.127 24.047 1 34.25 146 TYR B N 1
ATOM 3258 C CA . TYR B 1 146 ? 11.906 -2.188 23.828 1 34.25 146 TYR B CA 1
ATOM 3259 C C . TYR B 1 146 ? 12.281 -1.638 22.469 1 34.25 146 TYR B C 1
ATOM 3261 O O . TYR B 1 146 ? 13.461 -1.522 22.125 1 34.25 146 TYR B O 1
ATOM 3269 N N . GLN B 1 147 ? 11.492 -1.712 21.203 1 36.81 147 GLN B N 1
ATOM 3270 C CA . GLN B 1 147 ? 12.188 -1.656 19.922 1 36.81 147 GLN B CA 1
ATOM 3271 C C . GLN B 1 147 ? 11.828 -0.387 19.156 1 36.81 147 GLN B C 1
ATOM 3273 O O . GLN B 1 147 ? 10.805 0.242 19.438 1 36.81 147 GLN B O 1
ATOM 3278 N N . ARG B 1 148 ? 12.734 0.281 18.219 1 40.28 148 ARG B N 1
ATOM 3279 C CA . ARG B 1 148 ? 12.938 1.226 17.125 1 40.28 148 ARG B CA 1
ATOM 3280 C C . ARG B 1 148 ? 11.625 1.484 16.391 1 40.28 148 ARG B C 1
ATOM 3282 O O . ARG B 1 148 ? 10.703 0.667 16.438 1 40.28 148 ARG B O 1
ATOM 3289 N N . PRO B 1 149 ? 11.367 2.93 16.031 1 47.34 149 PRO B N 1
ATOM 3290 C CA . PRO B 1 149 ? 10.234 3.146 15.133 1 47.34 149 PRO B CA 1
ATOM 3291 C C . PRO B 1 149 ? 9.781 1.865 14.438 1 47.34 149 PRO B C 1
ATOM 3293 O O . PRO B 1 149 ? 10.594 0.971 14.188 1 47.34 149 PRO B O 1
ATOM 3296 N N . GLY B 1 150 ? 8.398 1.684 14.695 1 57.5 150 GLY B N 1
ATOM 3297 C CA . GLY B 1 150 ? 7.906 0.406 14.203 1 57.5 150 GLY B CA 1
ATOM 3298 C C . GLY B 1 150 ? 8.422 0.059 12.82 1 57.5 150 GLY B C 1
ATOM 3299 O O . GLY B 1 150 ? 8.727 0.95 12.023 1 57.5 150 GLY B O 1
ATOM 3300 N N . ILE B 1 151 ? 9.094 -0.936 12.547 1 74.88 151 ILE B N 1
ATOM 3301 C CA . ILE B 1 151 ? 9.648 -1.545 11.344 1 74.88 151 ILE B CA 1
ATOM 3302 C C . ILE B 1 151 ? 8.75 -1.235 10.148 1 74.88 151 ILE B C 1
ATOM 3304 O O . ILE B 1 151 ? 9.242 -0.857 9.078 1 74.88 151 ILE B O 1
ATOM 3308 N N . ALA B 1 152 ? 7.469 -0.902 10.555 1 82.5 152 ALA B N 1
ATOM 3309 C CA . ALA B 1 152 ? 6.543 -0.685 9.445 1 82.5 152 ALA B CA 1
ATOM 3310 C C . ALA B 1 152 ? 6.582 0.765 8.969 1 82.5 152 ALA B C 1
ATOM 3312 O O . ALA B 1 152 ? 6.449 1.038 7.777 1 82.5 152 ALA B O 1
ATOM 3313 N N . ALA B 1 153 ? 6.727 1.729 9.961 1 85.44 153 ALA B N 1
ATOM 3314 C CA . ALA B 1 153 ? 6.84 3.139 9.594 1 85.44 153 ALA B CA 1
ATOM 3315 C C . ALA B 1 153 ? 8.055 3.375 8.695 1 85.44 153 ALA B C 1
ATOM 3317 O O . ALA B 1 153 ? 8 4.195 7.777 1 85.44 153 ALA B O 1
ATOM 3318 N N . ASP B 1 154 ? 9.07 2.705 8.984 1 86.62 154 ASP B N 1
ATOM 3319 C CA . ASP B 1 154 ? 10.281 2.787 8.172 1 86.62 154 ASP B CA 1
ATOM 3320 C C . ASP B 1 154 ? 10.031 2.244 6.766 1 86.62 154 ASP B C 1
ATOM 3322 O O . ASP B 1 154 ? 10.508 2.811 5.781 1 86.62 154 ASP B O 1
ATOM 3326 N N . ASP B 1 155 ? 9.344 1.156 6.695 1 89.25 155 ASP B N 1
ATOM 3327 C CA . ASP B 1 155 ? 9.023 0.576 5.398 1 89.25 155 ASP B CA 1
ATOM 3328 C C . ASP B 1 155 ? 8.164 1.531 4.566 1 89.25 155 ASP B C 1
ATOM 3330 O O . ASP B 1 155 ? 8.367 1.661 3.357 1 89.25 155 ASP B O 1
ATOM 3334 N N . ILE B 1 156 ? 7.25 2.172 5.219 1 91.56 156 ILE B N 1
ATOM 3335 C CA . ILE B 1 156 ? 6.398 3.143 4.539 1 91.56 156 ILE B CA 1
ATOM 3336 C C . ILE B 1 156 ? 7.246 4.305 4.027 1 91.56 156 ILE B C 1
ATOM 3338 O O . ILE B 1 156 ? 7.07 4.758 2.895 1 91.56 156 ILE B O 1
ATOM 3342 N N . ALA B 1 157 ? 8.141 4.781 4.867 1 93.06 157 ALA B N 1
ATOM 3343 C CA . ALA B 1 157 ? 9.055 5.844 4.445 1 93.06 157 ALA B CA 1
ATOM 3344 C C . ALA B 1 157 ? 9.828 5.434 3.201 1 93.06 157 ALA B C 1
ATOM 3346 O O . ALA B 1 157 ? 9.953 6.215 2.252 1 93.06 157 ALA B O 1
ATOM 3347 N N . THR B 1 158 ? 10.305 4.219 3.201 1 92.38 158 THR B N 1
ATOM 3348 C CA . THR B 1 158 ? 11.055 3.688 2.07 1 92.38 158 THR B 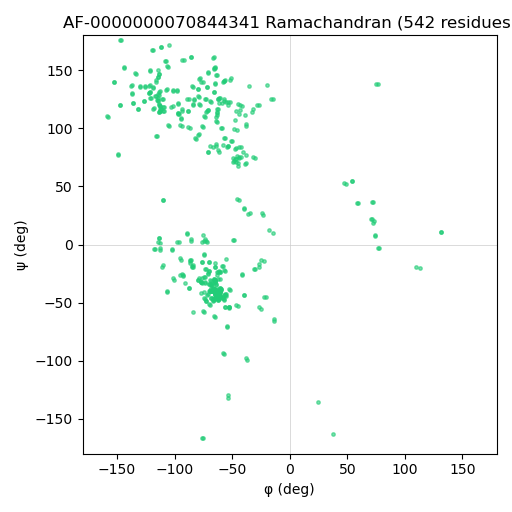CA 1
ATOM 3349 C C . THR B 1 158 ? 10.203 3.682 0.806 1 92.38 158 THR B C 1
ATOM 3351 O O . THR B 1 158 ? 10.68 4.047 -0.272 1 92.38 158 THR B O 1
ATOM 3354 N N . MET B 1 159 ? 8.984 3.326 0.936 1 93.31 159 MET B N 1
ATOM 3355 C CA . MET B 1 159 ? 8.078 3.299 -0.206 1 93.31 159 MET B CA 1
ATOM 3356 C C . MET B 1 159 ? 7.887 4.699 -0.782 1 93.31 159 MET B C 1
ATOM 3358 O O . MET B 1 159 ? 7.953 4.887 -1.998 1 93.31 159 MET B O 1
ATOM 3362 N N . LEU B 1 160 ? 7.684 5.621 0.094 1 95.75 160 LEU B N 1
ATOM 3363 C CA . LEU B 1 160 ? 7.438 6.988 -0.349 1 95.75 160 LEU B CA 1
ATOM 3364 C C . LEU B 1 160 ? 8.656 7.559 -1.057 1 95.75 160 LEU B C 1
ATOM 3366 O O . LEU B 1 160 ? 8.531 8.203 -2.1 1 95.75 160 LEU B O 1
ATOM 3370 N N . GLU B 1 161 ? 9.766 7.301 -0.481 1 94.88 161 GLU B N 1
ATOM 3371 C CA . GLU B 1 161 ? 11.016 7.75 -1.084 1 94.88 161 GLU B CA 1
ATOM 3372 C C . GLU B 1 161 ? 11.227 7.121 -2.459 1 94.88 161 GLU B C 1
ATOM 3374 O O . GLU B 1 161 ? 11.57 7.812 -3.418 1 94.88 161 GLU B O 1
ATOM 3379 N N . CYS B 1 162 ? 10.945 5.871 -2.57 1 93.25 162 CYS B N 1
ATOM 3380 C CA . CYS B 1 162 ? 11.234 5.109 -3.779 1 93.25 162 CYS B CA 1
ATOM 3381 C C . CYS B 1 162 ? 10.359 5.578 -4.941 1 93.25 162 CYS B C 1
ATOM 3383 O O . CYS B 1 162 ? 10.805 5.578 -6.09 1 93.25 162 CYS B O 1
ATOM 3385 N N . VAL B 1 163 ? 9.18 5.977 -4.598 1 94 163 VAL B N 1
ATOM 3386 C CA . VAL B 1 163 ? 8.289 6.344 -5.695 1 94 163 VAL B CA 1
ATOM 3387 C C . VAL B 1 163 ? 8.516 7.801 -6.078 1 94 163 VAL B C 1
ATOM 3389 O O . VAL B 1 163 ? 7.961 8.289 -7.07 1 94 163 VAL B O 1
ATOM 3392 N N . GLY B 1 164 ? 9.25 8.539 -5.176 1 95.38 164 GLY B N 1
ATOM 3393 C CA . GLY B 1 164 ? 9.727 9.797 -5.727 1 95.38 164 GLY B CA 1
ATOM 3394 C C . GLY B 1 164 ? 9.461 10.984 -4.82 1 95.38 164 GLY B C 1
ATOM 3395 O O . GLY B 1 164 ? 9.617 12.133 -5.234 1 95.38 164 GLY B O 1
ATOM 3396 N N . ALA B 1 165 ? 9.055 10.797 -3.607 1 97.31 165 ALA B N 1
ATOM 3397 C CA . ALA B 1 165 ? 8.852 11.922 -2.699 1 97.31 165 ALA B CA 1
ATOM 3398 C C . ALA B 1 165 ? 10.18 12.609 -2.377 1 97.31 165 ALA B C 1
ATOM 3400 O O . ALA B 1 165 ? 11.156 11.945 -2.025 1 97.31 165 ALA B O 1
ATOM 3401 N N . ASP B 1 166 ? 10.172 13.945 -2.51 1 97.62 166 ASP B N 1
ATOM 3402 C CA . ASP B 1 166 ? 11.367 14.711 -2.166 1 97.62 166 ASP B CA 1
ATOM 3403 C C . ASP B 1 166 ? 11.312 15.188 -0.716 1 97.62 166 ASP B C 1
ATOM 3405 O O . ASP B 1 166 ? 12.352 15.414 -0.092 1 97.62 166 ASP B O 1
ATOM 3409 N N . GLN B 1 167 ? 10.141 15.305 -0.315 1 96.75 167 GLN B N 1
ATOM 3410 C CA . GLN B 1 167 ? 9.922 15.773 1.05 1 96.75 167 GLN B CA 1
ATOM 3411 C C . GLN B 1 167 ? 8.602 15.25 1.604 1 96.75 167 GLN B C 1
ATOM 3413 O O . GLN B 1 167 ? 7.621 15.125 0.867 1 96.75 167 GLN B O 1
ATOM 3418 N N . VAL B 1 168 ? 8.633 14.867 2.857 1 95.94 168 VAL B N 1
ATOM 3419 C CA . VAL B 1 168 ? 7.43 14.469 3.572 1 95.94 168 VAL B CA 1
ATOM 3420 C C . VAL B 1 168 ? 7.223 15.367 4.789 1 95.94 168 VAL B C 1
ATOM 3422 O O . VAL B 1 168 ? 8.148 15.586 5.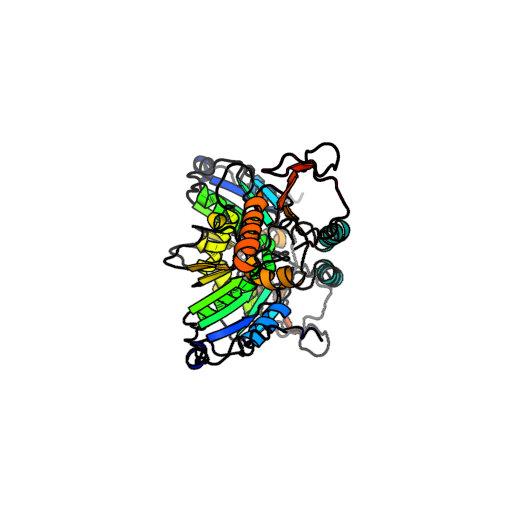57 1 95.94 168 VAL B O 1
ATOM 3425 N N . ILE B 1 169 ? 6.008 15.961 4.855 1 93.5 169 ILE B N 1
ATOM 3426 C CA . ILE B 1 169 ? 5.621 16.781 6 1 93.5 169 ILE B CA 1
ATOM 3427 C C . ILE B 1 169 ? 4.508 16.078 6.777 1 93.5 169 ILE B C 1
ATOM 3429 O O . ILE B 1 169 ? 3.441 15.797 6.227 1 93.5 169 ILE B O 1
ATOM 3433 N N . ALA B 1 170 ? 4.773 15.742 7.938 1 92.19 170 ALA B N 1
ATOM 3434 C CA . ALA B 1 170 ? 3.77 15.148 8.82 1 92.19 170 ALA B CA 1
ATOM 3435 C C . ALA B 1 170 ? 3.42 16.094 9.969 1 92.19 170 ALA B C 1
ATOM 3437 O O . ALA B 1 170 ? 3.979 17.188 10.07 1 92.19 170 ALA B O 1
ATOM 3438 N N . ILE B 1 171 ? 2.357 15.734 10.703 1 87.88 171 ILE B N 1
ATOM 3439 C CA . ILE B 1 171 ? 1.907 16.578 11.805 1 87.88 171 ILE B CA 1
ATOM 3440 C C . ILE B 1 171 ? 2.045 15.836 13.125 1 87.88 171 ILE B C 1
ATOM 3442 O O . ILE B 1 171 ? 1.638 14.672 13.234 1 87.88 171 ILE B O 1
ATOM 3446 N N . ASP B 1 172 ? 2.691 16.422 14.102 1 80.88 172 ASP B N 1
ATOM 3447 C CA . ASP B 1 172 ? 2.785 16.016 15.5 1 80.88 172 ASP B CA 1
ATOM 3448 C C . ASP B 1 172 ? 3.379 14.609 15.625 1 80.88 172 ASP B C 1
ATOM 3450 O O . ASP B 1 172 ? 2.852 13.766 16.359 1 80.88 172 ASP B O 1
ATOM 3454 N N . ILE B 1 173 ? 4.293 14.359 14.734 1 77.12 173 ILE B N 1
ATOM 3455 C CA . ILE B 1 173 ? 5.035 13.109 14.875 1 77.12 173 ILE B CA 1
ATOM 3456 C C . ILE B 1 173 ? 6.18 13.297 15.867 1 77.12 173 ILE B C 1
ATOM 3458 O O . ILE B 1 173 ? 6.852 14.336 15.859 1 77.12 173 ILE B O 1
ATOM 3462 N N . HIS B 1 174 ? 6.09 12.375 16.828 1 63.38 174 HIS B N 1
ATOM 3463 C CA . HIS B 1 174 ? 7.281 12.414 17.672 1 63.38 174 HIS B CA 1
ATOM 3464 C C . HIS B 1 174 ? 8.539 12.148 16.859 1 63.38 174 HIS B C 1
ATOM 3466 O O . HIS B 1 174 ? 8.648 11.117 16.188 1 63.38 174 HIS B O 1
ATOM 3472 N N . ARG B 1 175 ? 9.195 13.094 16.547 1 58.5 175 ARG B N 1
ATOM 3473 C CA . ARG B 1 175 ? 10.32 13.125 15.609 1 58.5 175 ARG B CA 1
ATOM 3474 C C . ARG B 1 175 ? 11.195 11.883 15.781 1 58.5 175 ARG B C 1
ATOM 3476 O O . ARG B 1 175 ? 11.641 11.289 14.797 1 58.5 175 ARG B O 1
ATOM 3483 N N . ILE B 1 176 ? 11.43 11.547 16.969 1 59.78 176 ILE B N 1
ATOM 3484 C CA . ILE B 1 176 ? 12.383 10.477 17.219 1 59.78 176 ILE B CA 1
ATOM 3485 C C . ILE B 1 176 ? 11.883 9.172 16.594 1 59.78 176 ILE B C 1
ATOM 3487 O O . ILE B 1 176 ? 12.68 8.336 16.172 1 59.78 176 ILE B O 1
ATOM 3491 N N . GLN B 1 177 ? 10.617 9.172 16.438 1 63.44 177 GLN B N 1
ATOM 3492 C CA . GLN B 1 177 ? 10.062 7.914 15.961 1 63.44 177 GLN B CA 1
ATOM 3493 C C . GLN B 1 177 ? 10.312 7.746 14.461 1 63.44 177 GLN B C 1
ATOM 3495 O O . GLN B 1 177 ? 10.531 6.629 13.984 1 63.44 177 GLN B O 1
ATOM 3500 N N . LEU B 1 178 ? 10.32 8.859 13.766 1 72.88 178 LEU B N 1
ATOM 3501 C CA . LEU B 1 178 ? 10.445 8.742 12.312 1 72.88 178 LEU B CA 1
ATOM 3502 C C . LEU B 1 178 ? 11.789 9.297 11.836 1 72.88 178 LEU B C 1
ATOM 3504 O O . LEU B 1 178 ? 12.125 9.18 10.656 1 72.88 178 LEU B O 1
ATOM 3508 N N . GLU B 1 179 ? 12.43 9.852 12.977 1 68.12 179 GLU B N 1
ATOM 3509 C CA . GLU B 1 179 ? 13.773 10.336 12.656 1 68.12 179 GLU B CA 1
ATOM 3510 C C . GLU B 1 179 ? 14.68 9.195 12.219 1 68.12 179 GLU B C 1
ATOM 3512 O O . GLU B 1 179 ? 14.766 8.172 12.898 1 68.12 179 GLU B O 1
ATOM 3517 N N . GLY B 1 180 ? 15.102 9.172 10.938 1 76.44 180 GLY B N 1
ATOM 3518 C CA . GLY B 1 180 ? 15.984 8.125 10.445 1 76.44 180 GLY B CA 1
ATOM 3519 C C . GLY B 1 180 ? 15.32 7.215 9.43 1 76.44 180 GLY B C 1
ATOM 3520 O O . GLY B 1 180 ? 15.984 6.402 8.781 1 76.44 180 GLY B O 1
ATOM 3521 N N . CYS B 1 181 ? 14.016 7.285 9.531 1 84.69 181 CYS B N 1
ATOM 3522 C CA . CYS B 1 181 ? 13.312 6.449 8.562 1 84.69 181 CYS B CA 1
ATOM 3523 C C . CYS B 1 181 ? 13.562 6.941 7.141 1 84.69 181 CYS B C 1
ATOM 3525 O O . CYS B 1 181 ? 13.578 6.145 6.199 1 84.69 181 CYS B O 1
ATOM 3527 N N . PHE B 1 182 ? 13.766 8.227 7.051 1 88.56 182 PHE B N 1
ATOM 3528 C CA . PHE B 1 182 ? 13.977 8.828 5.738 1 88.56 182 PHE B CA 1
ATOM 3529 C C . PHE B 1 182 ? 15.461 9.094 5.504 1 88.56 182 PHE B C 1
ATOM 3531 O O . PHE B 1 182 ? 16.172 9.523 6.41 1 88.56 182 PHE B O 1
ATOM 3538 N N . ASP B 1 183 ? 15.906 8.734 4.426 1 88 183 ASP B N 1
ATOM 3539 C CA . ASP B 1 183 ? 17.234 9.164 3.99 1 88 183 ASP B CA 1
ATOM 3540 C C . ASP B 1 183 ? 17.219 10.633 3.561 1 88 183 ASP B C 1
ATOM 3542 O O . ASP B 1 183 ? 16.734 10.961 2.479 1 88 183 ASP B O 1
ATOM 3546 N N . GLU B 1 184 ? 17.828 11.453 4.312 1 87.44 184 GLU B N 1
ATOM 3547 C CA . GLU B 1 184 ? 17.75 12.906 4.141 1 87.44 184 GLU B CA 1
ATOM 3548 C C . GLU B 1 184 ? 18.328 13.336 2.799 1 87.44 184 GLU B C 1
ATOM 3550 O O . GLU B 1 184 ? 17.969 14.383 2.264 1 87.44 184 GLU B O 1
ATOM 3555 N N . SER B 1 185 ? 19.219 12.555 2.268 1 89.69 185 SER B N 1
ATOM 3556 C CA . SER B 1 185 ? 19.781 12.883 0.962 1 89.69 185 SER B CA 1
ATOM 3557 C C . SER B 1 185 ? 18.766 12.648 -0.152 1 89.69 185 SER B C 1
ATOM 3559 O O . SER B 1 185 ? 18.875 13.242 -1.229 1 89.69 185 SER B O 1
ATOM 3561 N N . GLU B 1 186 ? 17.75 11.805 0.141 1 90.06 186 GLU B N 1
ATOM 3562 C CA . GLU B 1 186 ? 16.766 11.445 -0.873 1 90.06 186 GLU B CA 1
ATOM 3563 C C . GLU B 1 186 ? 15.43 12.141 -0.613 1 90.06 186 GLU B C 1
ATOM 3565 O O . GLU B 1 186 ? 14.773 12.609 -1.548 1 90.06 186 GLU B O 1
ATOM 3570 N N . CYS B 1 187 ? 15.094 12.188 0.637 1 94.38 187 CYS B N 1
ATOM 3571 C CA . CYS B 1 187 ? 13.789 12.719 1.009 1 94.38 187 CYS B CA 1
ATOM 3572 C C . CYS B 1 187 ? 13.844 13.414 2.363 1 94.38 187 CYS B C 1
ATOM 3574 O O . CYS B 1 187 ? 14.141 12.781 3.379 1 94.38 187 CYS B O 1
ATOM 3576 N N . GLN B 1 188 ? 13.516 14.648 2.35 1 93.44 188 GLN B N 1
ATOM 3577 C CA . GLN B 1 188 ? 13.492 15.406 3.596 1 93.44 188 GLN B CA 1
ATOM 3578 C C . GLN B 1 188 ? 12.227 15.109 4.395 1 93.44 188 GLN B C 1
ATOM 3580 O O . GLN B 1 188 ? 11.164 14.859 3.816 1 93.44 188 GLN B O 1
ATOM 3585 N N . PHE B 1 189 ? 12.445 15.07 5.703 1 92.5 189 PHE B N 1
ATOM 3586 C CA . PHE B 1 189 ? 11.297 14.844 6.566 1 92.5 189 PHE B CA 1
ATOM 3587 C C . PHE B 1 189 ? 11.125 15.984 7.562 1 92.5 189 PHE B C 1
ATOM 3589 O O . PHE B 1 189 ? 12.086 16.375 8.227 1 92.5 189 PHE B O 1
ATOM 3596 N N . ASP B 1 190 ? 9.852 16.516 7.633 1 89.81 190 ASP B N 1
ATOM 3597 C CA . ASP B 1 190 ? 9.523 17.562 8.594 1 89.81 190 ASP B CA 1
ATOM 3598 C C . ASP B 1 190 ? 8.25 17.219 9.375 1 89.81 190 ASP B C 1
ATOM 3600 O O . ASP B 1 190 ? 7.297 16.688 8.805 1 89.81 190 ASP B O 1
ATOM 3604 N N . SER B 1 191 ? 8.289 17.422 10.617 1 88.44 191 SER B N 1
ATOM 3605 C CA . SER B 1 191 ? 7.094 17.297 11.445 1 88.44 191 SER B CA 1
ATOM 3606 C C . SER B 1 191 ? 6.613 18.656 11.945 1 88.44 191 SER B C 1
ATOM 3608 O O . SER B 1 191 ? 7.336 19.359 12.656 1 88.44 191 SER B O 1
ATOM 3610 N N . LEU B 1 192 ? 5.395 19.031 11.547 1 85.94 192 LEU B N 1
ATOM 3611 C CA . LEU B 1 192 ? 4.805 20.281 12.023 1 85.94 192 LEU B CA 1
ATOM 3612 C C . LEU B 1 192 ? 4.121 20.078 13.367 1 85.94 192 LEU B C 1
ATOM 3614 O O . LEU B 1 192 ? 3.494 19.047 13.609 1 85.94 192 LEU B O 1
ATOM 3618 N N . GLU B 1 193 ? 4.316 20.969 14.242 1 81.56 193 GLU B N 1
ATOM 3619 C CA . GLU B 1 193 ? 3.662 20.922 15.539 1 81.56 193 GLU B CA 1
ATOM 3620 C C . GLU B 1 193 ? 2.316 21.641 15.508 1 81.56 193 GLU B C 1
ATOM 3622 O O . GLU B 1 193 ? 2.234 22.812 15.109 1 81.56 193 GLU B O 1
ATOM 3627 N N . SER B 1 194 ? 1.361 20.922 15.891 1 82.56 194 SER B N 1
ATOM 3628 C CA . SER B 1 194 ? 0.016 21.484 15.859 1 82.56 194 SER B CA 1
ATOM 3629 C C . SER B 1 194 ? -0.273 22.312 17.109 1 82.56 194 SER B C 1
ATOM 3631 O O . SER B 1 194 ? -1.165 23.156 17.109 1 82.56 194 SER B O 1
ATOM 3633 N N . LEU B 1 195 ? 0.473 22.094 18.125 1 80.69 195 LEU B N 1
ATOM 3634 C CA . LEU B 1 195 ? 0.203 22.734 19.422 1 80.69 195 LEU B CA 1
ATOM 3635 C C . LEU B 1 195 ? 0.261 24.25 19.297 1 80.69 195 LEU B C 1
ATOM 3637 O O . LEU B 1 195 ? -0.56 24.953 19.891 1 80.69 195 LEU B O 1
ATOM 3641 N N . ARG B 1 196 ? 1.205 24.672 18.547 1 79.31 196 ARG B N 1
ATOM 3642 C CA . ARG B 1 196 ? 1.363 26.125 18.391 1 79.31 196 ARG B CA 1
ATOM 3643 C C . ARG B 1 196 ? 0.154 26.734 17.703 1 79.31 196 ARG B C 1
ATOM 3645 O O . ARG B 1 196 ? -0.251 27.859 18.016 1 79.31 196 ARG B O 1
ATOM 3652 N N . ALA B 1 197 ? -0.367 25.922 16.797 1 80.81 197 ALA B N 1
ATOM 3653 C CA . ALA B 1 197 ? -1.541 26.406 16.078 1 80.81 197 ALA B CA 1
ATOM 3654 C C . ALA B 1 197 ? -2.766 26.453 16.984 1 80.81 197 ALA B C 1
ATOM 3656 O O . ALA B 1 197 ? -3.674 27.25 16.766 1 80.81 197 ALA B O 1
ATOM 3657 N N . ALA B 1 198 ? -2.771 25.672 17.969 1 81.94 198 ALA B N 1
ATOM 3658 C CA . ALA B 1 198 ? -3.922 25.578 18.875 1 81.94 198 ALA B CA 1
ATOM 3659 C C . ALA B 1 198 ? -3.842 26.625 19.984 1 81.94 198 ALA B C 1
ATOM 3661 O O . ALA B 1 198 ? -4.848 26.938 20.625 1 81.94 198 ALA B O 1
ATOM 3662 N N . LEU B 1 199 ? -2.736 27.234 20.188 1 85 199 LEU B N 1
ATOM 3663 C CA . LEU B 1 199 ? -2.453 28.078 21.344 1 85 199 LEU B CA 1
ATOM 3664 C C . LEU B 1 199 ? -3.363 29.297 21.359 1 85 199 LEU B C 1
ATOM 3666 O O . LEU B 1 199 ? -3.986 29.594 22.375 1 85 199 LEU B O 1
ATOM 3670 N N . PRO B 1 200 ? -3.539 29.969 20.234 1 83.62 200 PRO B N 1
ATOM 3671 C CA . PRO B 1 200 ? -4.406 31.141 20.266 1 83.62 200 PRO B CA 1
ATOM 3672 C C . PRO B 1 200 ? -5.836 30.812 20.688 1 83.62 200 PRO B C 1
ATOM 3674 O O . PRO B 1 200 ? -6.445 31.578 21.438 1 83.62 200 PRO B O 1
ATOM 3677 N N . VAL B 1 201 ? -6.246 29.703 20.234 1 82.69 201 VAL B N 1
ATOM 3678 C CA . VAL B 1 201 ? -7.605 29.297 20.578 1 82.69 201 VAL B CA 1
ATOM 3679 C C . VAL B 1 201 ? -7.691 28.969 22.062 1 82.69 201 VAL B C 1
ATOM 3681 O O . VAL B 1 201 ? -8.68 29.297 22.719 1 82.69 201 VAL B O 1
ATOM 3684 N N . LEU B 1 202 ? -6.719 28.344 22.562 1 82.75 202 LEU B N 1
ATOM 3685 C CA . LEU B 1 202 ? -6.691 27.969 23.984 1 82.75 202 LEU B CA 1
ATOM 3686 C C . LEU B 1 202 ? -6.594 29.219 24.875 1 82.75 202 LEU B C 1
ATOM 3688 O O . LEU B 1 202 ? -7.242 29.281 25.906 1 82.75 202 LEU B O 1
ATOM 3692 N N . LEU B 1 203 ? -5.863 30.188 24.453 1 84.75 203 LEU B N 1
ATOM 3693 C CA . LEU B 1 203 ? -5.656 31.391 25.234 1 84.75 203 LEU B CA 1
ATOM 3694 C C . LEU B 1 203 ? -6.898 32.281 25.219 1 84.75 203 LEU B C 1
ATOM 3696 O O . LEU B 1 203 ? -7.172 33 26.188 1 84.75 203 LEU B O 1
ATOM 3700 N N . GLU B 1 204 ? -7.613 32.125 24.141 1 84.5 204 GLU B N 1
ATOM 3701 C CA . GLU B 1 204 ? -8.844 32.906 24.031 1 84.5 204 GLU B CA 1
ATOM 3702 C C . GLU B 1 204 ? -9.898 32.406 25.016 1 84.5 204 GLU B C 1
ATOM 3704 O O . GLU B 1 204 ? -10.797 33.156 25.391 1 84.5 204 GLU B O 1
ATOM 3709 N N . LYS B 1 205 ? -9.758 31.203 25.406 1 83.31 205 LYS B N 1
ATOM 3710 C CA . LYS B 1 205 ? -10.75 30.641 26.312 1 83.31 205 LYS B CA 1
ATOM 3711 C C . LYS B 1 205 ? -10.578 31.203 27.734 1 83.31 205 LYS B C 1
ATOM 3713 O O . LYS B 1 205 ? -11.453 31.031 28.578 1 83.31 205 LYS B O 1
ATOM 3718 N N . ASP B 1 206 ? -9.57 31.922 28.031 1 80.5 206 ASP B N 1
ATOM 3719 C CA . ASP B 1 206 ? -9.305 32.562 29.312 1 80.5 206 ASP B CA 1
ATOM 3720 C C . ASP B 1 206 ? -9.5 31.609 30.484 1 80.5 206 ASP B C 1
ATOM 3722 O O . ASP B 1 206 ? -10.242 31.906 31.422 1 80.5 206 ASP B O 1
ATOM 3726 N N . LEU B 1 207 ? -8.836 30.5 30.359 1 77.88 207 LEU B N 1
ATOM 3727 C CA . LEU B 1 207 ? -8.969 29.453 31.375 1 77.88 207 LEU B CA 1
ATOM 3728 C C . LEU B 1 207 ? -8.258 29.875 32.656 1 77.88 207 LEU B C 1
ATOM 3730 O O . LEU B 1 207 ? -7.211 30.516 32.625 1 77.88 207 LEU B O 1
ATOM 3734 N N . PHE B 1 208 ? -9.023 29.609 33.75 1 77.69 208 PHE B N 1
ATOM 3735 C CA . PHE B 1 208 ? -8.445 29.875 35.062 1 77.69 208 PHE B CA 1
ATOM 3736 C C . PHE B 1 208 ? -7.781 28.625 35.625 1 77.69 208 PHE B C 1
ATOM 3738 O O . PHE B 1 208 ? -8.453 27.625 35.906 1 77.69 208 PHE B O 1
ATOM 3745 N N . ASN B 1 209 ? -6.434 28.641 35.844 1 76.88 209 ASN B N 1
ATOM 3746 C CA . ASN B 1 209 ? -5.641 27.547 36.406 1 76.88 209 ASN B CA 1
ATOM 3747 C C . ASN B 1 209 ? -5.859 26.25 35.625 1 76.88 209 ASN B C 1
ATOM 3749 O O . ASN B 1 209 ? -6.297 25.25 36.188 1 76.88 209 ASN B O 1
ATOM 3753 N N . PRO B 1 210 ? -5.637 26.344 34.312 1 82.31 210 PRO B N 1
ATOM 3754 C CA . PRO B 1 210 ? -5.883 25.156 33.5 1 82.31 210 PRO B CA 1
ATOM 3755 C C . PRO B 1 210 ? -4.957 23.984 33.844 1 82.31 210 PRO B C 1
ATOM 3757 O O . PRO B 1 210 ? -3.832 24.203 34.312 1 82.31 210 PRO B O 1
ATOM 3760 N N . VAL B 1 211 ? -5.523 22.719 33.719 1 80.62 211 VAL B N 1
ATOM 3761 C CA . VAL B 1 211 ? -4.754 21.484 33.906 1 80.62 211 VAL B CA 1
ATOM 3762 C C . VAL B 1 211 ? -4.66 20.734 32.562 1 80.62 211 VAL B C 1
ATOM 3764 O O . VAL B 1 211 ? -5.676 20.484 31.922 1 80.62 211 VAL B O 1
ATOM 3767 N N . ILE B 1 212 ? -3.459 20.578 32.188 1 81.88 212 ILE B N 1
ATOM 3768 C CA . ILE B 1 212 ? -3.217 19.781 30.984 1 81.88 212 ILE B CA 1
ATOM 3769 C C . ILE B 1 212 ? -3.191 18.297 31.344 1 81.88 212 ILE B C 1
ATOM 3771 O O . ILE B 1 212 ? -2.402 17.859 32.188 1 81.88 212 ILE B O 1
ATOM 3775 N N . VAL B 1 213 ? -4.129 17.516 30.703 1 77.38 213 VAL B N 1
ATOM 3776 C CA . VAL B 1 213 ? -4.242 16.109 31.047 1 77.38 213 VAL B CA 1
ATOM 3777 C C . VAL B 1 213 ? -3.77 15.25 29.875 1 77.38 213 VAL B C 1
ATOM 3779 O O . VAL B 1 213 ? -4.16 15.477 28.734 1 77.38 213 VAL B O 1
ATOM 3782 N N . CYS B 1 214 ? -2.814 14.367 30.188 1 72.19 214 CYS B N 1
ATOM 3783 C CA . CYS B 1 214 ? -2.359 13.414 29.188 1 72.19 214 CYS B CA 1
ATOM 3784 C C . CYS B 1 214 ? -2.865 12.016 29.5 1 72.19 214 CYS B C 1
ATOM 3786 O O . CYS B 1 214 ? -2.883 11.602 30.656 1 72.19 214 CYS B O 1
ATOM 3788 N N . PRO B 1 215 ? -3.396 11.352 28.5 1 63.97 215 PRO B N 1
ATOM 3789 C CA . PRO B 1 215 ? -3.977 10.023 28.719 1 63.97 215 PRO B CA 1
ATOM 3790 C C . PRO B 1 215 ? -2.941 8.992 29.141 1 63.97 215 PRO B C 1
ATOM 3792 O O . PRO B 1 215 ? -3.287 7.992 29.781 1 63.97 215 PRO B O 1
ATOM 3795 N N . SER B 1 216 ? -1.763 9.156 28.688 1 58.78 216 SER B N 1
ATOM 3796 C CA . SER B 1 216 ? -0.699 8.219 29.047 1 58.78 216 SER B CA 1
ATOM 3797 C C . SER B 1 216 ? 0.646 8.93 29.156 1 58.78 216 SER B C 1
ATOM 3799 O O . SER B 1 216 ? 0.729 10.148 28.984 1 58.78 216 SER B O 1
ATOM 3801 N N . ASP B 1 217 ? 1.569 8.125 29.547 1 59.56 217 ASP B N 1
ATOM 3802 C CA . ASP B 1 217 ? 2.918 8.648 29.734 1 59.56 217 ASP B CA 1
ATOM 3803 C C . ASP B 1 217 ? 3.518 9.117 28.406 1 59.56 217 ASP B C 1
ATOM 3805 O O . ASP B 1 217 ? 4.379 10 28.391 1 59.56 217 ASP B O 1
ATOM 3809 N N . THR B 1 218 ? 2.926 8.625 27.344 1 61.19 218 THR B N 1
ATOM 3810 C CA . THR B 1 218 ? 3.525 8.953 26.062 1 61.19 218 THR B CA 1
ATOM 3811 C C . THR B 1 218 ? 3.186 10.391 25.656 1 61.19 218 THR B C 1
ATOM 3813 O O . THR B 1 218 ? 3.885 10.992 24.844 1 61.19 218 THR B O 1
ATOM 3816 N N . GLY B 1 219 ? 2.197 10.891 26.375 1 66.62 219 GLY B N 1
ATOM 3817 C CA . GLY B 1 219 ? 1.753 12.227 26.016 1 66.62 219 GLY B CA 1
ATOM 3818 C C . GLY B 1 219 ? 2.357 13.312 26.891 1 66.62 219 GLY B C 1
ATOM 3819 O O . GLY B 1 219 ? 2.104 14.5 26.688 1 66.62 219 GLY B O 1
ATOM 3820 N N . ILE B 1 220 ? 3.186 12.883 27.766 1 69.94 220 ILE B N 1
ATOM 3821 C CA . ILE B 1 220 ? 3.691 13.812 28.766 1 69.94 220 ILE B CA 1
ATOM 3822 C C . ILE B 1 220 ? 4.543 14.883 28.094 1 69.94 220 ILE B C 1
ATOM 3824 O O . ILE B 1 220 ? 4.469 16.062 28.438 1 69.94 220 ILE B O 1
ATOM 3828 N N . GLN B 1 221 ? 5.281 14.469 27.156 1 73.38 221 GLN B N 1
ATOM 3829 C CA . GLN B 1 221 ? 6.137 15.43 26.469 1 73.38 221 GLN B CA 1
ATOM 3830 C C . GLN B 1 221 ? 5.309 16.484 25.75 1 73.38 221 GLN B C 1
ATOM 3832 O O . GLN B 1 221 ? 5.645 17.672 25.766 1 73.38 221 GLN B O 1
ATOM 3837 N N . ARG B 1 222 ? 4.301 16.062 25.172 1 77.62 222 ARG B N 1
ATOM 3838 C CA . ARG B 1 222 ? 3.406 16.984 24.484 1 77.62 222 ARG B CA 1
ATOM 3839 C C . ARG B 1 222 ? 2.725 17.922 25.484 1 77.62 222 ARG B C 1
ATOM 3841 O O . ARG B 1 222 ? 2.555 19.109 25.219 1 77.62 222 ARG B O 1
ATOM 3848 N N . ALA B 1 223 ? 2.404 17.359 26.562 1 79.56 223 ALA B N 1
ATOM 3849 C CA . ALA B 1 223 ? 1.762 18.141 27.625 1 79.56 223 ALA B CA 1
ATOM 3850 C C . ALA B 1 223 ? 2.707 19.219 28.156 1 79.56 223 ALA B C 1
ATOM 3852 O O . ALA B 1 223 ? 2.307 20.375 28.344 1 79.56 223 ALA B O 1
ATOM 3853 N N . ARG B 1 224 ? 3.867 18.812 28.359 1 81.12 224 ARG B N 1
ATOM 3854 C CA . ARG B 1 224 ? 4.867 19.75 28.844 1 81.12 224 ARG B CA 1
ATOM 3855 C C . ARG B 1 224 ? 5.129 20.859 27.844 1 81.12 224 ARG B C 1
ATOM 3857 O O . ARG B 1 224 ? 5.301 22.016 28.219 1 81.12 224 ARG B O 1
ATOM 3864 N N . ARG B 1 225 ? 5.156 20.453 26.688 1 83.69 225 ARG B N 1
ATOM 3865 C CA . ARG B 1 225 ? 5.367 21.438 25.641 1 83.69 225 ARG B CA 1
ATOM 3866 C C . ARG B 1 225 ? 4.223 22.453 25.609 1 83.69 225 ARG B C 1
ATOM 3868 O O . ARG B 1 225 ? 4.453 23.656 25.453 1 83.69 225 ARG B O 1
ATOM 3875 N N . LEU B 1 226 ? 3.086 21.938 25.719 1 85.19 226 LEU B N 1
ATOM 3876 C CA . LEU B 1 226 ? 1.928 22.812 25.75 1 85.19 226 LEU B CA 1
ATOM 3877 C C . LEU B 1 226 ? 1.984 23.75 26.969 1 85.19 226 LEU B C 1
ATOM 3879 O O . LEU B 1 226 ? 1.693 24.938 26.844 1 85.19 226 LEU B O 1
ATOM 3883 N N . GLN B 1 227 ? 2.346 23.156 28 1 84.44 227 GLN B N 1
ATOM 3884 C CA . GLN B 1 227 ? 2.486 23.938 29.219 1 84.44 227 GLN B CA 1
ATOM 3885 C C . GLN B 1 227 ? 3.467 25.094 29.031 1 84.44 227 GLN B C 1
ATOM 3887 O O . GLN B 1 227 ? 3.17 26.234 29.375 1 84.44 227 GLN B O 1
ATOM 3892 N N . SER B 1 228 ? 4.562 24.797 28.484 1 88.19 228 SER B N 1
ATOM 3893 C CA . SER B 1 228 ? 5.602 25.797 28.234 1 88.19 228 SER B CA 1
ATOM 3894 C C . SER B 1 228 ? 5.113 26.875 27.281 1 88.19 228 SER B C 1
ATOM 3896 O O . SER B 1 228 ? 5.348 28.062 27.5 1 88.19 228 SER B O 1
ATOM 3898 N N . LEU B 1 229 ? 4.43 26.484 26.312 1 87.88 229 LEU B N 1
ATOM 3899 C CA . LEU B 1 229 ? 3.928 27.438 25.328 1 87.88 229 LEU B CA 1
ATOM 3900 C C . LEU B 1 229 ? 2.881 28.359 25.938 1 87.88 229 LEU B C 1
ATOM 3902 O O . LEU B 1 229 ? 2.861 29.562 25.656 1 87.88 229 LEU B O 1
ATOM 3906 N N . MET B 1 230 ? 2.059 27.812 26.75 1 87.56 230 MET B N 1
ATOM 3907 C CA . MET B 1 230 ? 1.028 28.594 27.422 1 87.56 230 MET B CA 1
ATOM 3908 C C . MET B 1 230 ? 1.653 29.656 28.328 1 87.56 230 MET B C 1
ATOM 3910 O O . MET B 1 230 ? 1.18 30.797 28.375 1 87.56 230 MET B O 1
ATOM 3914 N N . LEU B 1 231 ? 2.686 29.188 28.906 1 88.5 231 LEU B N 1
ATOM 3915 C CA . LEU B 1 231 ? 3.373 30.109 29.812 1 88.5 231 LEU B CA 1
ATOM 3916 C C . LEU B 1 231 ? 4.145 31.156 29.031 1 88.5 231 LEU B C 1
ATOM 3918 O O . LEU B 1 231 ? 4.023 32.344 29.312 1 88.5 231 LEU B O 1
ATOM 3922 N N . GLU B 1 232 ? 4.859 30.766 28.062 1 89.38 232 GLU B N 1
ATOM 3923 C CA . GLU B 1 232 ? 5.746 31.641 27.312 1 89.38 232 GLU B CA 1
ATOM 3924 C C . GLU B 1 232 ? 4.953 32.625 26.469 1 89.38 232 GLU B C 1
ATOM 3926 O O . GLU B 1 232 ? 5.281 33.812 26.422 1 89.38 232 GLU B O 1
ATOM 3931 N N . GLU B 1 233 ? 3.941 32.156 25.922 1 86.31 233 GLU B N 1
ATOM 3932 C CA . GLU B 1 233 ? 3.238 33 24.953 1 86.31 233 GLU B CA 1
ATOM 3933 C C . GLU B 1 233 ? 1.983 33.625 25.562 1 86.31 233 GLU B C 1
ATOM 3935 O O . GLU B 1 233 ? 1.562 34.719 25.156 1 86.31 233 GLU B O 1
ATOM 3940 N N . GLY B 1 234 ? 1.367 33.031 26.484 1 85.38 234 GLY B N 1
ATOM 3941 C CA . GLY B 1 234 ? 0.101 33.469 27.016 1 85.38 234 GLY B CA 1
ATOM 3942 C C . GLY B 1 234 ? 0.215 34 28.453 1 85.38 234 GLY B C 1
ATOM 3943 O O . GLY B 1 234 ? -0.709 34.625 28.969 1 85.38 234 GLY B O 1
ATOM 3944 N N . GLY B 1 235 ? 1.289 33.625 29.078 1 87.12 235 GLY B N 1
ATOM 3945 C CA . GLY B 1 235 ? 1.457 34 30.469 1 87.12 235 GLY B CA 1
ATOM 3946 C C . GLY B 1 235 ? 0.541 33.219 31.406 1 87.12 235 GLY B C 1
ATOM 3947 O O . GLY B 1 235 ? 0.2 33.719 32.5 1 87.12 235 GLY B O 1
ATOM 3948 N N . VAL B 1 236 ? 0.084 32.125 30.859 1 85.12 236 VAL B N 1
ATOM 3949 C CA . VAL B 1 236 ? -0.853 31.312 31.641 1 85.12 236 VAL B CA 1
ATOM 3950 C C . VAL B 1 236 ? -0.13 30.109 32.25 1 85.12 236 VAL B C 1
ATOM 3952 O O . VAL B 1 236 ? 0.452 29.297 31.5 1 85.12 236 VAL B O 1
ATOM 3955 N N . TRP B 1 237 ? -0.118 30.031 33.531 1 83.62 237 TRP B N 1
ATOM 3956 C CA . TRP B 1 237 ? 0.439 28.875 34.219 1 83.62 237 TRP B CA 1
ATOM 3957 C C . TRP B 1 237 ? -0.559 27.719 34.219 1 83.62 237 TRP B C 1
ATOM 3959 O O . TRP B 1 237 ? -1.761 27.922 34.406 1 83.62 237 TRP B O 1
ATOM 3969 N N . SER B 1 238 ? -0.014 26.547 33.875 1 83.69 238 SER B N 1
ATOM 3970 C CA . SER B 1 238 ? -0.862 25.359 33.875 1 83.69 238 SER B CA 1
ATOM 3971 C C . SER B 1 238 ? -0.172 24.188 34.562 1 83.69 238 SER B C 1
ATOM 3973 O O . SER B 1 238 ? 1.058 24.094 34.562 1 83.69 238 SER B O 1
ATOM 3975 N N . SER B 1 239 ? -0.947 23.328 35.219 1 81.06 239 SER B N 1
ATOM 3976 C CA . SER B 1 239 ? -0.435 22.078 35.75 1 81.06 239 SER B CA 1
ATOM 3977 C C . SER B 1 239 ? -0.63 20.922 34.781 1 81.06 239 SER B C 1
ATOM 3979 O O . SER B 1 239 ? -1.333 21.078 33.781 1 81.06 239 SER B O 1
ATOM 3981 N N . ILE B 1 240 ? 0.166 19.891 34.969 1 79.56 240 ILE B N 1
ATOM 3982 C CA . ILE B 1 240 ? 0.069 18.703 34.125 1 79.56 240 ILE B CA 1
ATOM 3983 C C . ILE B 1 240 ? -0.42 17.516 34.938 1 79.56 240 ILE B C 1
ATOM 3985 O O . ILE B 1 240 ? 0.001 17.328 36.094 1 79.56 240 ILE B O 1
ATOM 3989 N N . ALA B 1 241 ? -1.442 16.766 34.406 1 73.06 241 ALA B N 1
ATOM 3990 C CA . ALA B 1 241 ? -1.921 15.531 35.031 1 73.06 241 ALA B CA 1
ATOM 3991 C C . ALA B 1 241 ? -1.893 14.375 34.031 1 73.06 241 ALA B C 1
ATOM 3993 O O . ALA B 1 241 ? -2.049 14.578 32.812 1 73.06 241 ALA B O 1
ATOM 3994 N N . PHE B 1 242 ? -1.417 13.211 34.438 1 65.69 242 PHE B N 1
ATOM 3995 C CA . PHE B 1 242 ? -1.46 12.031 33.594 1 65.69 242 PHE B CA 1
ATOM 3996 C C . PHE B 1 242 ? -2.383 10.969 34.188 1 65.69 242 PHE B C 1
ATOM 3998 O O . PHE B 1 242 ? -2.564 10.898 35.406 1 65.69 242 PHE B O 1
ATOM 4005 N N . VAL B 1 243 ? -3.1 10.25 33.219 1 58.78 243 VAL B N 1
ATOM 4006 C CA . VAL B 1 243 ? -4.012 9.188 33.625 1 58.78 243 VAL B CA 1
ATOM 4007 C C . VAL B 1 243 ? -3.293 7.84 33.562 1 58.78 243 VAL B C 1
ATOM 4009 O O . VAL B 1 243 ? -2.609 7.531 32.594 1 58.78 243 VAL B O 1
ATOM 4012 N N . THR B 1 244 ? -2.84 7.211 34.594 1 50.59 244 THR B N 1
ATOM 4013 C CA . THR B 1 244 ? -2.295 5.855 34.625 1 50.59 244 THR B CA 1
ATOM 4014 C C . THR B 1 244 ? -3.404 4.832 34.844 1 50.59 244 THR B C 1
ATOM 4016 O O . THR B 1 244 ? -4.293 5.039 35.688 1 50.59 244 THR B O 1
ATOM 4019 N N . THR B 1 245 ? -3.846 4.141 33.656 1 43.75 245 THR B N 1
ATOM 4020 C CA . THR B 1 245 ? -4.828 3.078 33.844 1 43.75 245 THR B CA 1
ATOM 4021 C C . THR B 1 245 ? -4.195 1.866 34.531 1 43.75 245 THR B C 1
ATOM 4023 O O . THR B 1 245 ? -3.186 1.343 34.062 1 43.75 245 THR B O 1
ATOM 4026 N N . THR B 1 246 ? -3.973 1.789 35.812 1 38.84 246 THR B N 1
ATOM 4027 C CA . THR B 1 246 ? -3.627 0.506 36.406 1 38.84 246 THR B CA 1
ATOM 4028 C C . THR B 1 246 ? -4.711 -0.531 36.125 1 38.84 246 THR B C 1
ATOM 4030 O O . THR B 1 246 ? -5.883 -0.182 35.969 1 38.84 246 THR B O 1
ATOM 4033 N N . LYS B 1 247 ? -4.371 -1.757 35.5 1 38.59 247 LYS B N 1
ATOM 4034 C CA . LYS B 1 247 ? -5.277 -2.861 35.188 1 38.59 247 LYS B CA 1
ATOM 4035 C C . LYS B 1 247 ? -6.465 -2.869 36.156 1 38.59 247 LYS B C 1
ATOM 4037 O O . LYS B 1 247 ? -7.375 -3.688 36.031 1 38.59 247 LYS B O 1
ATOM 4042 N N . LEU B 1 248 ? -6.277 -2.871 37.531 1 32.75 248 LEU B N 1
ATOM 4043 C CA . LEU B 1 248 ? -7.488 -3.156 38.281 1 32.75 248 LEU B CA 1
ATOM 4044 C C . LEU B 1 248 ? -8.625 -2.225 37.875 1 32.75 248 LEU B C 1
ATOM 4046 O O . LEU B 1 248 ? -9.656 -2.68 37.375 1 32.75 248 LEU B O 1
ATOM 4050 N N . ASP B 1 249 ? -9.352 -1.591 38.875 1 32.91 249 ASP B N 1
ATOM 4051 C CA . ASP B 1 249 ? -10.547 -0.745 38.875 1 32.91 249 ASP B CA 1
ATOM 4052 C C . ASP B 1 249 ? -10.305 0.533 38.094 1 32.91 249 ASP B C 1
ATOM 4054 O O . ASP B 1 249 ? -9.188 1.065 38.062 1 32.91 249 ASP B O 1
ATOM 4058 N N . GLN B 1 250 ? -11.055 0.804 36.906 1 34.88 250 GLN B N 1
ATOM 4059 C CA . GLN B 1 250 ? -11.227 1.951 36 1 34.88 250 GLN B CA 1
ATOM 4060 C C . GLN B 1 250 ? -10.75 3.238 36.688 1 34.88 250 GLN B C 1
ATOM 4062 O O . GLN B 1 250 ? -11.297 4.312 36.438 1 34.88 250 GLN B O 1
ATOM 4067 N N . THR B 1 251 ? -10.07 3.098 37.781 1 31.91 251 THR B N 1
ATOM 4068 C CA . THR B 1 251 ? -9.812 4.391 38.406 1 31.91 251 THR B CA 1
ATOM 4069 C C . THR B 1 251 ? -8.656 5.102 37.719 1 31.91 251 THR B C 1
ATOM 4071 O O . THR B 1 251 ? -7.578 4.523 37.562 1 31.91 251 THR B O 1
ATOM 4074 N N . ILE B 1 252 ? -8.938 5.945 36.781 1 36.38 252 ILE B N 1
ATOM 4075 C CA . ILE B 1 252 ? -8.031 6.918 36.219 1 36.38 252 ILE B CA 1
ATOM 4076 C C . ILE B 1 252 ? -7.211 7.59 37.312 1 36.38 252 ILE B C 1
ATOM 4078 O O . ILE B 1 252 ? -7.773 8.188 38.219 1 36.38 252 ILE B O 1
ATOM 4082 N N . GLU B 1 253 ? -6.109 6.941 37.719 1 36.06 253 GLU B N 1
ATOM 4083 C CA . GLU B 1 253 ? -5.258 7.688 38.656 1 36.06 253 GLU B CA 1
ATOM 4084 C C . GLU B 1 253 ? -4.453 8.758 37.906 1 36.06 253 GLU B C 1
ATOM 4086 O O . GLU B 1 253 ? -3.875 8.492 36.875 1 36.06 253 GLU B O 1
ATOM 4091 N N . PHE B 1 254 ? -4.844 9.977 37.969 1 34.44 254 PHE B N 1
ATOM 4092 C CA . PHE B 1 254 ? -4.098 11.141 37.5 1 34.44 254 PHE B CA 1
ATOM 4093 C C . PHE B 1 254 ? -2.785 11.281 38.281 1 34.44 254 PHE B C 1
ATOM 4095 O O . PHE B 1 254 ? -2.771 11.273 39.5 1 34.44 254 PHE B O 1
ATOM 4102 N N . ALA B 1 255 ? -1.8 10.562 37.906 1 34.97 255 ALA B N 1
ATOM 4103 C CA . ALA B 1 255 ? -0.538 10.82 38.594 1 34.97 255 ALA B CA 1
ATOM 4104 C C . ALA B 1 255 ? 0.026 12.188 38.219 1 34.97 255 ALA B C 1
ATOM 4106 O O . ALA B 1 255 ? 0.171 12.5 37.031 1 34.97 255 ALA B O 1
ATOM 4107 N N . GLU B 1 256 ? -0.393 13.211 38.875 1 35.31 256 GLU B N 1
ATOM 4108 C CA . GLU B 1 256 ? 0.244 14.523 38.781 1 35.31 256 GLU B CA 1
ATOM 4109 C C . GLU B 1 256 ? 1.759 14.414 38.938 1 35.31 256 GLU B C 1
ATOM 4111 O O . GLU B 1 256 ? 2.248 13.766 39.844 1 35.31 256 GLU B O 1
ATOM 4116 N N . LEU B 1 257 ? 2.594 14.406 38 1 34.66 257 LEU B N 1
ATOM 4117 C CA . LEU B 1 257 ? 4.031 14.477 38.219 1 34.66 257 LEU B CA 1
ATOM 4118 C C . LEU B 1 257 ? 4.355 15.422 39.375 1 34.66 257 LEU B C 1
ATOM 4120 O O . LEU B 1 257 ? 5.102 15.055 40.281 1 34.66 257 LEU B O 1
ATOM 4124 N N . GLU B 1 258 ? 4.754 16.766 39.312 1 31.89 258 GLU B N 1
ATOM 4125 C CA . GLU B 1 258 ? 5.305 17.406 40.5 1 31.89 258 GLU B CA 1
ATOM 4126 C C . GLU B 1 258 ? 4.324 17.344 41.688 1 31.89 258 GLU B C 1
ATOM 4128 O O . GLU B 1 258 ? 4.707 16.969 42.781 1 31.89 258 GLU B O 1
ATOM 4133 N N . SER B 1 259 ? 3.361 18.516 41.969 1 28.7 259 SER B N 1
ATOM 4134 C CA . SER B 1 259 ? 2.707 18.672 43.25 1 28.7 259 SER B CA 1
ATOM 4135 C C . SER B 1 259 ? 1.774 17.5 43.531 1 28.7 259 SER B C 1
ATOM 4137 O O . SER B 1 259 ? 1.125 16.969 42.625 1 28.7 259 SER B O 1
ATOM 4139 N N . HIS B 1 260 ? 2.031 16.578 44.531 1 29.05 260 HIS B N 1
ATOM 4140 C CA . HIS B 1 260 ? 1.409 15.477 45.281 1 29.05 260 HIS B CA 1
ATOM 4141 C C . HIS B 1 260 ? -0.106 15.641 45.344 1 29.05 260 HIS B C 1
ATOM 4143 O O . HIS B 1 260 ? -0.782 14.945 46.094 1 29.05 260 HIS B O 1
ATOM 4149 N N . GLU B 1 261 ? -0.745 16.844 45.125 1 27.55 261 GLU B N 1
ATOM 4150 C CA . GLU B 1 261 ? -2.133 16.953 45.562 1 27.55 261 GLU B CA 1
ATOM 4151 C C . GLU B 1 261 ? -3.061 16.141 44.656 1 27.55 261 GLU B C 1
ATOM 4153 O O . GLU B 1 261 ? -2.893 16.125 43.438 1 27.55 261 GLU B O 1
ATOM 4158 N N . LYS B 1 262 ? -3.711 15.078 45.188 1 29.72 262 LYS B N 1
ATOM 4159 C CA . LYS B 1 262 ? -4.891 14.367 44.688 1 29.72 262 LYS B CA 1
ATOM 4160 C C . LYS B 1 262 ? -5.82 15.305 43.938 1 29.72 262 LYS B C 1
ATOM 4162 O O . LYS B 1 262 ? -6.266 16.312 44.469 1 29.72 262 LYS B O 1
ATOM 4167 N N . ILE B 1 263 ? -5.52 15.695 42.75 1 31.98 263 ILE B N 1
ATOM 4168 C CA . ILE B 1 263 ? -6.562 16.469 42.125 1 31.98 263 ILE B CA 1
ATOM 4169 C C . ILE B 1 263 ? -7.883 15.711 42.156 1 31.98 263 ILE B C 1
ATOM 4171 O O . ILE B 1 263 ? -7.977 14.594 41.625 1 31.98 263 ILE B O 1
ATOM 4175 N N . ALA B 1 264 ? -8.602 15.805 43.188 1 28.45 264 ALA B N 1
ATOM 4176 C CA . ALA B 1 264 ? -10.023 15.461 43.25 1 28.45 264 ALA B CA 1
ATOM 4177 C C . ALA B 1 264 ? -10.703 15.734 41.906 1 28.45 264 ALA B C 1
ATOM 4179 O O . ALA B 1 264 ? -10.367 16.703 41.219 1 28.45 264 ALA B O 1
ATOM 4180 N N . ALA B 1 265 ? -11.273 14.688 41.125 1 31.81 265 ALA B N 1
ATOM 4181 C CA . ALA B 1 265 ? -12.195 14.742 40 1 31.81 265 ALA B CA 1
ATOM 4182 C C . ALA B 1 265 ? -13.008 16.031 40 1 31.81 265 ALA B C 1
ATOM 4184 O O . ALA B 1 265 ? -14.102 16.094 40.562 1 31.81 265 ALA B O 1
ATOM 4185 N N . GLN B 1 266 ? -12.555 17.094 40.562 1 28.58 266 GLN B N 1
ATOM 4186 C CA . GLN B 1 266 ? -13.484 18.203 40.375 1 28.58 266 GLN B CA 1
ATOM 4187 C C . GLN B 1 266 ? -13.852 18.391 38.906 1 28.58 266 GLN B C 1
ATOM 4189 O O . GLN B 1 266 ? -13.062 18.062 38.031 1 28.58 266 GLN B O 1
ATOM 4194 N N . ARG B 1 267 ? -15.156 18.734 38.531 1 30.34 267 ARG B N 1
ATOM 4195 C CA . ARG B 1 267 ? -15.875 19 37.281 1 30.34 267 ARG B CA 1
ATOM 4196 C C . ARG B 1 267 ? -15.008 19.797 36.312 1 30.34 267 ARG B C 1
ATOM 4198 O O . ARG B 1 267 ? -15.023 21.031 36.312 1 30.34 267 ARG B O 1
ATOM 4205 N N . SER B 1 268 ? -13.656 19.609 36.375 1 33.5 268 SER B N 1
ATOM 4206 C CA . SER B 1 268 ? -12.914 20.438 35.438 1 33.5 268 SER B CA 1
ATOM 4207 C C . SER B 1 268 ? -13.328 20.172 34 1 33.5 268 SER B C 1
ATOM 4209 O O . SER B 1 268 ? -13.75 19.062 33.656 1 33.5 268 SER B O 1
ATOM 4211 N N . GLU B 1 269 ? -13.789 21.234 33.344 1 34.12 269 GLU B N 1
ATOM 4212 C CA . GLU B 1 269 ? -14.133 21.234 31.906 1 34.12 269 GLU B CA 1
ATOM 4213 C C . GLU B 1 269 ? -13.031 20.594 31.078 1 34.12 269 GLU B C 1
ATOM 4215 O O . GLU B 1 269 ? -11.867 21 31.156 1 34.12 269 GLU B O 1
ATOM 4220 N N . VAL B 1 270 ? -13.039 19.359 31.016 1 35.5 270 VAL B N 1
ATOM 4221 C CA . VAL B 1 270 ? -12.125 18.609 30.156 1 35.5 270 VAL B CA 1
ATOM 4222 C C . VAL B 1 270 ? -12.266 19.078 28.719 1 35.5 270 VAL B C 1
ATOM 4224 O O . VAL B 1 270 ? -13.359 19.062 28.156 1 35.5 270 VAL B O 1
ATOM 4227 N N . VAL B 1 271 ? -11.492 20.016 28.312 1 34.06 271 VAL B N 1
ATOM 4228 C CA . VAL B 1 271 ? -11.461 20.344 26.891 1 34.06 271 VAL B CA 1
ATOM 4229 C C . VAL B 1 271 ? -10.523 19.375 26.156 1 34.06 271 VAL B C 1
ATOM 4231 O O . VAL B 1 271 ? -9.367 19.203 26.547 1 34.06 271 VAL B O 1
ATOM 4234 N N . GLY B 1 272 ? -11.047 18.359 25.688 1 31.98 272 GLY B N 1
ATOM 4235 C CA . GLY B 1 272 ? -10.312 17.359 24.938 1 31.98 272 GLY B CA 1
ATOM 4236 C C . GLY B 1 272 ? -9.734 17.906 23.641 1 31.98 272 GLY B C 1
ATOM 4237 O O . GLY B 1 272 ? -10.391 18.688 22.938 1 31.98 272 GLY B O 1
ATOM 4238 N N . ALA B 1 273 ? -8.414 18.125 23.641 1 31.94 273 ALA B N 1
ATOM 4239 C CA . ALA B 1 273 ? -7.812 18.375 22.328 1 31.94 273 ALA B CA 1
ATOM 4240 C C . ALA B 1 273 ? -7.285 17.094 21.703 1 31.94 273 ALA B C 1
ATOM 4242 O O . ALA B 1 273 ? -6.855 16.188 22.406 1 31.94 273 ALA B O 1
#

Radius of gyration: 29.11 Å; Cα contacts (8 Å, |Δi|>4): 917; chains: 2; bounding box: 50×110×86 Å

Foldseek 3Di:
DPPPPPPPVPPPPPDCPVLVVQVVAEAEEEDDQCVPVSCVVCVVSVHDHFDKDKDWAADPPPPPPPVVCCVCCVVVNVQVGTDIDIDGPDQQARHEYEYEFACDPVNVSRLVSQLVVLLVSVVSHHPAYEYEYQYQPQLPVPPPPDDAQPPVSLVSQVSNLVSQHAEYEYEPRPCRNCVPSHDNVRYHYYYHYCLVVCQVVVLVVVDDQAEAEAAAPVCVVVSVVSQVCCCVPNVDHYFYWYFDPDPDDSPRQGPRPPDPDRPDPDPPPPPDD/DPPPPPPPVPPPPPDCPVLVVQVVAEAEEEDDQCVPVSCVVCVVSVHDHFDKDKDWAADPPPCPPPVVLCVCCVVVNVQVGTDIDIDGPDQQARHEYEYEFAQDPVNVSSLVSQLVVLLVSVVSHHPAYEYEYQYQPQLPVPPPPPDAQPPVSLVSQVSNLVSQHAEYEYEPRPCRRCVPSHDNVRYHYYYHYCLVVCQVVVLVVVDDQAEAEAAAPVCVVVSVVSQVCCCVPNVDHYFYWYFDCDPDDSPRQGPRPPDPDRPDPDPPPPPDD

pLDDT: mean 70.26, std 24.71, range [22.38, 98.0]